Protein AF-A0A7S3L8B4-F1 (afdb_monomer_lite)

Secondary structure (DSSP, 8-state):
-TTTGGG-----------------------------------PPPP------------------------------------------------------PPPPP-HHHHHTSHHHHHHHHHHHTT-HHHHHHHHHHHHHHHHHHHHTSPBTTB-GGGGGG-GGGHHHHHHHHHHHHHHHHHHHHHHHHHTTS-------PPPHHHHHHHHHHHHHHHHHHHHHHHHHHHHHHHHH----HHHHHHHHHHHHHHHHHHHHHHHHHHHTT-HHHHHHHHHHHHHHHHT-SSS-TT-HHHHHHHHHHHHHHHHHHHHHHHHHHHTTTSTT-----------SS--SS-----PPP---HHHHHHHHHHHHHHHHHHHHHHHHHHHHHTTS-HHHHHHHHHHHS------SS--SS-TT--HHHHHHHHHHHHHHIIIIIHHHHTT-TTHHHHHHHHHHHHHHHHHHHHHHHHHHHHHHHHHHHHHHHHHHHHHS-HHHHHHHHHSSSSS--S---------------PPPSSHHHHHHHTT--

Sequence (541 aa):
FTSFLDCRSQKRRIIVVPLIVDHRNTSIMAASSSSTKSSPSEKPLDVATRSPDKPEEEQVQSPAEAVAAAAETPNNVPAKKAQLKQGDDDDNGRYRASVGIPSLPTYESSENSQRYAVAKTLLNNGDFEDALTTIAEGLEEIKEQLLAAPPGEVDPEMIDFHPSLAPYHYLYGTTLLYSVEESSSDNMMQQAQPSEEGGGGEDPAEDTEIAYENLDIARIIVEQYLASLESNHKTDGSSTTNEAKSVDGLKLDLAQIRLREGDLQRLNGQYQVALQDYQASLELRQGSASVGPYDRKLADVHYNLGLAYSLMLAEAGTAGSSADENANEVPTAVAAAAPPDAAAAAESSTEAPILTPQELEEARRKSAYHYLQCGRILGGQLALLAEQNADEFLQQVDAALPAVKTTGEEEDSAMLDSPSRARLHLSTLREHVAQKLLPLGGASVNAPEMASLLDVLQEIQETMDEAEASEAGVQQVAQMKAAIAAAAAASGDGAAIANAIMGADASASNNTNDNSNPFGGETTTAAFGSQAAAAMTATAQ

Foldseek 3Di:
DVVVVVPPPDPDPPPPDDPPPDPDDDDDDDDDDDDDDDDDDDDDDDDDDDDDDDDDDDDDDDDDDDDDDDDDDDDDDDDDDDDDDDDDDPDPPDPPVPPDPPDQAALVNLCPPPLVVVLVVCLVVVNLVVSLVSLVVSLVVNLVSLVPDDPPPDDNVCSLLGSSSLSSLLSNLVSLVVVLLVVLLVVVVPPVDPDPDDDPDPDNVVSLVSSLVSLVSSLNSLVVVLVVLVVVCVPPVDDDPVSVVVSLVSLQVNLVSLQVNLVSCVVVVNLVSSLVSLVSSLVSLVPHPPRDLLHLSNLVSLLSLLVSLLVNLLVLLVVVVPPPVPPPPDPPDPDDDDDDPDPDDDDDPPPPDNDDPVRSQVSLLSSLVSLLSSLLSLLLVLCVLLVHHSVVLLVVLVVPQPDDDDPPPPPPDCVCRDSVSSLSSLVSSLVSCVVPRVVSCPPGPCVVVSVVSSVVSVVSSVVSVVSVVVVVVVVVVVVVVVVLCVVLVVVVPVVVSVCVVVVPPPPPPDDDDDDDDPDDDDPDPDDDPDSSVVSVVVVSD

pLDDT: mean 74.35, std 25.45, range [24.52, 98.69]

Organism: NCBI:txid265554

InterPro domains:
  IPR011990 Tetratricopeptide-like helical domain superfamily [G3DSA:1.25.40.10] (106-345)
  IPR011990 Tetratricopeptide-like helical domain superfamily [SSF48452] (115-311)
  IPR051730 Nuclear autoantigenic sperm protein-like [PTHR15081] (54-509)

Radius of gyration: 32.78 Å; chains: 1; bounding box: 87×86×112 Å

Structure (mmCIF, N/CA/C/O backbone):
data_AF-A0A7S3L8B4-F1
#
_entry.id   AF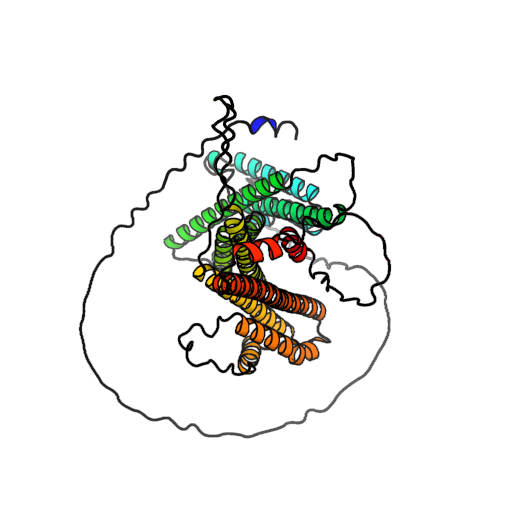-A0A7S3L8B4-F1
#
loop_
_atom_site.group_PDB
_atom_site.id
_atom_site.type_symbol
_atom_site.label_atom_id
_atom_site.label_alt_id
_atom_site.label_comp_id
_atom_site.label_asym_id
_atom_site.label_entity_id
_atom_site.label_seq_id
_atom_site.pdbx_PDB_ins_code
_atom_site.Cartn_x
_atom_site.Cartn_y
_atom_site.Cartn_z
_atom_site.occupancy
_atom_site.B_iso_or_equiv
_atom_site.auth_seq_id
_atom_site.auth_comp_id
_atom_site.auth_asym_id
_atom_site.auth_atom_id
_atom_site.pdbx_PDB_model_num
ATOM 1 N N . PHE A 1 1 ? 32.952 -4.744 -5.554 1.00 38.50 1 PHE A N 1
ATOM 2 C CA . PHE A 1 1 ? 32.446 -4.685 -4.171 1.00 38.50 1 PHE A CA 1
ATOM 3 C C . PHE A 1 1 ? 33.299 -3.802 -3.256 1.00 38.50 1 PHE A C 1
ATOM 5 O O . PHE A 1 1 ? 32.822 -2.744 -2.882 1.00 38.50 1 PHE A O 1
ATOM 12 N N . THR A 1 2 ? 34.578 -4.088 -2.982 1.00 26.31 2 THR A N 1
ATOM 13 C CA . THR A 1 2 ? 35.407 -3.242 -2.080 1.00 26.31 2 THR A CA 1
ATOM 14 C C . THR A 1 2 ? 35.819 -1.863 -2.622 1.00 26.31 2 THR A C 1
ATOM 16 O O . THR A 1 2 ? 36.249 -1.018 -1.848 1.00 26.31 2 THR A O 1
ATOM 19 N N . SER A 1 3 ? 35.663 -1.588 -3.920 1.00 27.17 3 SER A N 1
ATOM 20 C CA . SER A 1 3 ? 35.942 -0.268 -4.515 1.00 27.17 3 SER A CA 1
ATOM 21 C C . SER A 1 3 ? 34.726 0.665 -4.591 1.00 27.17 3 SER A C 1
ATOM 23 O O . SER A 1 3 ? 34.879 1.799 -5.031 1.00 27.17 3 SER A O 1
ATOM 25 N N . PHE A 1 4 ? 33.531 0.208 -4.194 1.00 35.03 4 PHE A N 1
ATOM 26 C CA . PHE A 1 4 ? 32.298 1.009 -4.246 1.00 35.03 4 PHE A CA 1
ATOM 27 C C . PHE A 1 4 ? 32.054 1.789 -2.937 1.00 35.03 4 PHE A C 1
ATOM 29 O O . PHE A 1 4 ? 31.484 2.876 -2.958 1.00 35.03 4 PHE A O 1
ATOM 36 N N . LEU A 1 5 ? 32.583 1.299 -1.808 1.00 36.88 5 LEU A N 1
ATOM 37 C CA . LEU A 1 5 ? 32.418 1.929 -0.489 1.00 36.88 5 LEU A CA 1
ATOM 38 C C . LEU A 1 5 ? 33.290 3.183 -0.274 1.00 36.88 5 LEU A C 1
ATOM 40 O O . LEU A 1 5 ? 32.959 4.023 0.557 1.00 36.88 5 LEU A O 1
ATOM 44 N N . ASP A 1 6 ? 34.368 3.371 -1.043 1.00 31.70 6 ASP A N 1
ATOM 45 C CA . ASP A 1 6 ? 35.347 4.449 -0.795 1.00 31.70 6 ASP A CA 1
ATOM 46 C C . ASP A 1 6 ? 34.965 5.803 -1.442 1.00 31.70 6 ASP A C 1
ATOM 48 O O . ASP A 1 6 ? 35.664 6.805 -1.296 1.00 31.70 6 ASP A O 1
ATOM 52 N N . CYS A 1 7 ? 33.824 5.872 -2.146 1.00 29.19 7 CYS A N 1
ATOM 53 C CA . CYS A 1 7 ? 33.369 7.090 -2.830 1.00 29.19 7 CYS A CA 1
ATOM 54 C C . CYS A 1 7 ? 32.226 7.845 -2.110 1.00 29.19 7 CYS A C 1
ATOM 56 O O . CYS A 1 7 ? 31.792 8.892 -2.592 1.00 29.19 7 CYS A O 1
ATOM 58 N N . ARG A 1 8 ? 31.771 7.376 -0.932 1.00 38.66 8 ARG A N 1
ATOM 59 C CA . ARG A 1 8 ? 30.651 7.964 -0.155 1.00 38.66 8 ARG A CA 1
ATOM 60 C C . ARG A 1 8 ? 31.022 9.170 0.741 1.00 38.66 8 ARG A C 1
ATOM 62 O O . ARG A 1 8 ? 30.148 9.747 1.376 1.00 38.66 8 ARG A O 1
ATOM 69 N N . SER A 1 9 ? 32.278 9.642 0.762 1.00 31.91 9 SER A N 1
ATOM 70 C CA . SER A 1 9 ? 32.714 10.775 1.620 1.00 31.91 9 SER A CA 1
ATOM 71 C C . SER A 1 9 ? 32.832 12.136 0.905 1.00 31.91 9 SER A C 1
ATOM 73 O O . SER A 1 9 ? 33.684 12.967 1.224 1.00 31.91 9 SER A O 1
ATOM 75 N N . GLN A 1 10 ? 31.963 12.417 -0.069 1.00 32.31 10 GLN A N 1
ATOM 76 C CA . GLN A 1 10 ? 31.765 13.787 -0.554 1.00 32.31 10 GLN A CA 1
ATOM 77 C C . GLN A 1 10 ? 30.328 14.227 -0.298 1.00 32.31 10 GLN A C 1
ATOM 79 O O . GLN A 1 10 ? 29.441 14.005 -1.115 1.00 32.31 10 GLN A O 1
ATOM 84 N N . LYS A 1 11 ? 30.129 14.912 0.837 1.00 38.22 11 LYS A N 1
ATOM 85 C CA . LYS A 1 11 ? 28.933 15.708 1.147 1.00 38.22 11 LYS A CA 1
ATOM 86 C C . LYS A 1 11 ? 28.635 16.664 -0.014 1.00 38.22 11 LYS A C 1
ATOM 88 O O . LYS A 1 11 ? 29.171 17.775 -0.064 1.00 38.22 11 LYS A O 1
ATOM 93 N N . ARG A 1 12 ? 27.775 16.254 -0.947 1.00 32.75 12 ARG A N 1
ATOM 94 C CA . ARG A 1 12 ? 27.185 17.158 -1.934 1.00 32.75 12 ARG A CA 1
ATOM 95 C C . ARG A 1 12 ? 26.115 17.966 -1.213 1.00 32.75 12 ARG A C 1
ATOM 97 O O . ARG A 1 12 ? 25.098 17.439 -0.783 1.00 32.75 12 ARG A O 1
ATOM 104 N N . ARG A 1 13 ? 26.370 19.266 -1.049 1.00 27.94 13 ARG A N 1
ATOM 105 C CA . ARG A 1 13 ? 25.330 20.238 -0.701 1.00 27.94 13 ARG A CA 1
ATOM 106 C C . ARG A 1 13 ? 24.289 20.211 -1.816 1.00 27.94 13 ARG A C 1
ATOM 108 O O . ARG A 1 13 ? 24.549 20.739 -2.894 1.00 27.94 13 ARG A O 1
ATOM 115 N N . ILE A 1 14 ? 23.134 19.618 -1.545 1.00 29.84 14 ILE A N 1
ATOM 116 C CA . ILE A 1 14 ? 21.934 19.811 -2.354 1.00 29.84 14 ILE A CA 1
ATOM 117 C C . ILE A 1 14 ? 21.553 21.286 -2.199 1.00 29.84 14 ILE A C 1
ATOM 119 O O . ILE A 1 14 ? 21.126 21.732 -1.134 1.00 29.84 14 ILE A O 1
ATOM 123 N N . ILE A 1 15 ? 21.798 22.079 -3.241 1.00 25.42 15 ILE A N 1
ATOM 124 C CA . ILE A 1 15 ? 21.248 23.428 -3.343 1.00 25.42 15 ILE A CA 1
ATOM 125 C C . ILE A 1 15 ? 19.799 23.242 -3.780 1.00 25.42 15 ILE A C 1
ATOM 127 O O . ILE A 1 15 ? 19.515 23.100 -4.966 1.00 25.42 15 ILE A O 1
ATOM 131 N N . VAL A 1 16 ? 18.885 23.223 -2.812 1.00 27.94 16 VAL A N 1
ATOM 132 C CA . VAL A 1 16 ? 17.454 23.374 -3.081 1.00 27.94 16 VAL A CA 1
ATOM 133 C C . VAL A 1 16 ? 17.258 24.791 -3.614 1.00 27.94 16 VAL A C 1
ATOM 135 O O . VAL A 1 16 ? 17.368 25.767 -2.871 1.00 27.94 16 VAL A O 1
ATOM 138 N N . VAL A 1 17 ? 17.036 24.922 -4.921 1.00 25.11 17 VAL A N 1
ATOM 139 C CA . VAL A 1 17 ? 16.597 26.181 -5.529 1.00 25.11 17 VAL A CA 1
ATOM 140 C C . VAL A 1 17 ? 15.080 26.254 -5.337 1.00 25.11 17 VAL A C 1
ATOM 142 O O . VAL A 1 17 ? 14.370 25.449 -5.938 1.00 25.11 17 VAL A O 1
ATOM 145 N N . PRO A 1 18 ? 14.544 27.175 -4.516 1.00 28.53 18 PRO A N 1
ATOM 146 C CA . PRO A 1 18 ? 13.103 27.310 -4.381 1.00 28.53 18 PRO A CA 1
ATOM 147 C C . PRO A 1 18 ? 12.527 27.885 -5.679 1.00 28.53 18 PRO A C 1
ATOM 149 O O . PRO A 1 18 ? 12.773 29.042 -6.032 1.00 28.53 18 PRO A O 1
ATOM 152 N N . LEU A 1 19 ? 11.737 27.081 -6.390 1.00 27.23 19 LEU A N 1
ATOM 153 C CA . LEU A 1 19 ? 10.827 27.563 -7.425 1.00 27.23 19 LEU A CA 1
ATOM 154 C C . LEU A 1 19 ? 9.701 28.347 -6.738 1.00 27.23 19 LEU A C 1
ATOM 156 O O . LEU A 1 19 ? 8.717 27.786 -6.265 1.00 27.23 19 LEU A O 1
ATOM 160 N N . ILE A 1 20 ? 9.866 29.668 -6.659 1.00 27.61 20 ILE A N 1
ATOM 161 C CA . ILE A 1 20 ? 8.798 30.591 -6.268 1.00 27.61 20 ILE A CA 1
ATOM 162 C C . ILE A 1 20 ? 7.787 30.629 -7.419 1.00 27.61 20 ILE A C 1
ATOM 164 O O . ILE A 1 20 ? 7.976 31.342 -8.406 1.00 27.61 20 ILE A O 1
ATOM 168 N N . VAL A 1 21 ? 6.715 29.847 -7.300 1.00 30.53 21 VAL A N 1
ATOM 169 C CA . VAL A 1 21 ? 5.527 29.973 -8.149 1.00 30.53 21 VAL A CA 1
ATOM 170 C C . VAL A 1 21 ? 4.669 31.101 -7.577 1.00 30.53 21 VAL A C 1
ATOM 172 O O . VAL A 1 21 ? 3.997 30.960 -6.557 1.00 30.53 21 VAL A O 1
ATOM 175 N N . ASP A 1 22 ? 4.744 32.262 -8.222 1.00 25.62 22 ASP A N 1
ATOM 176 C CA . ASP A 1 22 ? 4.018 33.477 -7.858 1.00 25.62 22 ASP A CA 1
ATOM 177 C C . ASP A 1 22 ? 2.537 33.335 -8.273 1.00 25.62 22 ASP A C 1
ATOM 179 O O . ASP A 1 22 ? 2.134 33.685 -9.384 1.00 25.62 22 ASP A O 1
ATOM 183 N N . HIS A 1 23 ? 1.698 32.779 -7.393 1.00 32.62 23 HIS A N 1
ATOM 184 C CA . HIS A 1 23 ? 0.242 32.778 -7.568 1.00 32.62 23 HIS A CA 1
ATOM 185 C C . HIS A 1 23 ? -0.332 34.163 -7.242 1.00 32.62 23 HIS A C 1
ATOM 187 O O . HIS A 1 23 ? -0.841 34.423 -6.151 1.00 32.62 23 HIS A O 1
ATOM 193 N N . ARG A 1 24 ? -0.288 35.072 -8.221 1.00 31.55 24 ARG A N 1
ATOM 194 C CA . ARG A 1 24 ? -1.087 36.304 -8.212 1.00 31.55 24 ARG A CA 1
ATOM 195 C C . ARG A 1 24 ? -2.146 36.277 -9.308 1.00 31.55 24 ARG A C 1
ATOM 197 O O . ARG A 1 24 ? -1.837 36.071 -10.474 1.00 31.55 24 ARG A O 1
ATOM 204 N N . ASN A 1 25 ? -3.358 36.638 -8.885 1.00 33.16 25 ASN A N 1
ATOM 205 C CA . ASN A 1 25 ? -4.563 36.990 -9.646 1.00 33.16 25 ASN A CA 1
ATOM 206 C C . ASN A 1 25 ? -5.560 35.869 -9.956 1.00 33.16 25 ASN A C 1
ATOM 208 O O . ASN A 1 25 ? -5.536 35.302 -11.036 1.00 33.16 25 ASN A O 1
ATOM 212 N N . THR A 1 26 ? -6.573 35.759 -9.091 1.00 31.47 26 THR A N 1
ATOM 213 C CA . THR A 1 26 ? -7.978 35.960 -9.499 1.00 31.47 26 THR A CA 1
ATOM 214 C C . THR A 1 26 ? -8.818 36.338 -8.278 1.00 31.47 26 THR A C 1
ATOM 216 O O . THR A 1 26 ? -9.316 35.486 -7.553 1.00 31.47 26 THR A O 1
ATOM 219 N N . SER A 1 27 ? -8.974 37.643 -8.054 1.00 31.80 27 SER A N 1
ATOM 220 C CA . SER A 1 27 ? -10.053 38.206 -7.242 1.00 31.80 27 SER A CA 1
ATOM 221 C C . SER A 1 27 ? -10.893 39.069 -8.173 1.00 31.80 27 SER A C 1
ATOM 223 O O . SER A 1 27 ? -10.473 40.154 -8.570 1.00 31.80 27 SER A O 1
ATOM 225 N N . ILE A 1 28 ? -12.054 38.557 -8.581 1.00 32.31 28 ILE A N 1
ATOM 226 C CA . ILE A 1 28 ? -13.123 39.369 -9.158 1.00 32.31 28 ILE A CA 1
ATOM 227 C C . ILE A 1 28 ? -14.385 39.042 -8.375 1.00 32.31 28 ILE A C 1
ATOM 229 O O . ILE A 1 28 ? -14.986 37.981 -8.519 1.00 32.31 28 ILE A O 1
ATOM 233 N N . MET A 1 29 ? -14.762 39.994 -7.528 1.00 34.94 29 MET A N 1
ATOM 234 C CA . MET A 1 29 ? -16.101 40.099 -6.982 1.00 34.94 29 MET A CA 1
ATOM 235 C C . MET A 1 29 ? -17.112 40.321 -8.108 1.00 34.94 29 MET A C 1
ATOM 237 O O . MET A 1 29 ? -16.933 41.214 -8.935 1.00 34.94 29 MET A O 1
ATOM 241 N N . ALA A 1 30 ? -18.232 39.606 -8.059 1.00 30.62 30 ALA A N 1
ATOM 242 C CA . ALA A 1 30 ? -19.483 40.078 -8.633 1.00 30.62 30 ALA A CA 1
ATOM 243 C C . ALA A 1 30 ? -20.628 39.730 -7.680 1.00 30.62 30 ALA A C 1
ATOM 245 O O . ALA A 1 30 ? -20.939 38.568 -7.430 1.00 30.62 30 ALA A O 1
ATOM 246 N N . ALA A 1 31 ? -21.217 40.781 -7.118 1.00 31.52 31 ALA A N 1
ATOM 247 C CA . ALA A 1 31 ? -22.402 40.735 -6.288 1.00 31.52 31 ALA A CA 1
ATOM 248 C C . ALA A 1 31 ? -23.681 40.605 -7.137 1.00 31.52 31 ALA A C 1
ATOM 250 O O . ALA A 1 31 ? -23.790 41.208 -8.201 1.00 31.52 31 ALA A O 1
ATOM 251 N N . SER A 1 32 ? -24.652 39.886 -6.570 1.00 32.00 32 SER A N 1
ATOM 252 C CA . SER A 1 32 ? -26.101 40.143 -6.570 1.00 32.00 32 SER A CA 1
ATOM 253 C C . SER A 1 32 ? -26.844 40.419 -7.887 1.00 32.00 32 SER A C 1
ATOM 255 O O . SER A 1 32 ? -26.751 41.501 -8.455 1.00 32.00 32 SER A O 1
ATOM 257 N N . SER A 1 33 ? -27.813 39.554 -8.214 1.00 30.83 33 SER A N 1
ATOM 258 C CA . SER A 1 33 ? -29.189 40.011 -8.482 1.00 30.83 33 SER A CA 1
ATOM 259 C C . SER A 1 33 ? -30.228 38.883 -8.380 1.00 30.83 33 SER A C 1
ATOM 261 O O . SER A 1 33 ? -29.948 37.700 -8.525 1.00 30.83 33 SER A O 1
ATOM 263 N N . SER A 1 34 ? -31.430 39.317 -8.025 1.00 31.80 34 SER A N 1
ATOM 264 C CA . SER A 1 34 ? -32.602 38.610 -7.517 1.00 31.80 34 SER A CA 1
ATOM 265 C C . SER A 1 34 ? -33.623 38.180 -8.583 1.00 31.80 34 SER A C 1
ATOM 267 O O . SER A 1 34 ? -33.726 38.813 -9.630 1.00 31.80 34 SER A O 1
ATOM 269 N N . SER A 1 35 ? -34.540 37.293 -8.160 1.00 28.81 35 SER A N 1
ATOM 270 C CA . SER A 1 35 ? -35.891 37.010 -8.708 1.00 28.81 35 SER A CA 1
ATOM 271 C C . SER A 1 35 ? -35.929 36.106 -9.956 1.00 28.81 35 SER A C 1
ATOM 273 O O . SER A 1 35 ? -35.199 36.318 -10.907 1.00 28.81 35 SER A O 1
ATOM 275 N N . THR A 1 36 ? -36.748 35.052 -10.035 1.00 29.47 36 THR A N 1
ATOM 276 C CA . THR A 1 36 ? -38.216 35.065 -9.935 1.00 29.47 36 THR A CA 1
ATOM 277 C C . THR A 1 36 ? -38.789 33.645 -9.767 1.00 29.47 36 THR A C 1
ATOM 279 O O . THR A 1 36 ? -38.256 32.666 -10.277 1.00 29.47 36 THR A O 1
ATOM 282 N N . LYS A 1 37 ? -39.932 33.573 -9.071 1.00 36.03 37 LYS A N 1
ATOM 283 C CA . LYS A 1 37 ? -40.898 32.461 -9.044 1.00 36.03 37 LYS A CA 1
ATOM 284 C C . LYS A 1 37 ? -41.382 32.085 -10.451 1.00 36.03 37 LYS A C 1
ATOM 286 O O . LYS A 1 37 ? -41.804 32.979 -11.177 1.00 36.03 37 LYS A O 1
ATOM 291 N N . SER A 1 38 ? -41.532 30.790 -10.734 1.00 29.92 38 SER A N 1
ATOM 292 C CA . SER A 1 38 ? -42.773 30.228 -11.308 1.00 29.92 38 SER A CA 1
ATOM 293 C C . SER A 1 38 ? -42.751 28.691 -11.331 1.00 29.92 38 SER A C 1
ATOM 295 O O . SER A 1 38 ? -41.854 28.077 -11.893 1.00 29.92 38 SER A O 1
ATOM 297 N N . SER A 1 39 ? -43.757 28.081 -10.702 1.00 33.31 39 SER A N 1
ATOM 298 C CA . SER A 1 39 ? -44.242 26.723 -11.000 1.00 33.31 39 SER A CA 1
ATOM 299 C C . SER A 1 39 ? -45.180 26.793 -12.218 1.00 33.31 39 SER A C 1
ATOM 301 O O . SER A 1 39 ? -45.765 27.858 -12.443 1.00 33.31 39 SER A O 1
ATOM 303 N N . PRO A 1 40 ? -45.357 25.706 -12.992 1.00 45.56 40 PRO A N 1
ATOM 304 C CA . PRO A 1 40 ? -46.443 24.742 -12.717 1.00 45.56 40 PRO A CA 1
ATOM 305 C C . PRO A 1 40 ? -46.018 23.271 -12.961 1.00 45.56 40 PRO A C 1
ATOM 307 O O . PRO A 1 40 ? -45.130 22.993 -13.751 1.00 45.56 40 PRO A O 1
ATOM 310 N N . SER A 1 41 ? -46.462 22.304 -12.150 1.00 33.38 41 SER A N 1
ATOM 311 C CA . SER A 1 41 ? -47.663 21.468 -12.357 1.00 33.38 41 SER A CA 1
ATOM 312 C C . SER A 1 41 ? -47.777 20.852 -13.756 1.00 33.38 41 SER A C 1
ATOM 314 O O . SER A 1 41 ? -48.231 21.525 -14.671 1.00 33.38 41 SER A O 1
ATOM 316 N N . GLU A 1 42 ? -47.473 19.553 -13.873 1.00 34.00 42 GLU A N 1
ATOM 317 C CA . GLU A 1 42 ? -48.189 18.625 -14.755 1.00 34.00 42 GLU A CA 1
ATOM 318 C C . GLU A 1 42 ? -47.995 17.158 -14.315 1.00 34.00 42 GLU A C 1
ATOM 320 O O . GLU A 1 42 ? -47.114 16.831 -13.526 1.00 34.00 42 GLU A O 1
ATOM 325 N N . LYS A 1 43 ? -48.955 16.327 -14.722 1.00 37.81 43 LYS A N 1
ATOM 326 C CA . LYS A 1 43 ? -49.463 15.095 -14.093 1.00 37.81 43 LYS A CA 1
ATOM 327 C C . LYS A 1 43 ? -48.650 13.823 -14.410 1.00 37.81 43 LYS A C 1
ATOM 329 O O . LYS A 1 43 ? -47.953 13.795 -15.420 1.00 37.81 43 LYS A O 1
ATOM 334 N N . PRO A 1 44 ? -48.822 12.740 -13.623 1.00 40.97 44 PRO A N 1
ATOM 335 C CA . PRO A 1 44 ? -48.248 11.432 -13.926 1.00 40.97 44 PRO A CA 1
ATOM 336 C C . PRO A 1 44 ? -49.052 10.706 -15.016 1.00 40.97 44 PRO A C 1
ATOM 338 O O . PRO A 1 44 ? -50.284 10.738 -15.026 1.00 40.97 44 PRO A O 1
ATOM 341 N N . LEU A 1 45 ? -48.335 10.053 -15.931 1.00 37.34 45 LEU A N 1
ATOM 342 C CA . LEU A 1 45 ? -48.884 9.148 -16.937 1.00 37.34 45 LEU A CA 1
ATOM 343 C C . LEU A 1 45 ? -48.972 7.733 -16.356 1.00 37.34 45 LEU A C 1
ATOM 345 O O . LEU A 1 45 ? -47.959 7.131 -16.007 1.00 37.34 45 LEU A O 1
ATOM 349 N N . ASP A 1 46 ? -50.202 7.227 -16.291 1.00 36.50 46 ASP A N 1
ATOM 350 C CA . ASP A 1 46 ? -50.542 5.817 -16.134 1.00 36.50 46 ASP A CA 1
ATOM 351 C C . ASP A 1 46 ? -49.927 4.985 -17.270 1.00 36.50 46 ASP A C 1
ATOM 353 O O . ASP A 1 46 ? -50.209 5.232 -18.446 1.00 36.50 46 ASP A O 1
ATOM 357 N N . VAL A 1 47 ? -49.166 3.940 -16.931 1.00 39.81 47 VAL A N 1
ATOM 358 C CA . VAL A 1 47 ? -48.875 2.836 -17.857 1.00 39.81 47 VAL A CA 1
ATOM 359 C C . VAL A 1 47 ? -49.191 1.503 -17.188 1.00 39.81 47 VAL A C 1
ATOM 361 O O . VAL A 1 47 ? -48.440 0.961 -16.385 1.00 39.81 47 VAL A O 1
ATOM 364 N N . ALA A 1 48 ? -50.384 1.040 -17.551 1.00 35.84 48 ALA A N 1
ATOM 365 C CA . ALA A 1 48 ? -50.839 -0.324 -17.776 1.00 35.84 48 ALA A CA 1
ATOM 366 C C . ALA A 1 48 ? -49.980 -1.499 -17.267 1.00 35.84 48 ALA A C 1
ATOM 368 O O . ALA A 1 48 ? -48.929 -1.850 -17.800 1.00 35.84 48 ALA A O 1
ATOM 369 N N . THR A 1 49 ? -50.610 -2.215 -16.343 1.00 37.69 49 THR A N 1
ATOM 370 C CA . THR A 1 49 ? -50.518 -3.651 -16.097 1.00 37.69 49 THR A CA 1
ATOM 371 C C . THR A 1 49 ? -50.532 -4.495 -17.380 1.00 37.69 49 THR A C 1
ATOM 373 O O . THR A 1 49 ? -51.464 -4.420 -18.183 1.00 37.69 49 THR A O 1
ATOM 376 N N . ARG A 1 50 ? -49.545 -5.389 -17.533 1.00 31.58 50 ARG A N 1
ATOM 377 C CA . ARG A 1 50 ? -49.655 -6.568 -18.408 1.00 31.58 50 ARG A CA 1
ATOM 378 C C . ARG A 1 50 ? -48.751 -7.717 -17.929 1.00 31.58 50 ARG A C 1
ATOM 380 O O . ARG A 1 50 ? -47.593 -7.810 -18.307 1.00 31.58 50 ARG A O 1
ATOM 387 N N . SER A 1 51 ? -49.310 -8.594 -17.100 1.00 34.41 51 SER A N 1
ATOM 388 C CA . SER A 1 51 ? -49.041 -10.049 -17.141 1.00 34.41 51 SER A CA 1
ATOM 389 C C . SER A 1 51 ? -49.996 -10.651 -18.197 1.00 34.41 51 SER A C 1
ATOM 391 O O . SER A 1 51 ? -51.023 -10.005 -18.445 1.00 34.41 51 SER A O 1
ATOM 393 N N . PRO A 1 52 ? -49.737 -11.800 -18.859 1.00 47.00 52 PRO A N 1
ATOM 394 C CA . PRO A 1 52 ? -49.215 -13.074 -18.328 1.00 47.00 52 PRO A CA 1
ATOM 395 C C . PRO A 1 52 ? -48.071 -13.636 -19.227 1.00 47.00 52 PRO A C 1
ATOM 397 O O . PRO A 1 52 ? -47.670 -12.966 -20.167 1.00 47.00 52 PRO A O 1
ATOM 400 N N . ASP A 1 53 ? -47.326 -14.705 -18.946 1.00 30.56 53 ASP A N 1
ATOM 401 C CA . ASP A 1 53 ? -47.698 -16.117 -18.822 1.00 30.56 53 ASP A CA 1
ATOM 402 C C . ASP A 1 53 ? -46.492 -16.913 -18.265 1.00 30.56 53 ASP A C 1
ATOM 404 O O . ASP A 1 53 ? -45.331 -16.601 -18.527 1.00 30.56 53 ASP A O 1
ATOM 408 N N . LYS A 1 54 ? -46.793 -17.969 -17.509 1.00 37.62 54 LYS A N 1
ATOM 409 C CA . LYS A 1 54 ? -45.937 -19.119 -17.152 1.00 37.62 54 LYS A CA 1
ATOM 410 C C . LYS A 1 54 ? -46.625 -20.362 -17.758 1.00 37.62 54 LYS A C 1
ATOM 412 O O . LYS A 1 54 ? -47.842 -20.302 -17.931 1.00 37.62 54 LYS A O 1
ATOM 417 N N . PRO A 1 55 ? -46.002 -21.551 -17.790 1.00 48.84 55 PRO A N 1
ATOM 418 C CA . PRO A 1 55 ? -44.622 -21.904 -18.132 1.00 48.84 55 PRO A CA 1
ATOM 419 C C . PRO A 1 55 ? -44.598 -23.006 -19.225 1.00 48.84 55 PRO A C 1
ATOM 421 O O . PRO A 1 55 ? -45.561 -23.757 -19.360 1.00 48.84 55 PRO A O 1
ATOM 424 N N . GLU A 1 56 ? -43.498 -23.168 -19.963 1.00 35.62 56 GLU A N 1
ATOM 425 C CA . GLU A 1 56 ? -43.247 -24.426 -20.684 1.00 35.62 56 GLU A CA 1
ATOM 426 C C . GLU A 1 56 ? -42.311 -25.312 -19.859 1.00 35.62 56 GLU A C 1
ATOM 428 O O . GLU A 1 56 ? -41.239 -24.901 -19.415 1.00 35.62 56 GLU A O 1
ATOM 433 N N . GLU A 1 57 ? -42.814 -26.516 -19.597 1.00 37.16 57 GLU A N 1
ATOM 434 C CA . GLU A 1 57 ? -42.109 -27.672 -19.072 1.00 37.16 57 GLU A CA 1
ATOM 435 C C . GLU A 1 57 ? -41.015 -28.089 -20.059 1.00 37.16 57 GLU A C 1
ATOM 437 O O . GLU A 1 57 ? -41.319 -28.376 -21.215 1.00 37.16 57 GLU A O 1
ATOM 442 N N . GLU A 1 58 ? -39.772 -28.234 -19.600 1.00 36.19 58 GLU A N 1
ATOM 443 C CA . GLU A 1 58 ? -38.814 -29.080 -20.308 1.00 36.19 58 GLU A CA 1
ATOM 444 C C . GLU A 1 58 ? -38.262 -30.154 -19.375 1.00 36.19 58 GLU A C 1
ATOM 446 O O . GLU A 1 58 ? -37.812 -29.918 -18.251 1.00 36.19 58 GLU A O 1
ATOM 451 N N . GLN A 1 59 ? -38.434 -31.380 -19.855 1.00 34.59 59 GLN A N 1
ATOM 452 C CA . GLN A 1 59 ? -38.186 -32.633 -19.179 1.00 34.59 59 GLN A CA 1
ATOM 453 C C . GLN A 1 59 ? -36.691 -32.948 -19.133 1.00 34.59 59 GLN A C 1
ATOM 455 O O . GLN A 1 59 ? -36.003 -32.962 -20.146 1.00 34.59 59 GLN A O 1
ATOM 460 N N . VAL A 1 60 ? -36.246 -33.295 -17.928 1.00 35.47 60 VAL A N 1
ATOM 461 C CA . VAL A 1 60 ? -35.426 -34.467 -17.585 1.00 35.47 60 VAL A CA 1
ATOM 462 C C . VAL A 1 60 ? -34.789 -35.209 -18.770 1.00 35.47 60 VAL A C 1
ATOM 464 O O . VAL A 1 60 ? -35.460 -35.978 -19.455 1.00 35.47 60 VAL A O 1
ATOM 467 N N . GLN A 1 61 ? -33.459 -35.150 -18.859 1.00 32.94 61 GLN A N 1
ATOM 468 C CA . GLN A 1 61 ? -32.646 -36.294 -19.278 1.00 32.94 61 GLN A CA 1
ATOM 469 C C . GLN A 1 61 ? -31.289 -36.276 -18.561 1.00 32.94 61 GLN A C 1
ATOM 471 O O . GLN A 1 61 ? -30.422 -35.452 -18.834 1.00 32.94 61 GLN A O 1
ATOM 476 N N . SER A 1 62 ? -31.130 -37.209 -17.620 1.00 36.16 62 SER A N 1
ATOM 477 C CA . SER A 1 62 ? -29.828 -37.702 -17.171 1.00 36.16 62 SER A CA 1
ATOM 478 C C . SER A 1 62 ? -29.227 -38.616 -18.249 1.00 36.16 62 SER A C 1
ATOM 480 O O . SER A 1 62 ? -29.957 -39.155 -19.089 1.00 36.16 62 SER A O 1
ATOM 482 N N . PRO A 1 63 ? -27.904 -38.844 -18.217 1.00 46.22 63 PRO A N 1
ATOM 483 C CA . PRO A 1 63 ? -27.497 -40.132 -17.663 1.00 46.22 63 PRO A CA 1
ATOM 484 C C . PRO A 1 63 ? -26.232 -40.090 -16.797 1.00 46.22 63 PRO A C 1
ATOM 486 O O . PRO A 1 63 ? -25.392 -39.199 -16.872 1.00 46.22 63 PRO A O 1
ATOM 489 N N . ALA A 1 64 ? -26.161 -41.122 -15.963 1.00 32.69 64 ALA A N 1
ATOM 490 C CA . ALA A 1 64 ? -25.141 -41.419 -14.980 1.00 32.69 64 ALA A CA 1
ATOM 491 C C . ALA A 1 64 ? -23.827 -41.969 -15.574 1.00 32.69 64 ALA A C 1
ATOM 493 O O . ALA A 1 64 ? -23.825 -42.621 -16.615 1.00 32.69 64 ALA A O 1
ATOM 494 N N . GLU A 1 65 ? -22.763 -41.737 -14.800 1.00 35.47 65 GLU A N 1
ATOM 495 C CA . GLU A 1 65 ? -21.649 -42.635 -14.454 1.00 35.47 65 GLU A CA 1
ATOM 496 C C . GLU A 1 65 ? -20.872 -43.385 -15.552 1.00 35.47 65 GLU A C 1
ATOM 498 O O . GLU A 1 65 ? -21.331 -44.370 -16.125 1.00 35.47 65 GLU A O 1
ATOM 503 N N . ALA A 1 66 ? -19.576 -43.058 -15.649 1.00 33.53 66 ALA A N 1
ATOM 504 C CA . ALA A 1 66 ? -18.526 -44.067 -15.789 1.00 33.53 66 ALA A CA 1
ATOM 505 C C . ALA A 1 66 ? -17.213 -43.593 -15.136 1.00 33.53 66 ALA A C 1
ATOM 507 O O . ALA A 1 66 ? -16.655 -42.551 -15.470 1.00 33.53 66 ALA A O 1
ATOM 508 N N . VAL A 1 67 ? -16.747 -44.402 -14.189 1.00 37.47 67 VAL A N 1
ATOM 509 C CA . VAL A 1 67 ? -15.483 -44.329 -13.447 1.00 37.47 67 VAL A CA 1
ATOM 510 C C . VAL A 1 67 ? -14.348 -44.935 -14.289 1.00 37.47 67 VAL A C 1
ATOM 512 O O . VAL A 1 67 ? -14.566 -45.999 -14.863 1.00 37.47 67 VAL A O 1
ATOM 515 N N . ALA A 1 68 ? -13.151 -44.320 -14.307 1.00 32.38 68 ALA A N 1
ATOM 516 C CA . ALA A 1 68 ? -11.834 -44.958 -14.048 1.00 32.38 68 ALA A CA 1
ATOM 517 C C . ALA A 1 68 ? -10.616 -44.229 -14.681 1.00 32.38 68 ALA A C 1
ATOM 519 O O . ALA A 1 68 ? -10.499 -44.120 -15.894 1.00 32.38 68 ALA A O 1
ATOM 520 N N . ALA A 1 69 ? -9.694 -43.817 -13.799 1.00 34.19 69 ALA A N 1
ATOM 521 C CA . ALA A 1 69 ? -8.222 -43.915 -13.829 1.00 34.19 69 ALA A CA 1
ATOM 522 C C . ALA A 1 69 ? -7.407 -43.863 -15.152 1.00 34.19 69 ALA A C 1
ATOM 524 O O . ALA A 1 69 ? -7.456 -44.795 -15.948 1.00 34.19 69 ALA A O 1
ATOM 525 N N . ALA A 1 70 ? -6.492 -42.881 -15.246 1.00 33.03 70 ALA A N 1
ATOM 526 C CA . ALA A 1 70 ? -5.108 -42.976 -15.772 1.00 33.03 70 ALA A CA 1
ATOM 527 C C . ALA A 1 70 ? -4.406 -41.614 -15.531 1.00 33.03 70 ALA A C 1
ATOM 529 O O . ALA A 1 70 ? -4.924 -40.587 -15.949 1.00 33.03 70 ALA A O 1
ATOM 530 N N . ALA A 1 71 ? -3.412 -41.502 -14.646 1.00 32.91 71 ALA A N 1
ATOM 531 C CA . ALA A 1 71 ? -1.983 -41.779 -14.856 1.00 32.91 71 ALA A CA 1
ATOM 532 C C . ALA A 1 71 ? -1.279 -40.808 -15.835 1.00 32.91 71 ALA A C 1
ATOM 534 O O . ALA A 1 71 ? -1.599 -40.728 -17.017 1.00 32.91 71 ALA A O 1
ATOM 535 N N . GLU A 1 72 ? -0.306 -40.103 -15.256 1.00 35.78 72 GLU A N 1
ATOM 536 C CA . GLU A 1 72 ? 0.705 -39.172 -15.767 1.00 35.78 72 GLU A CA 1
ATOM 537 C C . GLU A 1 72 ? 1.150 -39.343 -17.233 1.00 35.78 72 GLU A C 1
ATOM 539 O O . GLU A 1 72 ? 1.528 -40.429 -17.661 1.00 35.78 72 GLU A O 1
ATOM 544 N N . THR A 1 73 ? 1.226 -38.232 -17.978 1.00 34.44 73 THR A N 1
ATOM 545 C CA . THR A 1 73 ? 2.275 -37.965 -18.989 1.00 34.44 73 THR A CA 1
ATOM 546 C C . THR A 1 73 ? 2.360 -36.456 -19.302 1.00 34.44 73 THR A C 1
ATOM 548 O O . THR A 1 73 ? 1.345 -35.763 -19.232 1.00 34.44 73 THR A O 1
ATOM 551 N N . PRO A 1 74 ? 3.556 -35.921 -19.626 1.00 39.44 74 PRO A N 1
ATOM 552 C CA . PRO A 1 74 ? 3.798 -34.485 -19.746 1.00 39.44 74 PRO A CA 1
ATOM 553 C C . PRO A 1 74 ? 3.384 -33.896 -21.103 1.00 39.44 74 PRO A C 1
ATOM 555 O O . PRO A 1 74 ? 3.485 -34.535 -22.152 1.00 39.44 74 PRO A O 1
ATOM 558 N N . ASN A 1 75 ? 2.958 -32.631 -21.047 1.00 35.22 75 ASN A N 1
ATOM 559 C CA . ASN A 1 75 ? 2.490 -31.804 -22.157 1.00 35.22 75 ASN A CA 1
ATOM 560 C C . ASN A 1 75 ? 3.498 -31.703 -23.311 1.00 35.22 75 ASN A C 1
ATOM 562 O O . ASN A 1 75 ? 4.612 -31.205 -23.163 1.00 35.22 75 ASN A O 1
ATOM 566 N N . ASN A 1 76 ? 3.036 -32.118 -24.489 1.00 32.25 76 ASN A N 1
ATOM 567 C CA . ASN A 1 76 ? 3.702 -31.988 -25.775 1.00 32.25 76 ASN A CA 1
ATOM 568 C C . ASN A 1 76 ? 3.049 -30.814 -26.530 1.00 32.25 76 ASN A C 1
ATOM 570 O O . ASN A 1 76 ? 1.860 -30.861 -26.849 1.00 32.25 76 ASN A O 1
ATOM 574 N N . VAL A 1 77 ? 3.804 -29.742 -26.776 1.00 42.38 77 VAL A N 1
ATOM 575 C CA . VAL A 1 77 ? 3.339 -28.541 -27.493 1.00 42.38 77 VAL A CA 1
ATOM 576 C C . VAL A 1 77 ? 3.182 -28.862 -28.989 1.00 42.38 77 VAL A C 1
ATOM 578 O O . VAL A 1 77 ? 4.133 -29.349 -29.604 1.00 42.38 77 VAL A O 1
ATOM 581 N N . PRO A 1 78 ? 2.035 -28.579 -29.637 1.00 41.34 78 PRO A N 1
ATOM 582 C CA . PRO A 1 78 ? 1.883 -28.839 -31.062 1.00 41.34 78 PRO A CA 1
ATOM 583 C C . PRO A 1 78 ? 2.605 -27.772 -31.896 1.00 41.34 78 PRO A C 1
ATOM 585 O O . PRO A 1 78 ? 2.216 -26.604 -31.947 1.00 41.34 78 PRO A O 1
ATOM 588 N N . ALA A 1 79 ? 3.641 -28.204 -32.615 1.00 36.91 79 ALA A N 1
ATOM 589 C CA . ALA A 1 79 ? 4.317 -27.421 -33.640 1.00 36.91 79 ALA A CA 1
ATOM 590 C C . ALA A 1 79 ? 3.348 -27.044 -34.780 1.00 36.91 79 ALA A C 1
ATOM 592 O O . ALA A 1 79 ? 2.879 -27.899 -35.539 1.00 36.91 79 ALA A O 1
ATOM 593 N N . LYS A 1 80 ? 3.078 -25.742 -34.942 1.00 40.94 80 LYS A N 1
ATOM 594 C CA . LYS A 1 80 ? 2.424 -25.184 -36.135 1.00 40.94 80 LYS A CA 1
ATOM 595 C C . LYS A 1 80 ? 3.339 -25.376 -37.350 1.00 40.94 80 LYS A C 1
ATOM 597 O O . LYS A 1 80 ? 4.344 -24.688 -37.500 1.00 40.94 80 LYS A O 1
ATOM 602 N N . LYS A 1 81 ? 2.965 -26.288 -38.253 1.00 38.59 81 LYS A N 1
ATOM 603 C CA . LYS A 1 81 ? 3.524 -26.373 -39.611 1.00 38.59 81 LYS A CA 1
ATOM 604 C C . LYS A 1 81 ? 3.129 -25.123 -40.404 1.00 38.59 81 LYS A C 1
ATOM 606 O O . LYS A 1 81 ? 1.993 -25.015 -40.859 1.00 38.59 81 LYS A O 1
ATOM 611 N N . ALA A 1 82 ? 4.074 -24.209 -40.600 1.00 41.56 82 ALA A N 1
ATOM 612 C CA . ALA A 1 82 ? 3.984 -23.182 -41.628 1.00 41.56 82 ALA A CA 1
ATOM 613 C C . ALA A 1 82 ? 4.196 -23.835 -43.005 1.00 41.56 82 ALA A C 1
ATOM 615 O O . ALA A 1 82 ? 5.229 -24.455 -43.261 1.00 41.56 82 ALA A O 1
ATOM 616 N N . GLN A 1 83 ? 3.199 -23.732 -43.885 1.00 39.84 83 GLN A N 1
ATOM 617 C CA . GLN A 1 83 ? 3.344 -24.080 -45.296 1.00 39.84 83 GLN A CA 1
ATOM 618 C C . GLN A 1 83 ? 4.141 -22.970 -45.988 1.00 39.84 83 GLN A C 1
ATOM 620 O O . GLN A 1 83 ? 3.644 -21.863 -46.182 1.00 39.84 83 GLN A O 1
ATOM 625 N N . LEU A 1 84 ? 5.389 -23.282 -46.340 1.00 39.75 84 LEU A N 1
ATOM 626 C CA . LEU A 1 84 ? 6.243 -22.456 -47.186 1.00 39.75 84 LEU A CA 1
ATOM 627 C C . LEU A 1 84 ? 5.699 -22.508 -48.622 1.00 39.75 84 LEU A C 1
ATOM 629 O O . LEU A 1 84 ? 5.679 -23.568 -49.249 1.00 39.75 84 LEU A O 1
ATOM 633 N N . LYS A 1 85 ? 5.239 -21.370 -49.137 1.00 47.75 85 LYS A N 1
ATOM 634 C CA . LYS A 1 85 ? 4.883 -21.192 -50.546 1.00 47.75 85 LYS A CA 1
ATOM 635 C C . LYS A 1 85 ? 6.143 -20.687 -51.256 1.00 47.75 85 LYS A C 1
ATOM 637 O O . LYS A 1 85 ? 6.535 -19.545 -51.050 1.00 47.75 85 LYS A O 1
ATOM 642 N N . GLN A 1 86 ? 6.806 -21.559 -52.016 1.00 43.00 86 GLN A N 1
ATOM 643 C CA . GLN A 1 86 ? 7.909 -21.186 -52.907 1.00 43.00 86 GLN A CA 1
ATOM 644 C C . GLN A 1 86 ? 7.351 -20.331 -54.050 1.00 43.00 86 GLN A C 1
ATOM 646 O O . GLN A 1 86 ? 6.568 -20.822 -54.864 1.00 43.00 86 GLN A O 1
ATOM 651 N N . GLY A 1 87 ? 7.708 -19.049 -54.056 1.00 49.19 87 GLY A N 1
ATOM 652 C CA . GLY A 1 87 ? 7.629 -18.172 -55.217 1.00 49.19 87 GLY A CA 1
ATOM 653 C C . GLY A 1 87 ? 9.050 -17.914 -55.702 1.00 49.19 87 GLY A C 1
ATOM 654 O O . GLY A 1 87 ? 9.866 -17.401 -54.939 1.00 49.19 87 GLY A O 1
ATOM 655 N N . ASP A 1 88 ? 9.333 -18.338 -56.930 1.00 54.91 88 ASP A N 1
ATOM 656 C CA . ASP A 1 88 ? 10.570 -18.061 -57.654 1.00 54.91 88 ASP A CA 1
ATOM 657 C C . ASP A 1 88 ? 10.512 -16.620 -58.187 1.00 54.91 88 ASP A C 1
ATOM 659 O O . ASP A 1 88 ? 10.005 -16.386 -59.282 1.00 54.91 88 ASP A O 1
ATOM 663 N N . ASP A 1 89 ? 11.001 -15.660 -57.402 1.00 51.78 89 ASP A N 1
ATOM 664 C CA . ASP A 1 89 ? 11.285 -14.300 -57.866 1.00 51.78 89 ASP A CA 1
ATOM 665 C C . ASP A 1 89 ? 12.793 -14.039 -57.723 1.00 51.78 89 ASP A C 1
ATOM 667 O O . ASP A 1 89 ? 13.309 -13.746 -56.643 1.00 51.78 89 ASP A O 1
ATOM 671 N N . ASP A 1 90 ? 13.502 -14.177 -58.847 1.00 51.88 90 ASP A N 1
ATOM 672 C CA . ASP A 1 90 ? 14.902 -13.796 -59.053 1.00 51.88 90 ASP A CA 1
ATOM 673 C C . ASP A 1 90 ? 15.065 -12.260 -59.015 1.00 51.88 90 ASP A C 1
ATOM 675 O O . ASP A 1 90 ? 15.405 -11.631 -60.021 1.00 51.88 90 ASP A O 1
ATOM 679 N N . ASP A 1 91 ? 14.830 -11.629 -57.861 1.00 54.38 91 ASP A N 1
ATOM 680 C CA . ASP A 1 91 ? 15.215 -10.232 -57.642 1.00 54.38 91 ASP A CA 1
ATOM 681 C C . ASP A 1 91 ? 16.508 -10.167 -56.823 1.00 54.38 91 ASP A C 1
ATOM 683 O O . ASP A 1 91 ? 16.552 -10.360 -55.606 1.00 54.38 91 ASP A O 1
ATOM 687 N N . ASN A 1 92 ? 17.604 -9.908 -57.534 1.00 49.09 92 ASN A N 1
ATOM 688 C CA . ASN A 1 92 ? 18.974 -9.804 -57.036 1.00 49.09 92 ASN A CA 1
ATOM 689 C C . ASN A 1 92 ? 19.190 -8.463 -56.291 1.00 49.09 92 ASN A C 1
ATOM 691 O O . ASN A 1 92 ? 20.155 -7.723 -56.516 1.00 49.09 92 ASN A O 1
ATOM 695 N N . GLY A 1 93 ? 18.247 -8.130 -55.409 1.00 48.03 93 GLY A N 1
ATOM 696 C CA . GLY A 1 93 ? 18.195 -6.943 -54.572 1.00 48.03 93 GLY A CA 1
ATOM 697 C C . GLY A 1 93 ? 19.083 -7.093 -53.346 1.00 48.03 93 GLY A C 1
ATOM 698 O O . GLY A 1 93 ? 18.607 -7.343 -52.249 1.00 48.03 93 GLY A O 1
ATOM 699 N N . ARG A 1 94 ? 20.395 -6.947 -53.550 1.00 45.94 94 ARG A N 1
ATOM 700 C CA . ARG A 1 94 ? 21.387 -6.410 -52.599 1.00 45.94 94 ARG A CA 1
ATOM 701 C C . ARG A 1 94 ? 20.907 -6.360 -51.130 1.00 45.94 94 ARG A C 1
ATOM 703 O O . ARG A 1 94 ? 20.573 -5.288 -50.629 1.00 45.94 94 ARG A O 1
ATOM 710 N N . TYR A 1 95 ? 20.949 -7.500 -50.433 1.00 48.75 95 TYR A N 1
ATOM 711 C CA . TYR A 1 95 ? 20.835 -7.585 -48.974 1.00 48.75 95 TYR A CA 1
ATOM 712 C C . TYR A 1 95 ? 21.999 -6.813 -48.335 1.00 48.75 95 TYR A C 1
ATOM 714 O O . TYR A 1 95 ? 23.028 -7.374 -47.958 1.00 48.75 95 TYR A O 1
ATOM 722 N N . ARG A 1 96 ? 21.870 -5.487 -48.234 1.00 52.41 96 ARG A N 1
ATOM 723 C CA . ARG A 1 96 ? 22.592 -4.728 -47.219 1.00 52.41 96 ARG A CA 1
ATOM 724 C C . ARG A 1 96 ? 22.027 -5.237 -45.903 1.00 52.41 96 ARG A C 1
ATOM 726 O O . ARG A 1 96 ? 20.917 -4.863 -45.544 1.00 52.41 96 ARG A O 1
ATOM 733 N N . ALA A 1 97 ? 22.770 -6.108 -45.225 1.00 57.16 97 ALA A N 1
ATOM 734 C CA . ALA A 1 97 ? 22.592 -6.318 -43.801 1.00 57.16 97 ALA A CA 1
ATOM 735 C C . ALA A 1 97 ? 22.659 -4.926 -43.164 1.00 57.16 97 ALA A C 1
ATOM 737 O O . ALA A 1 97 ? 23.734 -4.331 -43.069 1.00 57.16 97 ALA A O 1
ATOM 738 N N . SER A 1 98 ? 21.497 -4.346 -42.865 1.00 58.62 98 SER A N 1
ATOM 739 C CA . SER A 1 98 ? 21.409 -3.192 -41.992 1.00 58.62 98 SER A CA 1
ATOM 740 C C . SER A 1 98 ? 22.012 -3.676 -40.689 1.00 58.62 98 SER A C 1
ATOM 742 O O . SER A 1 98 ? 21.423 -4.522 -40.020 1.00 58.62 98 SER A O 1
ATOM 744 N N . VAL A 1 99 ? 23.237 -3.239 -40.406 1.00 68.75 99 VAL A N 1
ATOM 745 C CA . VAL A 1 99 ? 23.846 -3.395 -39.090 1.00 68.75 99 VAL A CA 1
ATOM 746 C C . VAL A 1 99 ? 22.834 -2.771 -38.138 1.00 68.75 99 VAL A C 1
ATOM 748 O O . VAL A 1 99 ? 22.635 -1.559 -38.177 1.00 68.75 99 VAL A O 1
ATOM 751 N N . GLY A 1 100 ? 22.073 -3.623 -37.448 1.00 75.38 100 GLY A N 1
ATOM 752 C CA . GLY A 1 100 ? 20.971 -3.200 -36.601 1.00 75.38 100 GLY A CA 1
ATOM 753 C C . GLY A 1 100 ? 21.574 -2.384 -35.483 1.00 75.38 100 GLY A C 1
ATOM 754 O O . GLY A 1 100 ? 22.265 -2.939 -34.633 1.00 75.38 100 GLY A O 1
ATOM 755 N N . ILE A 1 101 ? 21.386 -1.070 -35.543 1.00 78.44 101 ILE A N 1
ATOM 756 C CA . ILE A 1 101 ? 21.702 -0.207 -34.416 1.00 78.44 101 ILE A CA 1
ATOM 757 C C . ILE A 1 101 ? 20.791 -0.707 -33.289 1.00 78.44 101 ILE A C 1
ATOM 759 O O . ILE A 1 101 ? 19.577 -0.780 -33.517 1.00 78.44 101 ILE A O 1
ATOM 763 N N . PRO A 1 102 ? 21.346 -1.153 -32.149 1.00 84.19 102 PRO A N 1
ATOM 764 C CA . PRO A 1 102 ? 20.526 -1.585 -31.028 1.00 84.19 102 PRO A CA 1
ATOM 765 C C . PRO A 1 102 ? 19.593 -0.432 -30.656 1.00 84.19 102 PRO A C 1
ATOM 767 O O . PRO A 1 102 ? 20.032 0.710 -30.533 1.00 84.19 102 PRO A O 1
ATOM 770 N N . SER A 1 103 ? 18.294 -0.713 -30.576 1.00 93.38 103 SER A N 1
ATOM 771 C CA . SER A 1 103 ? 17.310 0.280 -30.151 1.00 93.38 103 SER A CA 1
ATOM 772 C C . SER A 1 103 ? 17.607 0.701 -28.716 1.00 93.38 103 SER A C 1
ATOM 774 O O . SER A 1 103 ? 17.910 -0.165 -27.895 1.00 93.38 103 SER A O 1
ATOM 776 N N . LEU A 1 104 ? 17.480 1.995 -28.416 1.00 95.31 104 LEU A N 1
ATOM 777 C CA . LEU A 1 104 ? 17.616 2.492 -27.048 1.00 95.31 104 LEU A CA 1
ATOM 778 C C . LEU A 1 104 ? 16.644 1.769 -26.105 1.00 95.31 104 LEU A C 1
ATOM 780 O O . LEU A 1 104 ? 15.496 1.518 -26.499 1.00 95.31 104 LEU A O 1
ATOM 784 N N . PRO A 1 105 ? 17.074 1.451 -24.874 1.00 96.88 105 PRO A N 1
ATOM 785 C CA . PRO A 1 105 ? 16.185 0.869 -23.888 1.00 96.88 105 PRO A CA 1
ATOM 786 C C . PRO A 1 105 ? 15.082 1.874 -23.539 1.00 96.88 105 PRO A C 1
ATOM 788 O O . PRO A 1 105 ? 15.319 3.057 -23.320 1.00 96.88 105 PRO A O 1
ATOM 791 N N . THR A 1 106 ? 13.856 1.384 -23.497 1.00 95.88 106 THR A N 1
ATOM 792 C CA . THR A 1 106 ? 12.632 2.082 -23.081 1.00 95.88 106 THR A CA 1
ATOM 793 C C . THR A 1 106 ? 12.146 1.525 -21.745 1.00 95.88 106 THR A C 1
ATOM 795 O O . THR A 1 106 ? 12.600 0.453 -21.330 1.00 95.88 106 THR A O 1
ATOM 798 N N . TYR A 1 107 ? 11.212 2.223 -21.092 1.00 96.12 107 TYR A N 1
ATOM 799 C CA . TYR A 1 107 ? 10.551 1.744 -19.873 1.00 96.12 107 TYR A CA 1
ATOM 800 C C . TYR A 1 107 ? 10.018 0.316 -20.066 1.00 96.12 107 TYR A C 1
ATOM 802 O O . TYR A 1 107 ? 10.423 -0.610 -19.362 1.00 96.12 107 TYR A O 1
ATOM 810 N N . GLU A 1 108 ? 9.215 0.108 -21.112 1.00 95.31 108 GLU A N 1
ATOM 811 C CA . GLU A 1 108 ? 8.576 -1.174 -21.395 1.00 95.31 108 GLU A CA 1
ATOM 812 C C . GLU A 1 108 ? 9.593 -2.253 -21.775 1.00 95.31 108 GLU A C 1
ATOM 814 O O . GLU A 1 108 ? 9.423 -3.416 -21.409 1.00 95.31 108 GLU A O 1
ATOM 819 N N . SER A 1 109 ? 10.667 -1.916 -22.499 1.00 95.75 109 SER A N 1
ATOM 820 C CA . SER A 1 109 ? 11.693 -2.916 -22.825 1.00 95.75 109 SER A CA 1
ATOM 821 C C . SER A 1 109 ? 12.473 -3.385 -21.595 1.00 95.75 109 SER A C 1
ATOM 823 O O . SER A 1 109 ? 12.863 -4.550 -21.546 1.00 95.75 109 SER A O 1
ATOM 825 N N . SER A 1 110 ? 12.674 -2.508 -20.604 1.00 96.88 110 SER A N 1
ATOM 826 C CA . SER A 1 110 ? 13.327 -2.860 -19.341 1.00 96.88 110 SER A CA 1
ATOM 827 C C . SER A 1 110 ? 12.432 -3.736 -18.478 1.00 96.88 110 SER A C 1
ATOM 829 O O . SER A 1 110 ? 12.883 -4.771 -17.990 1.00 96.88 110 SER A O 1
ATOM 831 N N . GLU A 1 111 ? 11.159 -3.369 -18.337 1.00 95.94 111 GLU A N 1
ATOM 832 C CA . GLU A 1 111 ? 10.171 -4.144 -17.581 1.00 95.94 111 GLU A CA 1
ATOM 833 C C . GLU A 1 111 ? 9.954 -5.542 -18.189 1.00 95.94 111 GLU A C 1
ATOM 835 O O . GLU A 1 111 ? 9.883 -6.543 -17.481 1.00 95.94 111 GLU A O 1
ATOM 840 N N . ASN A 1 112 ? 9.931 -5.644 -19.521 1.00 96.25 112 ASN A N 1
ATOM 841 C CA . ASN A 1 112 ? 9.782 -6.920 -20.228 1.00 96.25 112 ASN A CA 1
ATOM 842 C C . ASN A 1 112 ? 11.113 -7.658 -20.458 1.00 96.25 112 ASN A C 1
ATOM 844 O O . ASN A 1 112 ? 11.146 -8.679 -21.154 1.00 96.25 112 ASN A O 1
ATOM 848 N N . SER A 1 113 ? 12.224 -7.153 -19.916 1.00 97.44 113 SER A N 1
ATOM 849 C CA . SER A 1 113 ? 13.526 -7.796 -20.077 1.00 97.44 113 SER A CA 1
ATOM 850 C C . SER A 1 113 ? 13.590 -9.121 -19.309 1.00 97.44 113 SER A C 1
ATOM 852 O O . SER A 1 113 ? 12.994 -9.296 -18.244 1.00 97.44 113 SER A O 1
ATOM 854 N N . GLN A 1 114 ? 14.360 -10.079 -19.834 1.00 98.00 114 GLN A N 1
ATOM 855 C CA . GLN A 1 114 ? 14.525 -11.385 -19.190 1.00 98.00 114 GLN A CA 1
ATOM 856 C C . GLN A 1 114 ? 15.111 -11.257 -17.779 1.00 98.00 114 GLN A C 1
ATOM 858 O O . GLN A 1 114 ? 14.701 -11.979 -16.875 1.00 98.00 114 GLN A O 1
ATOM 863 N N . ARG A 1 115 ? 16.056 -10.334 -17.588 1.00 97.94 115 ARG A N 1
ATOM 864 C CA . ARG A 1 115 ? 16.729 -10.112 -16.308 1.00 97.94 115 ARG A CA 1
ATOM 865 C C . ARG A 1 115 ? 15.760 -9.581 -15.247 1.00 97.94 115 ARG A C 1
ATOM 867 O O . ARG A 1 115 ? 15.745 -10.109 -14.140 1.00 97.94 115 ARG A O 1
ATOM 874 N N . TYR A 1 116 ? 14.880 -8.648 -15.616 1.00 98.00 116 TYR A N 1
ATOM 875 C CA . TYR A 1 116 ? 13.802 -8.178 -14.742 1.00 98.00 116 TYR A CA 1
ATOM 876 C C . TYR A 1 116 ? 12.861 -9.323 -14.328 1.00 98.00 116 TYR A C 1
ATOM 878 O O . TYR A 1 116 ? 12.552 -9.492 -13.149 1.00 98.00 116 TYR A O 1
ATOM 886 N N . ALA A 1 117 ? 12.461 -10.176 -15.279 1.00 98.12 117 ALA A N 1
ATOM 887 C CA . ALA A 1 117 ? 11.613 -11.334 -14.991 1.00 98.12 117 ALA A CA 1
ATOM 888 C C . ALA A 1 117 ? 12.285 -12.361 -14.053 1.00 98.12 117 ALA A C 1
ATOM 890 O O . ALA A 1 117 ? 11.620 -12.929 -13.181 1.00 98.12 117 ALA A O 1
ATOM 891 N N . VAL A 1 118 ? 13.595 -12.590 -14.207 1.00 98.38 118 VAL A N 1
ATOM 892 C CA . VAL A 1 118 ? 14.381 -13.456 -13.311 1.00 98.38 118 VAL A CA 1
ATOM 893 C C . VAL A 1 118 ? 14.448 -12.856 -11.909 1.00 98.38 118 VAL A C 1
ATOM 895 O O . VAL A 1 118 ? 14.097 -13.550 -10.959 1.00 98.38 118 VAL A O 1
ATOM 898 N N . ALA A 1 119 ? 14.793 -11.572 -11.778 1.00 98.38 119 ALA A N 1
ATOM 899 C CA . ALA A 1 119 ? 14.829 -10.881 -10.488 1.00 98.38 119 ALA A CA 1
ATOM 900 C C . ALA A 1 119 ? 13.485 -10.960 -9.747 1.00 98.38 119 ALA A C 1
ATOM 902 O O . ALA A 1 119 ? 13.440 -11.311 -8.573 1.00 98.38 119 ALA A O 1
ATOM 903 N N . LYS A 1 120 ? 12.370 -10.733 -10.451 1.00 97.94 120 LYS A N 1
ATOM 904 C CA . LYS A 1 120 ? 11.023 -10.858 -9.875 1.00 97.94 120 LYS A CA 1
ATOM 905 C C . LYS A 1 120 ? 10.706 -12.284 -9.413 1.00 97.94 120 LYS A C 1
ATOM 907 O O . LYS A 1 120 ? 10.007 -12.476 -8.425 1.00 97.94 120 LYS A O 1
ATOM 912 N N . THR A 1 121 ? 11.210 -13.290 -10.127 1.00 98.12 121 THR A N 1
ATOM 913 C CA . THR A 1 121 ? 11.047 -14.698 -9.736 1.00 98.12 121 THR A CA 1
ATOM 914 C C . THR A 1 121 ? 11.859 -15.023 -8.483 1.00 98.12 121 THR A C 1
ATOM 916 O O . THR A 1 121 ? 11.337 -15.695 -7.602 1.00 98.12 121 THR A O 1
ATOM 919 N N . LEU A 1 122 ? 13.100 -14.533 -8.392 1.00 98.12 122 LEU A N 1
ATOM 920 C CA . LEU A 1 122 ? 13.958 -14.692 -7.212 1.00 98.12 122 LEU A CA 1
ATOM 921 C C . LEU A 1 122 ? 13.328 -14.037 -5.979 1.00 98.12 122 LEU A C 1
ATOM 923 O O . LEU A 1 122 ? 13.173 -14.701 -4.958 1.00 98.12 122 LEU A O 1
ATOM 927 N N . LEU A 1 123 ? 12.833 -12.804 -6.125 1.00 97.12 123 LEU A N 1
ATOM 928 C CA . LEU A 1 123 ? 12.092 -12.103 -5.076 1.00 97.12 123 LEU A CA 1
ATOM 929 C C . LEU A 1 123 ? 10.889 -12.919 -4.576 1.00 97.12 123 LEU A C 1
ATOM 931 O O . LEU A 1 123 ? 10.732 -13.123 -3.379 1.00 97.12 123 LEU A O 1
ATOM 935 N N . ASN A 1 124 ? 10.062 -13.445 -5.484 1.00 95.88 124 ASN A N 1
ATOM 936 C CA . ASN A 1 124 ? 8.897 -14.255 -5.104 1.00 95.88 124 ASN A CA 1
ATOM 937 C C . ASN A 1 124 ? 9.266 -15.582 -4.415 1.00 95.88 124 ASN A C 1
ATOM 939 O O . ASN A 1 124 ? 8.412 -16.183 -3.766 1.00 95.88 124 ASN A O 1
ATOM 943 N N . ASN A 1 125 ? 10.502 -16.058 -4.585 1.00 96.94 125 ASN A N 1
ATOM 944 C CA . ASN A 1 125 ? 11.013 -17.259 -3.930 1.00 96.94 125 ASN A CA 1
ATOM 945 C C . ASN A 1 125 ? 11.682 -16.960 -2.574 1.00 96.94 125 ASN A C 1
ATOM 947 O O . ASN A 1 125 ? 12.132 -17.907 -1.931 1.00 96.94 125 ASN A O 1
ATOM 951 N N . GLY A 1 126 ? 11.763 -15.689 -2.159 1.00 95.81 126 GLY A N 1
ATOM 952 C CA . GLY A 1 126 ? 12.469 -15.257 -0.946 1.00 95.81 126 GLY A CA 1
ATOM 953 C C . GLY A 1 126 ? 13.995 -15.212 -1.090 1.00 95.81 126 GLY A C 1
ATOM 954 O O . GLY A 1 126 ? 14.706 -15.170 -0.094 1.00 95.81 126 GLY A O 1
ATOM 955 N N . ASP A 1 127 ? 14.525 -15.250 -2.318 1.00 97.44 127 ASP A N 1
ATOM 956 C CA . ASP A 1 127 ? 15.970 -15.196 -2.573 1.00 97.44 127 ASP A CA 1
ATOM 957 C C . ASP A 1 127 ? 16.418 -13.746 -2.812 1.00 97.44 127 ASP A C 1
ATOM 959 O O . ASP A 1 127 ? 16.641 -13.313 -3.949 1.00 97.44 127 ASP A O 1
ATOM 963 N N . PHE A 1 128 ? 16.434 -12.954 -1.734 1.00 96.19 128 PHE A N 1
ATOM 964 C CA . PHE A 1 128 ? 16.629 -11.502 -1.807 1.00 96.19 128 PHE A CA 1
ATOM 965 C C . PHE A 1 128 ? 18.020 -11.108 -2.317 1.00 96.19 128 PHE A C 1
ATOM 967 O O . PHE A 1 128 ? 18.120 -10.217 -3.156 1.00 96.19 128 PHE A O 1
ATOM 974 N N . GLU A 1 129 ? 19.079 -11.793 -1.885 1.00 96.44 129 GLU A N 1
ATOM 975 C CA . GLU A 1 129 ? 20.465 -11.491 -2.281 1.00 96.44 129 GLU A CA 1
ATOM 976 C C . GLU A 1 129 ? 20.706 -11.700 -3.782 1.00 96.44 129 GLU A C 1
ATOM 978 O O . GLU A 1 129 ? 21.240 -10.826 -4.482 1.00 96.44 129 GLU A O 1
ATOM 983 N N . ASP A 1 130 ? 20.260 -12.843 -4.312 1.00 97.75 130 ASP A N 1
ATOM 984 C CA . ASP A 1 130 ? 20.378 -13.138 -5.738 1.00 97.75 130 ASP A CA 1
ATOM 985 C C . ASP A 1 130 ? 19.465 -12.212 -6.558 1.00 97.75 130 ASP A C 1
ATOM 987 O O . ASP A 1 130 ? 19.834 -11.791 -7.665 1.00 97.75 130 ASP A O 1
ATOM 991 N N . ALA A 1 131 ? 18.293 -11.836 -6.023 1.00 98.25 131 ALA A N 1
ATOM 992 C CA . ALA A 1 131 ? 17.426 -10.836 -6.638 1.00 98.25 131 ALA A CA 1
ATOM 993 C C . ALA A 1 131 ? 18.127 -9.470 -6.726 1.00 98.25 131 ALA A C 1
ATOM 995 O O . ALA A 1 131 ? 18.240 -8.931 -7.829 1.00 98.25 131 ALA A O 1
ATOM 996 N N . LEU A 1 132 ? 18.658 -8.936 -5.619 1.00 97.88 132 LEU A N 1
ATOM 997 C CA . LEU A 1 132 ? 19.373 -7.652 -5.570 1.00 97.88 132 LEU A CA 1
ATOM 998 C C . LEU A 1 132 ? 20.576 -7.636 -6.513 1.00 97.88 132 LEU A C 1
ATOM 1000 O O . LEU A 1 132 ? 20.743 -6.686 -7.283 1.00 97.88 132 LEU A O 1
ATOM 1004 N N . THR A 1 133 ? 21.359 -8.716 -6.532 1.00 98.31 133 THR A N 1
ATOM 1005 C CA . THR A 1 133 ? 22.486 -8.876 -7.460 1.00 98.31 133 THR A CA 1
ATOM 1006 C C . THR A 1 133 ? 22.013 -8.816 -8.914 1.00 98.31 133 THR A C 1
ATOM 1008 O O . THR A 1 133 ? 22.550 -8.053 -9.721 1.00 98.31 133 THR A O 1
ATOM 1011 N N . THR A 1 134 ? 20.955 -9.558 -9.251 1.00 98.38 134 THR A N 1
ATOM 1012 C CA . THR A 1 134 ? 20.387 -9.583 -10.608 1.00 98.38 134 THR A CA 1
ATOM 1013 C C . THR A 1 134 ? 19.859 -8.210 -11.036 1.00 98.38 134 THR A C 1
ATOM 1015 O O . THR A 1 134 ? 20.025 -7.819 -12.196 1.00 98.38 134 THR A O 1
ATOM 1018 N N . ILE A 1 135 ? 19.234 -7.467 -10.116 1.00 98.44 135 ILE A N 1
ATOM 1019 C CA . ILE A 1 135 ? 18.701 -6.119 -10.353 1.00 98.44 135 ILE A CA 1
ATOM 1020 C C . ILE A 1 135 ? 19.845 -5.127 -10.581 1.00 98.44 135 ILE A C 1
ATOM 1022 O O . ILE A 1 135 ? 19.806 -4.379 -11.558 1.00 98.44 135 ILE A O 1
ATOM 1026 N N . ALA A 1 136 ? 20.875 -5.148 -9.730 1.00 98.38 136 ALA A N 1
ATOM 1027 C CA . ALA A 1 136 ? 22.037 -4.267 -9.837 1.00 98.38 136 ALA A CA 1
ATOM 1028 C C . ALA A 1 136 ? 22.773 -4.453 -11.171 1.00 98.38 136 ALA A C 1
ATOM 1030 O O . ALA A 1 136 ? 23.074 -3.480 -11.860 1.00 98.38 136 ALA A O 1
ATOM 1031 N N . GLU A 1 137 ? 22.991 -5.700 -11.592 1.00 98.25 137 GLU A N 1
ATOM 1032 C CA . GLU A 1 137 ? 23.578 -5.982 -12.904 1.00 98.25 137 GLU A CA 1
ATOM 1033 C C . GLU A 1 137 ? 22.702 -5.472 -14.061 1.00 98.25 137 GLU A C 1
ATOM 1035 O O . GLU A 1 137 ? 23.223 -5.049 -15.091 1.00 98.25 137 GLU A O 1
ATOM 1040 N N . GLY A 1 138 ? 21.374 -5.488 -13.908 1.00 98.19 138 GLY A N 1
ATOM 1041 C CA . GLY A 1 138 ? 20.450 -4.961 -14.915 1.00 98.19 138 GLY A CA 1
ATOM 1042 C C . GLY A 1 138 ? 20.463 -3.444 -15.018 1.00 98.19 138 GLY A C 1
ATOM 1043 O O . GLY A 1 138 ? 20.416 -2.910 -16.127 1.00 98.19 138 GLY A O 1
ATOM 1044 N N . LEU A 1 139 ? 20.587 -2.753 -13.882 1.00 98.31 139 LEU A N 1
ATOM 1045 C CA . LEU A 1 139 ? 20.791 -1.305 -13.847 1.00 98.31 139 LEU A CA 1
ATOM 1046 C C . LEU A 1 139 ? 22.070 -0.919 -14.591 1.00 98.31 139 LEU A C 1
ATOM 1048 O O . LEU A 1 139 ? 22.022 -0.059 -15.468 1.00 98.31 139 LEU A O 1
ATOM 1052 N N . GLU A 1 140 ? 23.190 -1.577 -14.286 1.00 98.19 140 GLU A N 1
ATOM 1053 C CA . GLU A 1 140 ? 24.470 -1.306 -14.948 1.00 98.19 140 GLU A CA 1
ATOM 1054 C C . GLU A 1 140 ? 24.410 -1.607 -16.451 1.00 98.19 140 GLU A C 1
ATOM 1056 O O . GLU A 1 140 ? 24.828 -0.780 -17.259 1.00 98.19 140 GLU A O 1
ATOM 1061 N N . GLU A 1 141 ? 23.799 -2.725 -16.855 1.00 97.75 141 GLU A N 1
ATOM 1062 C CA . GLU A 1 141 ? 23.632 -3.077 -18.270 1.00 97.75 141 GLU A CA 1
ATOM 1063 C C . GLU A 1 141 ? 22.846 -2.002 -19.046 1.00 97.75 141 GLU A C 1
ATOM 1065 O O . GLU A 1 141 ? 23.236 -1.612 -20.150 1.00 97.75 141 GLU A O 1
ATOM 1070 N N . ILE A 1 142 ? 21.760 -1.476 -18.472 1.00 97.94 142 ILE A N 1
ATOM 1071 C CA . ILE A 1 142 ? 20.972 -0.403 -19.094 1.00 97.94 142 ILE A CA 1
ATOM 1072 C C . ILE A 1 142 ? 21.778 0.898 -19.153 1.00 97.94 142 ILE A C 1
ATOM 1074 O O . ILE A 1 142 ? 21.764 1.575 -20.184 1.00 97.94 142 ILE A O 1
ATOM 1078 N N . LYS A 1 143 ? 22.509 1.250 -18.089 1.00 97.88 143 LYS A N 1
ATOM 1079 C CA . LYS A 1 143 ? 23.371 2.443 -18.072 1.00 97.88 143 LYS A CA 1
ATOM 1080 C C . LYS A 1 143 ? 24.468 2.360 -19.130 1.00 97.88 143 LYS A C 1
ATOM 1082 O O . LYS A 1 143 ? 24.691 3.335 -19.845 1.00 97.88 143 LYS A O 1
ATOM 1087 N N . GLU A 1 144 ? 25.106 1.203 -19.293 1.00 97.25 144 GLU A N 1
ATOM 1088 C CA . GLU A 1 144 ? 26.098 0.971 -20.347 1.00 97.25 144 GLU A CA 1
ATOM 1089 C C . GLU A 1 144 ? 25.492 1.131 -21.749 1.00 97.25 144 GLU A C 1
ATOM 1091 O O . GLU A 1 144 ? 26.100 1.768 -22.613 1.00 97.25 144 GLU A O 1
ATOM 1096 N N . GLN A 1 145 ? 24.275 0.621 -21.978 1.00 96.69 145 GLN A N 1
ATOM 1097 C CA . GLN A 1 145 ? 23.562 0.801 -23.249 1.00 96.69 145 GLN A CA 1
ATOM 1098 C C . GLN A 1 145 ? 23.245 2.277 -23.532 1.00 96.69 145 GLN A C 1
ATOM 1100 O O . GLN A 1 145 ? 23.427 2.733 -24.662 1.00 96.69 145 GLN A O 1
ATOM 1105 N N . LEU A 1 146 ? 22.817 3.033 -22.517 1.00 96.62 146 LEU A N 1
ATOM 1106 C CA . LEU A 1 146 ? 22.543 4.469 -22.628 1.00 96.62 146 LEU A CA 1
ATOM 1107 C C . LEU A 1 146 ? 23.821 5.284 -22.873 1.00 96.62 146 LEU A C 1
ATOM 1109 O O . LEU A 1 146 ? 23.818 6.196 -23.695 1.00 96.62 146 LEU A O 1
ATOM 1113 N N . LEU A 1 147 ? 24.934 4.930 -22.224 1.00 96.25 147 LEU A N 1
ATOM 1114 C CA . LEU A 1 147 ? 26.245 5.550 -22.453 1.00 96.25 147 LEU A CA 1
ATOM 1115 C C . LEU A 1 147 ? 26.807 5.250 -23.851 1.00 96.25 147 LEU A C 1
ATOM 1117 O O . LEU A 1 147 ? 27.554 6.058 -24.403 1.00 96.25 147 LEU A O 1
ATOM 1121 N N . ALA A 1 148 ? 26.462 4.095 -24.423 1.00 95.88 148 ALA A N 1
ATOM 1122 C CA . ALA A 1 148 ? 26.854 3.699 -25.773 1.00 95.88 148 ALA A CA 1
ATOM 1123 C C . ALA A 1 148 ? 25.983 4.327 -26.880 1.00 95.88 148 ALA A C 1
ATOM 1125 O O . ALA A 1 148 ? 26.280 4.138 -28.066 1.00 95.88 148 ALA A O 1
ATOM 1126 N N . ALA A 1 149 ? 24.924 5.060 -26.518 1.00 95.88 149 ALA A N 1
ATOM 1127 C CA . ALA A 1 149 ? 24.040 5.731 -27.460 1.00 95.88 149 ALA A CA 1
ATOM 1128 C C . ALA A 1 149 ? 24.791 6.754 -28.341 1.00 95.88 149 ALA A C 1
ATOM 1130 O O . ALA A 1 149 ? 25.781 7.358 -27.910 1.00 95.88 149 ALA A O 1
ATOM 1131 N N . PRO A 1 150 ? 24.331 6.997 -29.584 1.00 95.00 150 PRO A N 1
ATOM 1132 C CA . PRO A 1 150 ? 24.856 8.068 -30.421 1.00 95.00 150 PRO A CA 1
ATOM 1133 C C . PRO A 1 150 ? 24.863 9.432 -29.697 1.00 95.00 150 PRO A C 1
ATOM 1135 O O . PRO A 1 150 ? 23.895 9.772 -29.010 1.00 95.00 150 PRO A O 1
ATOM 1138 N N . PRO A 1 151 ? 25.914 10.261 -29.871 1.00 93.94 151 PRO A N 1
ATOM 1139 C CA . PRO A 1 151 ? 25.991 11.566 -29.222 1.00 93.94 151 PRO A CA 1
ATOM 1140 C C . PRO A 1 151 ? 24.780 12.446 -29.557 1.00 93.94 151 PRO A C 1
ATOM 1142 O O . PRO A 1 151 ? 24.503 12.700 -30.730 1.00 93.94 151 PRO A O 1
ATOM 1145 N N . GLY A 1 152 ? 24.106 12.952 -28.523 1.00 93.44 152 GLY A N 1
ATOM 1146 C CA . GLY A 1 152 ? 22.945 13.836 -28.647 1.00 93.44 152 GLY A CA 1
ATOM 1147 C C . GLY A 1 152 ? 21.583 13.146 -28.541 1.00 93.44 152 GLY A C 1
ATOM 1148 O O . GLY A 1 152 ? 20.582 13.855 -28.517 1.00 93.44 152 GLY A O 1
ATOM 1149 N N . GLU A 1 153 ? 21.525 11.811 -28.458 1.00 94.06 153 GLU A N 1
ATOM 1150 C CA . GLU A 1 153 ? 20.268 11.098 -28.168 1.00 94.06 153 GLU A CA 1
ATOM 1151 C C . GLU A 1 153 ? 19.955 11.060 -26.669 1.00 94.06 153 GLU A C 1
ATOM 1153 O O . GLU A 1 153 ? 18.811 11.271 -26.275 1.00 94.06 153 GLU A O 1
ATOM 1158 N N . VAL A 1 154 ? 20.976 10.843 -25.837 1.00 95.62 154 VAL A N 1
ATOM 1159 C CA . VAL A 1 154 ? 20.864 10.816 -24.375 1.00 95.62 154 VAL A CA 1
ATOM 1160 C C . VAL A 1 154 ? 21.847 11.826 -23.794 1.00 95.62 154 VAL A C 1
ATOM 1162 O O . VAL A 1 154 ? 23.015 11.860 -24.187 1.00 95.62 154 VAL A O 1
ATOM 1165 N N . ASP A 1 155 ? 21.373 12.669 -22.879 1.00 95.62 155 ASP A N 1
ATOM 1166 C CA . ASP A 1 155 ? 22.231 13.569 -22.109 1.00 95.62 155 ASP A CA 1
ATOM 1167 C C . ASP A 1 155 ? 22.959 12.764 -21.016 1.00 95.62 155 ASP A C 1
ATOM 1169 O O . ASP A 1 155 ? 22.281 12.181 -20.163 1.00 95.62 155 ASP A O 1
ATOM 1173 N N . PRO A 1 156 ? 24.308 12.712 -21.007 1.00 94.81 156 PRO A N 1
ATOM 1174 C CA . PRO A 1 156 ? 25.068 11.976 -20.000 1.00 94.81 156 PRO A CA 1
ATOM 1175 C C . PRO A 1 156 ? 24.753 12.371 -18.554 1.00 94.81 156 PRO A C 1
ATOM 1177 O O . PRO A 1 156 ? 24.884 11.536 -17.664 1.00 94.81 156 PRO A O 1
ATOM 1180 N N . GLU A 1 157 ? 24.334 13.617 -18.308 1.00 95.00 157 GLU A N 1
ATOM 1181 C CA . GLU A 1 157 ? 23.981 14.091 -16.961 1.00 95.00 157 GLU A CA 1
ATOM 1182 C C . GLU A 1 157 ? 22.612 13.577 -16.486 1.00 95.00 157 GLU A C 1
ATOM 1184 O O . GLU A 1 157 ? 22.335 13.580 -15.289 1.00 95.00 157 GLU A O 1
ATOM 1189 N N . MET A 1 158 ? 21.775 13.094 -17.409 1.00 94.88 158 MET A N 1
ATOM 1190 C CA . MET A 1 158 ? 20.412 12.623 -17.141 1.00 94.88 158 MET A CA 1
ATOM 1191 C C . MET A 1 158 ? 20.274 11.099 -17.217 1.00 94.88 158 MET A C 1
ATOM 1193 O O . MET A 1 158 ? 19.162 10.585 -17.110 1.00 94.88 158 MET A O 1
ATOM 1197 N N . ILE A 1 159 ? 21.377 10.360 -17.391 1.00 96.75 159 ILE A N 1
ATOM 1198 C CA . ILE A 1 159 ? 21.341 8.895 -17.526 1.00 96.75 159 ILE A CA 1
ATOM 1199 C C . ILE A 1 159 ? 20.715 8.238 -16.298 1.00 96.75 159 ILE A C 1
ATOM 1201 O O . ILE A 1 159 ? 19.883 7.351 -16.462 1.00 96.75 159 ILE A O 1
ATOM 1205 N N . ASP A 1 160 ? 21.041 8.710 -15.093 1.00 97.06 160 ASP A N 1
ATOM 1206 C CA . ASP A 1 160 ? 20.491 8.169 -13.842 1.00 97.06 160 ASP A CA 1
ATOM 1207 C C . ASP A 1 160 ? 18.975 8.398 -13.692 1.00 97.06 160 ASP A C 1
ATOM 1209 O O . ASP A 1 160 ? 18.336 7.733 -12.885 1.00 97.06 160 ASP A O 1
ATOM 1213 N N . PHE A 1 161 ? 18.384 9.288 -14.498 1.00 97.19 161 PHE A N 1
ATOM 1214 C CA . PHE A 1 161 ? 16.947 9.583 -14.506 1.00 97.19 161 PHE A CA 1
ATOM 1215 C C . PHE A 1 161 ? 16.249 9.120 -15.793 1.00 97.19 161 PHE A C 1
ATOM 1217 O O . PHE A 1 161 ? 15.137 9.553 -16.103 1.00 97.19 161 PHE A O 1
ATOM 1224 N N . HIS A 1 162 ? 16.888 8.249 -16.576 1.00 97.38 162 HIS A N 1
ATOM 1225 C CA . HIS A 1 162 ? 16.291 7.748 -17.806 1.00 97.38 162 HIS A CA 1
ATOM 1226 C C . HIS A 1 162 ? 15.082 6.829 -17.508 1.00 97.38 162 HIS A C 1
ATOM 1228 O O . HIS A 1 162 ? 15.195 5.946 -16.652 1.00 97.38 162 HIS A O 1
ATOM 1234 N N . PRO A 1 163 ? 13.947 6.940 -18.239 1.00 97.50 163 PRO A N 1
ATOM 1235 C CA . PRO A 1 163 ? 12.736 6.141 -17.997 1.00 97.50 163 PRO A CA 1
ATOM 1236 C C . PRO A 1 163 ? 12.957 4.627 -17.906 1.00 97.50 163 PRO A C 1
ATOM 1238 O O . PRO A 1 163 ? 12.295 3.942 -17.134 1.00 97.50 163 PRO A O 1
ATOM 1241 N N . SER A 1 164 ? 13.922 4.096 -18.656 1.00 97.44 164 SER A N 1
ATOM 1242 C CA . SER A 1 164 ? 14.250 2.666 -18.662 1.00 97.44 164 SER A CA 1
ATOM 1243 C C . SER A 1 164 ? 14.826 2.134 -17.341 1.00 97.44 164 SER A C 1
ATOM 1245 O O . SER A 1 164 ? 14.878 0.916 -17.176 1.00 97.44 164 SER A O 1
ATOM 1247 N N . LEU A 1 165 ? 15.272 2.993 -16.417 1.00 98.25 165 LEU A N 1
ATOM 1248 C CA . LEU A 1 165 ? 15.818 2.582 -15.116 1.00 98.25 165 LEU A CA 1
ATOM 1249 C C . LEU A 1 165 ? 14.744 2.447 -14.025 1.00 98.25 165 LEU A C 1
ATOM 1251 O O . LEU A 1 165 ? 14.951 1.707 -13.063 1.00 98.25 165 LEU A O 1
ATOM 1255 N N . ALA A 1 166 ? 13.590 3.109 -14.173 1.00 98.06 166 ALA A N 1
ATOM 1256 C CA . ALA A 1 166 ? 12.541 3.129 -13.150 1.00 98.06 166 ALA A CA 1
ATOM 1257 C C . ALA A 1 166 ? 12.064 1.735 -12.698 1.00 98.06 166 ALA A C 1
ATOM 1259 O O . ALA A 1 166 ? 11.993 1.526 -11.484 1.00 98.06 166 ALA A O 1
ATOM 1260 N N . PRO A 1 167 ? 11.796 0.757 -13.596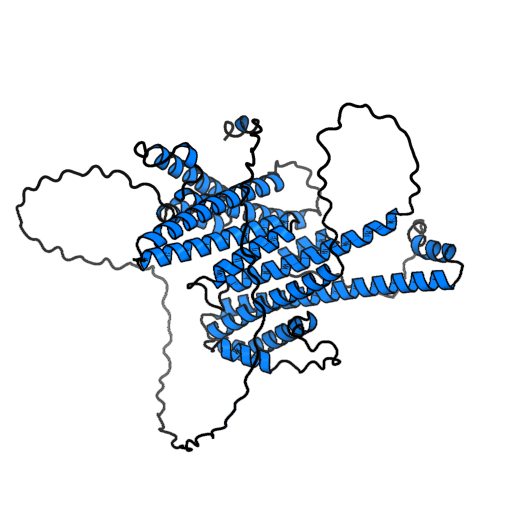 1.00 98.31 167 PRO A N 1
ATOM 1261 C CA . PRO A 1 167 ? 11.373 -0.576 -13.166 1.00 98.31 167 PRO A CA 1
ATOM 1262 C C . PRO A 1 167 ? 12.382 -1.243 -12.225 1.00 98.31 167 PRO A C 1
ATOM 1264 O O . PRO A 1 167 ? 11.994 -1.859 -11.234 1.00 98.31 167 PRO A O 1
ATOM 1267 N N . TYR A 1 168 ? 13.679 -1.094 -12.509 1.00 98.56 168 TYR A N 1
ATOM 1268 C CA . TYR A 1 168 ? 14.744 -1.697 -11.713 1.00 98.56 168 TYR A CA 1
ATOM 1269 C C . TYR A 1 168 ? 14.942 -0.989 -10.372 1.00 98.56 168 TYR A C 1
ATOM 1271 O O . TYR A 1 168 ? 15.087 -1.676 -9.368 1.00 98.56 168 TYR A O 1
ATOM 1279 N N . HIS A 1 169 ? 14.883 0.346 -10.323 1.00 98.56 169 HIS A N 1
ATOM 1280 C CA . HIS A 1 169 ? 14.917 1.080 -9.052 1.00 98.56 169 HIS A CA 1
ATOM 1281 C C . HIS A 1 169 ? 13.733 0.709 -8.148 1.00 98.56 169 HIS A C 1
ATOM 1283 O O . HIS A 1 169 ? 13.924 0.420 -6.968 1.00 98.56 169 HIS A O 1
ATOM 1289 N N . TYR A 1 170 ? 12.524 0.609 -8.710 1.00 98.50 170 TYR A N 1
ATOM 1290 C CA . TYR A 1 170 ? 11.354 0.136 -7.970 1.00 98.50 170 TYR A CA 1
ATOM 1291 C C . TYR A 1 170 ? 11.556 -1.287 -7.425 1.00 98.50 170 TYR A C 1
ATOM 1293 O O . TYR A 1 170 ? 11.304 -1.549 -6.245 1.00 98.50 170 TYR A O 1
ATOM 1301 N N . LEU A 1 171 ? 12.039 -2.212 -8.262 1.00 98.31 171 LEU A N 1
ATOM 1302 C CA . LEU A 1 171 ? 12.264 -3.597 -7.848 1.00 98.31 171 LEU A CA 1
ATOM 1303 C C . LEU A 1 171 ? 13.380 -3.705 -6.795 1.00 98.31 171 LEU A C 1
ATOM 1305 O O . LEU A 1 171 ? 13.243 -4.480 -5.855 1.00 98.31 171 LEU A O 1
ATOM 1309 N N . TYR A 1 172 ? 14.440 -2.899 -6.904 1.00 98.56 172 TYR A N 1
ATOM 1310 C CA . TYR A 1 172 ? 15.523 -2.844 -5.919 1.00 98.56 172 TYR A CA 1
ATOM 1311 C C . TYR A 1 172 ? 15.002 -2.396 -4.551 1.00 98.56 172 TYR A C 1
ATOM 1313 O O . TYR A 1 172 ? 15.166 -3.105 -3.560 1.00 98.56 172 TYR A O 1
ATOM 1321 N N . GLY A 1 173 ? 14.311 -1.250 -4.506 1.00 98.00 173 GLY A N 1
ATOM 1322 C CA . GLY A 1 173 ? 13.801 -0.696 -3.253 1.00 98.00 173 GLY A CA 1
ATOM 1323 C C . GLY A 1 173 ? 12.756 -1.590 -2.585 1.00 98.00 173 GLY A C 1
ATOM 1324 O O . GLY A 1 173 ? 12.782 -1.773 -1.373 1.00 98.00 173 GLY A O 1
ATOM 1325 N N . THR A 1 174 ? 11.878 -2.227 -3.367 1.00 97.62 174 THR A N 1
ATOM 1326 C CA . THR A 1 174 ? 10.915 -3.196 -2.816 1.00 97.62 174 THR A CA 1
ATOM 1327 C C . THR A 1 174 ? 11.564 -4.480 -2.316 1.00 97.62 174 THR A C 1
ATOM 1329 O O . THR A 1 174 ? 11.121 -5.007 -1.302 1.00 97.62 174 THR A O 1
ATOM 1332 N N . THR A 1 175 ? 12.611 -4.973 -2.983 1.00 97.75 175 THR A N 1
ATOM 1333 C CA . THR A 1 175 ? 13.342 -6.174 -2.543 1.00 97.75 175 THR A CA 1
ATOM 1334 C C . THR A 1 175 ? 14.022 -5.942 -1.194 1.00 97.75 175 THR A C 1
ATOM 1336 O O . THR A 1 175 ? 13.902 -6.784 -0.310 1.00 97.75 175 THR A O 1
ATOM 1339 N N . LEU A 1 176 ? 14.659 -4.780 -1.003 1.00 96.88 176 LEU A N 1
ATOM 1340 C CA . LEU A 1 176 ? 15.231 -4.402 0.294 1.00 96.88 176 LEU A CA 1
ATOM 1341 C C . LEU A 1 176 ? 14.168 -4.295 1.386 1.00 96.88 176 LEU A C 1
ATOM 1343 O O . LEU A 1 176 ? 14.353 -4.835 2.471 1.00 96.88 176 LEU A O 1
ATOM 1347 N N . LEU A 1 177 ? 13.035 -3.652 1.089 1.00 95.38 177 LEU A N 1
ATOM 1348 C CA . LEU A 1 177 ? 11.946 -3.521 2.055 1.00 95.38 177 LEU A CA 1
ATOM 1349 C C . LEU A 1 177 ? 11.443 -4.891 2.532 1.00 95.38 177 LEU A C 1
ATOM 1351 O O . LEU A 1 177 ? 11.307 -5.104 3.732 1.00 95.38 177 LEU A O 1
ATOM 1355 N N . TYR A 1 178 ? 11.241 -5.837 1.611 1.00 95.75 178 TYR A N 1
ATOM 1356 C CA . TYR A 1 178 ? 10.853 -7.201 1.974 1.00 95.75 178 TYR A CA 1
ATOM 1357 C C . TYR A 1 178 ? 11.915 -7.918 2.820 1.00 95.75 178 TYR A C 1
ATOM 1359 O O . TYR A 1 178 ? 11.561 -8.592 3.784 1.00 95.75 178 TYR A O 1
ATOM 1367 N N . SER A 1 179 ? 13.202 -7.736 2.507 1.00 94.81 179 SER A N 1
ATOM 1368 C CA . SER A 1 179 ? 14.306 -8.293 3.303 1.00 94.81 179 SER A CA 1
ATOM 1369 C C . SER A 1 179 ? 14.297 -7.767 4.750 1.00 94.81 179 SER A C 1
ATOM 1371 O O . SER A 1 179 ? 14.425 -8.530 5.714 1.00 94.81 179 SER A O 1
ATOM 1373 N N . VAL A 1 180 ? 14.058 -6.462 4.931 1.00 93.38 180 VAL A N 1
ATOM 1374 C CA . VAL A 1 180 ? 13.938 -5.831 6.258 1.00 93.38 180 VAL A CA 1
ATOM 1375 C C . VAL A 1 180 ? 12.700 -6.336 7.012 1.00 93.38 180 VAL A C 1
ATOM 1377 O O . VAL A 1 180 ? 12.769 -6.612 8.211 1.00 93.38 180 VAL A O 1
ATOM 1380 N N . GLU A 1 181 ? 11.565 -6.493 6.328 1.00 91.94 181 GLU A N 1
ATOM 1381 C CA . GLU A 1 181 ? 10.318 -7.000 6.920 1.00 91.94 181 GLU A CA 1
ATOM 1382 C C . GLU A 1 181 ? 10.446 -8.464 7.391 1.00 91.94 181 GLU A C 1
ATOM 1384 O O . GLU A 1 181 ? 9.975 -8.814 8.482 1.00 91.94 181 GLU A O 1
ATOM 1389 N N . GLU A 1 182 ? 11.121 -9.317 6.614 1.00 91.19 182 GLU A N 1
ATOM 1390 C CA . GLU A 1 182 ? 11.339 -10.727 6.963 1.00 91.19 182 GLU A CA 1
ATOM 1391 C C . GLU A 1 182 ? 12.339 -10.878 8.120 1.00 91.19 182 GLU A C 1
ATOM 1393 O O . GLU A 1 182 ? 12.052 -11.560 9.107 1.00 91.19 182 GLU A O 1
ATOM 1398 N N . SER A 1 183 ? 13.459 -10.149 8.081 1.00 90.06 183 SER A N 1
ATOM 1399 C CA . SER A 1 183 ? 14.466 -10.173 9.156 1.00 90.06 183 SER A CA 1
ATOM 1400 C C . SER A 1 183 ? 13.955 -9.595 10.485 1.00 90.06 183 SER A C 1
ATOM 1402 O O . SER A 1 183 ? 14.306 -10.087 11.563 1.00 90.06 183 SER A O 1
ATOM 1404 N N . SER A 1 184 ? 13.077 -8.588 10.440 1.00 86.56 184 SER A N 1
ATOM 1405 C CA . SER A 1 184 ? 12.439 -8.025 11.640 1.00 86.56 184 SER A CA 1
ATOM 1406 C C . SER A 1 184 ? 11.500 -9.025 12.320 1.00 86.56 184 SER A C 1
ATOM 1408 O O . SER A 1 184 ? 11.437 -9.085 13.552 1.00 86.56 184 SER A O 1
ATOM 1410 N N . SER A 1 185 ? 10.804 -9.844 11.527 1.00 82.62 185 SER A N 1
ATOM 1411 C CA . SER A 1 185 ? 9.875 -10.863 12.028 1.00 82.62 185 SER A CA 1
ATOM 1412 C C . SER A 1 185 ? 10.605 -11.980 12.787 1.00 82.62 185 SER A C 1
ATOM 1414 O O . SER A 1 185 ? 10.152 -12.405 13.854 1.00 82.62 185 SER A O 1
ATOM 1416 N N . ASP A 1 186 ? 11.776 -12.399 12.300 1.00 80.25 186 ASP A N 1
ATOM 1417 C CA . ASP A 1 186 ? 12.600 -13.430 12.943 1.00 80.25 186 ASP A CA 1
ATOM 1418 C C . ASP A 1 186 ? 13.232 -12.958 14.264 1.00 80.25 186 ASP A C 1
ATOM 1420 O O . ASP A 1 186 ? 13.315 -13.718 15.240 1.00 80.25 186 ASP A O 1
ATOM 1424 N N . ASN A 1 187 ? 13.631 -11.684 14.337 1.00 67.81 187 ASN A N 1
ATOM 1425 C CA . ASN A 1 187 ? 14.275 -11.116 15.523 1.00 67.81 187 ASN A CA 1
ATOM 1426 C C . ASN A 1 187 ? 13.352 -11.080 16.752 1.00 67.81 187 ASN A C 1
ATOM 1428 O O . ASN A 1 187 ? 13.814 -11.318 17.874 1.00 67.81 187 ASN A O 1
ATOM 1432 N N . MET A 1 188 ? 12.043 -10.873 16.568 1.00 65.62 188 MET A N 1
ATOM 1433 C CA . MET A 1 188 ? 11.091 -10.868 17.687 1.00 65.62 188 MET A CA 1
ATOM 1434 C C . MET A 1 188 ? 10.935 -12.244 18.358 1.00 65.62 188 MET A C 1
ATOM 1436 O O . MET A 1 188 ? 10.624 -12.310 19.548 1.00 65.62 188 MET A O 1
ATOM 1440 N N . MET A 1 189 ? 11.204 -13.354 17.658 1.00 68.56 189 MET A N 1
ATOM 1441 C CA . MET A 1 189 ? 11.185 -14.689 18.276 1.00 68.56 189 MET A CA 1
ATOM 1442 C C . MET A 1 189 ? 12.506 -15.056 18.969 1.00 68.56 189 MET A C 1
ATOM 1444 O O . MET A 1 189 ? 12.504 -15.887 19.881 1.00 68.56 189 MET A O 1
ATOM 1448 N N . GLN A 1 190 ? 13.632 -14.450 18.578 1.00 61.44 190 GLN A N 1
ATOM 1449 C CA . GLN A 1 190 ? 14.958 -14.801 19.107 1.00 61.44 190 GLN A CA 1
ATOM 1450 C C . GLN A 1 190 ? 15.406 -13.968 20.313 1.00 61.44 190 GLN A C 1
ATOM 1452 O O . GLN A 1 190 ? 16.306 -14.398 21.036 1.00 61.44 190 GLN A O 1
ATOM 1457 N N . GLN A 1 191 ? 14.741 -12.849 20.622 1.00 56.53 191 GLN A N 1
ATOM 1458 C CA . GLN A 1 191 ? 15.112 -11.963 21.739 1.00 56.53 191 GLN A CA 1
ATOM 1459 C C . GLN A 1 191 ? 15.034 -12.618 23.142 1.00 56.53 191 GLN A C 1
ATOM 1461 O O . GLN A 1 191 ? 15.463 -12.030 24.134 1.00 56.53 191 GLN A O 1
ATOM 1466 N N . ALA A 1 192 ? 14.555 -13.864 23.249 1.00 59.09 192 ALA A N 1
ATOM 1467 C CA . ALA A 1 192 ? 14.595 -14.661 24.476 1.00 59.09 192 ALA A CA 1
ATOM 1468 C C . ALA A 1 192 ? 15.913 -15.437 24.702 1.00 59.09 192 ALA A C 1
ATOM 1470 O O . ALA A 1 192 ? 16.064 -16.060 25.758 1.00 59.09 192 ALA A O 1
ATOM 1471 N N . GLN A 1 193 ? 16.868 -15.434 23.759 1.00 61.97 193 GLN A N 1
ATOM 1472 C CA . GLN A 1 193 ? 18.172 -16.079 23.948 1.00 61.97 193 GLN A CA 1
ATOM 1473 C C . GLN A 1 193 ? 19.340 -15.122 23.663 1.00 61.97 193 GLN A C 1
ATOM 1475 O O . GLN A 1 193 ? 19.455 -14.617 22.552 1.00 61.97 193 GLN A O 1
ATOM 1480 N N . PRO A 1 194 ? 20.241 -14.886 24.635 1.00 59.44 194 PRO A N 1
ATOM 1481 C CA . PRO A 1 194 ? 21.457 -14.118 24.404 1.00 59.44 194 PRO A CA 1
ATOM 1482 C C . PRO A 1 194 ? 22.437 -14.945 23.559 1.00 59.44 194 PRO A C 1
ATOM 1484 O O . PRO A 1 194 ? 23.183 -15.776 24.079 1.00 59.44 194 PRO A O 1
ATOM 1487 N N . SER A 1 195 ? 22.419 -14.746 22.244 1.00 56.28 195 SER A N 1
ATOM 1488 C CA . SER A 1 195 ? 23.424 -15.261 21.314 1.00 56.28 195 SER A CA 1
ATOM 1489 C C . SER A 1 195 ? 24.649 -14.335 21.320 1.00 56.28 195 SER A C 1
ATOM 1491 O O . SER A 1 195 ? 24.606 -13.211 20.834 1.00 56.28 195 SER A O 1
ATOM 1493 N N . GLU A 1 196 ? 25.757 -14.808 21.900 1.00 59.62 196 GLU A N 1
ATOM 1494 C CA . GLU A 1 196 ? 27.025 -14.066 22.055 1.00 59.62 196 GLU A CA 1
ATOM 1495 C C . GLU A 1 196 ? 27.943 -14.068 20.810 1.00 59.62 196 GLU A C 1
ATOM 1497 O O . GLU A 1 196 ? 29.079 -13.600 20.892 1.00 59.62 196 GLU A O 1
ATOM 1502 N N . GLU A 1 197 ? 27.513 -14.551 19.643 1.00 55.34 197 GLU A N 1
ATOM 1503 C CA . GLU A 1 197 ? 28.381 -14.573 18.455 1.00 55.34 197 GLU A CA 1
ATOM 1504 C C . GLU A 1 197 ? 27.960 -13.533 17.413 1.00 55.34 197 GLU A C 1
ATOM 1506 O O . GLU A 1 197 ? 26.995 -13.703 16.674 1.00 55.34 197 GLU A O 1
ATOM 1511 N N . GLY A 1 198 ? 28.732 -12.440 17.382 1.00 51.81 198 GLY A N 1
ATOM 1512 C CA . GLY A 1 198 ? 28.599 -11.297 16.482 1.00 51.81 198 GLY A CA 1
ATOM 1513 C C . GLY A 1 198 ? 28.785 -11.647 15.007 1.00 51.81 198 GLY A C 1
ATOM 1514 O O . GLY A 1 198 ? 29.865 -11.461 14.441 1.00 51.81 198 GLY A O 1
ATOM 1515 N N . GLY A 1 199 ? 27.707 -12.107 14.380 1.00 50.88 199 GLY A N 1
ATOM 1516 C CA . GLY A 1 199 ? 27.526 -12.009 12.939 1.00 50.88 199 GLY A CA 1
ATOM 1517 C C . GLY A 1 199 ? 27.270 -10.551 12.573 1.00 50.88 199 GLY A C 1
ATOM 1518 O O . GLY A 1 199 ? 26.408 -9.912 13.170 1.00 50.88 199 GLY A O 1
ATOM 1519 N N . GLY A 1 200 ? 28.048 -10.016 11.631 1.00 60.81 200 GLY A N 1
ATOM 1520 C CA . GLY A 1 200 ? 27.827 -8.692 11.052 1.00 60.81 200 GLY A CA 1
ATOM 1521 C C . GLY A 1 200 ? 26.560 -8.682 10.207 1.00 60.81 200 GLY A C 1
ATOM 1522 O O . GLY A 1 200 ? 26.658 -8.709 8.987 1.00 60.81 200 GLY A O 1
ATOM 1523 N N . GLY A 1 201 ? 25.402 -8.714 10.868 1.00 66.38 201 GLY A N 1
ATOM 1524 C CA . GLY A 1 201 ? 24.129 -8.389 10.246 1.00 66.38 201 GLY A CA 1
ATOM 1525 C C . GLY A 1 201 ? 24.196 -6.950 9.759 1.00 66.38 201 GLY A C 1
ATOM 1526 O O . GLY A 1 201 ? 24.657 -6.071 10.493 1.00 66.38 201 GLY A O 1
ATOM 1527 N N . GLU A 1 202 ? 23.826 -6.749 8.502 1.00 74.56 202 GLU A N 1
ATOM 1528 C CA . GLU A 1 202 ? 23.667 -5.422 7.923 1.00 74.56 202 GLU A CA 1
ATOM 1529 C C . GLU A 1 202 ? 22.636 -4.645 8.756 1.00 74.56 202 GLU A C 1
ATOM 1531 O O . GLU A 1 202 ? 21.716 -5.227 9.339 1.00 74.56 202 GLU A O 1
ATOM 1536 N N . ASP A 1 203 ? 22.881 -3.347 8.942 1.00 87.44 203 ASP A N 1
ATOM 1537 C CA . ASP A 1 203 ? 22.026 -2.510 9.778 1.00 87.44 203 ASP A CA 1
ATOM 1538 C C . ASP A 1 203 ? 20.691 -2.309 9.042 1.00 87.44 203 ASP A C 1
ATOM 1540 O O . ASP A 1 203 ? 20.692 -1.678 7.982 1.00 87.44 203 ASP A O 1
ATOM 1544 N N . PRO A 1 204 ? 19.548 -2.789 9.572 1.00 89.31 204 PRO A N 1
ATOM 1545 C CA . PRO A 1 204 ? 18.255 -2.639 8.903 1.00 89.31 204 PRO A CA 1
ATOM 1546 C C . PRO A 1 204 ? 17.893 -1.168 8.648 1.00 89.31 204 PRO A C 1
ATOM 1548 O O . PRO A 1 204 ? 17.093 -0.871 7.758 1.00 89.31 204 PRO A O 1
ATOM 1551 N N . ALA A 1 205 ? 18.487 -0.228 9.394 1.00 90.44 205 ALA A N 1
ATOM 1552 C CA . ALA A 1 205 ? 18.340 1.196 9.126 1.00 90.44 205 ALA A CA 1
ATOM 1553 C C . ALA A 1 205 ? 19.026 1.627 7.815 1.00 90.44 205 ALA A C 1
ATOM 1555 O O . ALA A 1 205 ? 18.456 2.437 7.083 1.00 90.44 205 ALA A O 1
ATOM 1556 N N . GLU A 1 206 ? 20.206 1.079 7.492 1.00 93.44 206 GLU A N 1
ATOM 1557 C CA . GLU A 1 206 ? 20.899 1.365 6.226 1.00 93.44 206 GLU A CA 1
ATOM 1558 C C . GLU A 1 206 ? 20.101 0.804 5.041 1.00 93.44 206 GLU A C 1
ATOM 1560 O O . GLU A 1 206 ? 19.876 1.518 4.063 1.00 93.44 206 GLU A O 1
ATOM 1565 N N . ASP A 1 207 ? 19.582 -0.420 5.150 1.00 94.00 207 ASP A N 1
ATOM 1566 C CA . ASP A 1 207 ? 18.767 -1.024 4.088 1.00 94.00 207 ASP A CA 1
ATOM 1567 C C . ASP A 1 207 ? 17.467 -0.255 3.843 1.00 94.00 207 ASP A C 1
ATOM 1569 O O . ASP A 1 207 ? 17.063 -0.051 2.696 1.00 94.00 207 ASP A O 1
ATOM 1573 N N . THR A 1 208 ? 16.836 0.238 4.912 1.00 93.19 208 THR A N 1
ATOM 1574 C CA . THR A 1 208 ? 15.634 1.079 4.825 1.00 93.19 208 THR A CA 1
ATOM 1575 C C . THR A 1 208 ? 15.933 2.415 4.132 1.00 93.19 208 THR A C 1
ATOM 1577 O O . THR A 1 208 ? 15.138 2.872 3.305 1.00 93.19 208 THR A O 1
ATOM 1580 N N . GLU A 1 209 ? 17.086 3.036 4.409 1.00 95.31 209 GLU A N 1
ATOM 1581 C CA . GLU A 1 209 ? 17.529 4.263 3.731 1.00 95.31 209 GLU A CA 1
ATOM 1582 C C . GLU A 1 209 ? 17.799 4.009 2.239 1.00 95.31 209 GLU A C 1
ATOM 1584 O O . GLU A 1 209 ? 17.307 4.750 1.385 1.00 95.31 209 GLU A O 1
ATOM 1589 N N . ILE A 1 210 ? 18.495 2.919 1.897 1.00 95.94 210 ILE A N 1
ATOM 1590 C CA . ILE A 1 210 ? 18.759 2.550 0.498 1.00 95.94 210 ILE A CA 1
ATOM 1591 C C . ILE A 1 210 ? 17.451 2.221 -0.239 1.00 95.94 210 ILE A C 1
ATOM 1593 O O . ILE A 1 210 ? 17.285 2.589 -1.411 1.00 95.94 210 ILE A O 1
ATOM 1597 N N . ALA A 1 211 ? 16.507 1.546 0.422 1.00 96.75 211 ALA A N 1
ATOM 1598 C CA . ALA A 1 211 ? 15.189 1.261 -0.134 1.00 96.75 211 ALA A CA 1
ATOM 1599 C C . ALA A 1 211 ? 14.437 2.555 -0.464 1.00 96.75 211 ALA A C 1
ATOM 1601 O O . ALA A 1 211 ? 13.890 2.689 -1.564 1.00 96.75 211 ALA A O 1
ATOM 1602 N N . TYR A 1 212 ? 14.470 3.521 0.457 1.00 96.69 212 TYR A N 1
ATOM 1603 C CA . TYR A 1 212 ? 13.873 4.839 0.277 1.00 96.69 212 TYR A CA 1
ATOM 1604 C C . TYR A 1 212 ? 14.479 5.589 -0.914 1.00 96.69 212 TYR A C 1
ATOM 1606 O O . TYR A 1 212 ? 13.736 6.037 -1.787 1.00 96.69 212 TYR A O 1
ATOM 1614 N N . GLU A 1 213 ? 15.811 5.673 -1.008 1.00 97.56 213 GLU A N 1
ATOM 1615 C CA . GLU A 1 213 ? 16.493 6.346 -2.125 1.00 97.56 213 GLU A CA 1
ATOM 1616 C C . GLU A 1 213 ? 16.093 5.751 -3.484 1.00 97.56 213 GLU A C 1
ATOM 1618 O O . GLU A 1 213 ? 15.827 6.479 -4.441 1.00 97.56 213 GLU A O 1
ATOM 1623 N N . ASN A 1 214 ? 16.009 4.421 -3.578 1.00 98.31 214 ASN A N 1
ATOM 1624 C CA . ASN A 1 214 ? 15.632 3.748 -4.819 1.00 98.31 214 ASN A CA 1
ATOM 1625 C C . ASN A 1 214 ? 14.161 3.972 -5.193 1.00 98.31 214 ASN A C 1
ATOM 1627 O O . ASN A 1 214 ? 13.857 4.179 -6.370 1.00 98.31 214 ASN A O 1
ATOM 1631 N N . LEU A 1 215 ? 13.248 3.953 -4.220 1.00 98.12 215 LEU A N 1
ATOM 1632 C CA . LEU A 1 215 ? 11.834 4.226 -4.478 1.00 98.12 215 LEU A CA 1
ATOM 1633 C C . LEU A 1 215 ? 11.597 5.688 -4.875 1.00 98.12 215 LEU A C 1
ATOM 1635 O O . LEU A 1 215 ? 10.861 5.923 -5.835 1.00 98.12 215 LEU A O 1
ATOM 1639 N N . ASP A 1 216 ? 12.294 6.638 -4.247 1.00 97.88 216 ASP A N 1
ATOM 1640 C CA . ASP A 1 216 ? 12.216 8.058 -4.608 1.00 97.88 216 ASP A CA 1
ATOM 1641 C C . ASP A 1 216 ? 12.738 8.307 -6.033 1.00 97.88 216 ASP A C 1
ATOM 1643 O O . ASP A 1 216 ? 12.088 8.977 -6.839 1.00 97.88 216 ASP A O 1
ATOM 1647 N N . ILE A 1 217 ? 13.866 7.690 -6.409 1.00 98.00 217 ILE A N 1
ATOM 1648 C CA . ILE A 1 217 ? 14.375 7.754 -7.789 1.00 98.00 217 ILE A CA 1
ATOM 1649 C C . ILE A 1 217 ? 13.347 7.177 -8.770 1.00 98.00 217 ILE A C 1
ATOM 1651 O O . ILE A 1 217 ? 13.041 7.815 -9.782 1.00 98.00 217 ILE A O 1
ATOM 1655 N N . ALA A 1 218 ? 12.778 6.001 -8.481 1.00 98.44 218 ALA A N 1
ATOM 1656 C CA . ALA A 1 218 ? 11.762 5.391 -9.336 1.00 98.44 218 ALA A CA 1
ATOM 1657 C C . ALA A 1 218 ? 10.547 6.314 -9.512 1.00 98.44 218 ALA A C 1
ATOM 1659 O O . ALA A 1 218 ? 10.087 6.518 -10.639 1.00 98.44 218 ALA A O 1
ATOM 1660 N N . ARG A 1 219 ? 10.069 6.922 -8.420 1.00 98.25 219 ARG A N 1
ATOM 1661 C CA . ARG A 1 219 ? 8.982 7.902 -8.438 1.00 98.25 219 ARG A CA 1
ATOM 1662 C C . ARG A 1 219 ? 9.309 9.087 -9.336 1.00 98.25 219 ARG A C 1
ATOM 1664 O O . ARG A 1 219 ? 8.527 9.390 -10.235 1.00 98.25 219 ARG A O 1
ATOM 1671 N N . ILE A 1 220 ? 10.454 9.737 -9.118 1.00 98.06 220 ILE A N 1
ATOM 1672 C CA . ILE A 1 220 ? 10.870 10.930 -9.868 1.00 98.06 220 ILE A CA 1
ATOM 1673 C C . ILE A 1 220 ? 10.912 10.629 -11.368 1.00 98.06 220 ILE A C 1
ATOM 1675 O O . ILE A 1 220 ? 10.393 11.410 -12.169 1.00 98.06 220 ILE A O 1
ATOM 1679 N N . ILE A 1 221 ? 11.488 9.487 -11.756 1.00 97.81 221 ILE A N 1
ATOM 1680 C CA . ILE A 1 221 ? 11.571 9.074 -13.159 1.00 97.81 221 ILE A CA 1
ATOM 1681 C C . ILE A 1 221 ? 10.168 8.882 -13.753 1.00 97.81 221 ILE A C 1
ATOM 1683 O O . ILE A 1 221 ? 9.886 9.396 -14.838 1.00 97.81 221 ILE A O 1
ATOM 1687 N N . VAL A 1 222 ? 9.275 8.171 -13.056 1.00 97.88 222 VAL A N 1
ATOM 1688 C CA . VAL A 1 222 ? 7.914 7.898 -13.550 1.00 97.88 222 VAL A CA 1
ATOM 1689 C C . VAL A 1 222 ? 7.079 9.179 -13.636 1.00 97.88 222 VAL A C 1
ATOM 1691 O O . VAL A 1 222 ? 6.384 9.380 -14.631 1.00 97.88 222 VAL A O 1
ATOM 1694 N N . GLU A 1 223 ? 7.176 10.083 -12.660 1.00 97.50 223 GLU A N 1
ATOM 1695 C CA . GLU A 1 223 ? 6.477 11.375 -12.679 1.00 97.50 223 GLU A CA 1
ATOM 1696 C C . GLU A 1 223 ? 6.941 12.262 -13.838 1.00 97.50 223 GLU A C 1
ATOM 1698 O O . GLU A 1 223 ? 6.114 12.816 -14.569 1.00 97.50 223 GLU A O 1
ATOM 1703 N N . GLN A 1 224 ? 8.256 12.367 -14.054 1.00 96.94 224 GLN A N 1
ATOM 1704 C CA . GLN A 1 224 ? 8.812 13.109 -15.188 1.00 96.94 224 GLN A CA 1
ATOM 1705 C C . GLN A 1 224 ? 8.389 12.489 -16.521 1.00 96.94 224 GLN A C 1
ATOM 1707 O O . GLN A 1 224 ? 8.045 13.214 -17.463 1.00 96.94 224 GLN A O 1
ATOM 1712 N N . TYR A 1 225 ? 8.373 11.157 -16.600 1.00 95.50 225 TYR A N 1
ATOM 1713 C CA . TYR A 1 225 ? 7.976 10.453 -17.809 1.00 95.50 225 TYR A CA 1
ATOM 1714 C C . TYR A 1 225 ? 6.490 10.666 -18.124 1.00 95.50 225 TYR A C 1
ATOM 1716 O O . TYR A 1 225 ? 6.151 11.063 -19.241 1.00 95.50 225 TYR A O 1
ATOM 1724 N N . LEU A 1 226 ? 5.611 10.527 -17.129 1.00 95.81 226 LEU A N 1
ATOM 1725 C CA . LEU A 1 226 ? 4.184 10.832 -17.253 1.00 95.81 226 LEU A CA 1
ATOM 1726 C C . LEU A 1 226 ? 3.942 12.286 -17.675 1.00 95.81 226 LEU A C 1
ATOM 1728 O O . LEU A 1 226 ? 3.183 12.530 -18.613 1.00 95.81 226 LEU A O 1
ATOM 1732 N N . ALA A 1 227 ? 4.622 13.251 -17.049 1.00 95.44 227 ALA A N 1
ATOM 1733 C CA . ALA A 1 227 ? 4.494 14.664 -17.404 1.00 95.44 227 ALA A CA 1
ATOM 1734 C C . ALA A 1 227 ? 4.911 14.937 -18.861 1.00 95.44 227 ALA A C 1
ATOM 1736 O O . ALA A 1 227 ? 4.254 15.709 -19.567 1.00 95.44 227 ALA A O 1
ATOM 1737 N N . SER A 1 228 ? 5.973 14.274 -19.335 1.00 93.38 228 SER A N 1
ATOM 1738 C CA . SER A 1 228 ? 6.407 14.343 -20.733 1.00 93.38 228 SER A CA 1
ATOM 1739 C C . SER A 1 228 ? 5.324 13.817 -21.680 1.00 93.38 228 SER A C 1
ATOM 1741 O O . SER A 1 228 ? 4.937 14.519 -22.620 1.00 93.38 228 SER A O 1
ATOM 1743 N N . LEU A 1 229 ? 4.759 12.640 -21.391 1.00 92.19 229 LEU A N 1
ATOM 1744 C CA . LEU A 1 229 ? 3.693 12.033 -22.194 1.00 92.19 229 LEU A CA 1
ATOM 1745 C C . LEU A 1 229 ? 2.432 12.911 -22.240 1.00 92.19 229 LEU A C 1
ATOM 1747 O O . LEU A 1 229 ? 1.878 13.148 -23.316 1.00 92.19 229 LEU A O 1
ATOM 1751 N N . GLU A 1 230 ? 2.008 13.466 -21.102 1.00 91.31 230 GLU A N 1
ATOM 1752 C CA . GLU A 1 230 ? 0.844 14.357 -21.025 1.00 91.31 230 GLU A CA 1
ATOM 1753 C C . GLU A 1 230 ? 1.068 15.690 -21.761 1.00 91.31 230 GLU A C 1
ATOM 1755 O O . GLU A 1 230 ? 0.124 16.271 -22.309 1.00 91.31 230 GLU A O 1
ATOM 1760 N N . SER A 1 231 ? 2.310 16.183 -21.812 1.00 91.62 231 SER A N 1
ATOM 1761 C CA . SER A 1 231 ? 2.654 17.392 -22.568 1.00 91.62 231 SER A CA 1
ATOM 1762 C C . SER A 1 231 ? 2.605 17.175 -24.085 1.00 91.62 231 SER A C 1
ATOM 1764 O O . SER A 1 231 ? 2.042 18.010 -24.797 1.00 91.62 231 SER A O 1
ATOM 1766 N N . ASN A 1 232 ? 3.095 16.026 -24.563 1.00 87.69 232 ASN A N 1
ATOM 1767 C CA . ASN A 1 232 ? 3.097 15.662 -25.983 1.00 87.69 232 ASN A CA 1
ATOM 1768 C C . ASN A 1 232 ? 1.679 15.402 -26.512 1.00 87.69 232 ASN A C 1
ATOM 1770 O O . ASN A 1 232 ? 1.372 15.664 -27.672 1.00 87.69 232 ASN A O 1
ATOM 1774 N N . HIS A 1 233 ? 0.771 14.940 -25.651 1.00 85.06 233 HIS A N 1
ATOM 1775 C CA . HIS A 1 233 ? -0.615 14.671 -26.034 1.00 85.06 233 HIS A CA 1
ATOM 1776 C C . HIS A 1 233 ? -1.406 15.940 -26.388 1.00 85.06 233 HIS A C 1
ATOM 1778 O O . HIS A 1 233 ? -2.250 15.940 -27.289 1.00 85.06 233 HIS A O 1
ATOM 1784 N N . LYS A 1 234 ? -1.098 17.062 -25.723 1.00 83.62 234 LYS A N 1
ATOM 1785 C CA . LYS A 1 234 ? -1.801 18.340 -25.924 1.00 83.62 234 LYS A CA 1
ATOM 1786 C C . LYS A 1 234 ? -1.576 18.949 -27.307 1.00 83.62 234 LYS A C 1
ATOM 1788 O O . LYS A 1 234 ? -2.403 19.753 -27.735 1.00 83.62 234 LYS A O 1
ATOM 1793 N N . THR A 1 235 ? -0.482 18.616 -27.990 1.00 82.88 235 THR A N 1
ATOM 1794 C CA . THR A 1 235 ? -0.119 19.266 -29.256 1.00 82.88 235 THR A CA 1
ATOM 1795 C C . THR A 1 235 ? -0.781 18.633 -30.473 1.00 82.88 235 THR A C 1
ATOM 1797 O O . THR A 1 235 ? -1.163 19.368 -31.383 1.00 82.88 235 THR A O 1
ATOM 1800 N N . ASP A 1 236 ? -1.000 17.315 -30.472 1.00 76.50 236 ASP A N 1
ATOM 1801 C CA . ASP A 1 236 ? -1.368 16.605 -31.705 1.00 76.50 236 ASP A CA 1
ATOM 1802 C C . ASP A 1 236 ? -2.832 16.161 -31.777 1.00 76.50 236 ASP A C 1
ATOM 1804 O O . ASP A 1 236 ? -3.296 15.782 -32.853 1.00 76.50 236 ASP A O 1
ATOM 1808 N N . GLY A 1 237 ? -3.596 16.217 -30.676 1.00 77.44 237 GLY A N 1
ATOM 1809 C CA . GLY A 1 237 ? -5.042 15.922 -30.642 1.00 77.44 237 GLY A CA 1
ATOM 1810 C C . GLY A 1 237 ? -5.450 14.519 -31.130 1.00 77.44 237 GLY A C 1
ATOM 1811 O O . GLY A 1 237 ? -6.632 14.176 -31.120 1.00 77.44 237 GLY A O 1
ATOM 1812 N N . SER A 1 238 ? -4.485 13.702 -31.548 1.00 72.19 238 SER A N 1
ATOM 1813 C CA . SER A 1 238 ? -4.637 12.372 -32.114 1.00 72.19 238 SER A CA 1
ATOM 1814 C C . SER A 1 238 ? -4.065 11.363 -31.127 1.00 72.19 238 SER A C 1
ATOM 1816 O O . SER A 1 238 ? -2.995 10.803 -31.344 1.00 72.19 238 SER A O 1
ATOM 1818 N N . SER A 1 239 ? -4.792 11.125 -30.034 1.00 68.56 239 SER A N 1
ATOM 1819 C CA . SER A 1 239 ? -4.486 10.026 -29.117 1.00 68.56 239 SER A CA 1
ATOM 1820 C C . SER A 1 239 ? -4.626 8.703 -29.855 1.00 68.56 239 SER A C 1
ATOM 1822 O O . SER A 1 239 ? -5.740 8.313 -30.218 1.00 68.56 239 SER A O 1
ATOM 1824 N N . THR A 1 240 ? -3.535 7.972 -30.044 1.00 72.38 240 THR A N 1
ATOM 1825 C CA . THR A 1 240 ? -3.667 6.567 -30.428 1.00 72.38 240 THR A CA 1
ATOM 1826 C C . THR A 1 240 ? -4.108 5.755 -29.205 1.00 72.38 240 THR A C 1
ATOM 1828 O O . THR A 1 240 ? -3.784 6.078 -28.062 1.00 72.38 240 THR A O 1
ATOM 1831 N N . THR A 1 241 ? -4.893 4.697 -29.409 1.00 67.94 241 THR A N 1
ATOM 1832 C CA . THR A 1 241 ? -5.421 3.865 -28.308 1.00 67.94 241 THR A CA 1
ATOM 1833 C C . THR A 1 241 ? -4.341 3.071 -27.568 1.00 67.94 241 THR A C 1
ATOM 1835 O O . THR A 1 241 ? -4.605 2.559 -26.484 1.00 67.94 241 THR A O 1
ATOM 1838 N N . ASN A 1 242 ? -3.146 2.931 -28.152 1.00 70.38 242 ASN A N 1
ATOM 1839 C CA . ASN A 1 242 ? -2.038 2.184 -27.553 1.00 70.38 242 ASN A CA 1
ATOM 1840 C C . ASN A 1 242 ? -1.271 3.033 -26.530 1.00 70.38 242 ASN A C 1
ATOM 1842 O O . ASN A 1 242 ? -0.923 2.522 -25.473 1.00 70.38 242 ASN A O 1
ATOM 1846 N N . GLU A 1 243 ? -1.092 4.331 -26.790 1.00 72.12 243 GLU A N 1
ATOM 1847 C CA . GLU A 1 243 ? -0.448 5.258 -25.846 1.00 72.12 243 GLU A CA 1
ATOM 1848 C C . GLU A 1 243 ? -1.295 5.462 -24.588 1.00 72.12 243 GLU A C 1
ATOM 1850 O O . GLU A 1 243 ? -0.767 5.466 -23.484 1.00 72.12 243 GLU A O 1
ATOM 1855 N N . ALA A 1 244 ? -2.623 5.538 -24.728 1.00 64.94 244 ALA A N 1
ATOM 1856 C CA . ALA A 1 244 ? -3.520 5.673 -23.578 1.00 64.94 244 ALA A CA 1
ATOM 1857 C C . ALA A 1 244 ? -3.403 4.497 -22.588 1.00 64.94 244 ALA A C 1
ATOM 1859 O O . ALA A 1 244 ? -3.501 4.698 -21.381 1.00 64.94 244 ALA A O 1
ATOM 1860 N N . LYS A 1 245 ? -3.153 3.277 -23.089 1.00 65.06 245 LYS A N 1
ATOM 1861 C CA . LYS A 1 245 ? -2.914 2.100 -22.239 1.00 65.06 245 LYS A CA 1
ATOM 1862 C C . LYS A 1 245 ? -1.558 2.152 -21.532 1.00 65.06 245 LYS A C 1
ATOM 1864 O O . LYS A 1 245 ? -1.471 1.688 -20.404 1.00 65.06 245 LYS A O 1
ATOM 1869 N N . SER A 1 246 ? -0.537 2.724 -22.172 1.00 83.81 246 SER A N 1
ATOM 1870 C CA . SER A 1 246 ? 0.779 2.942 -21.552 1.00 83.81 246 SER A CA 1
ATOM 1871 C C . SER A 1 246 ? 0.690 4.001 -20.441 1.00 83.81 246 SER A C 1
ATOM 1873 O O . SER A 1 246 ? 1.185 3.771 -19.344 1.00 83.81 246 SER A O 1
ATOM 1875 N N . VAL A 1 247 ? -0.056 5.097 -20.648 1.00 92.94 247 VAL A N 1
ATOM 1876 C CA . VAL A 1 247 ? -0.249 6.132 -19.610 1.00 92.94 247 VAL A CA 1
ATOM 1877 C C . VAL A 1 247 ? -1.014 5.602 -18.392 1.00 92.94 247 VAL A C 1
ATOM 1879 O O . VAL A 1 247 ? -0.633 5.906 -17.265 1.00 92.94 247 VAL A O 1
ATOM 1882 N N . ASP A 1 248 ? -2.084 4.823 -18.591 1.00 94.06 248 ASP A N 1
ATOM 1883 C CA . ASP A 1 248 ? -2.824 4.206 -17.476 1.00 94.06 248 ASP A CA 1
ATOM 1884 C C . ASP A 1 248 ? -1.944 3.212 -16.699 1.00 94.06 248 ASP A C 1
ATOM 1886 O O . ASP A 1 248 ? -1.920 3.253 -15.472 1.00 94.06 248 ASP A O 1
ATOM 1890 N N . GLY A 1 249 ? -1.153 2.392 -17.406 1.00 94.81 249 GLY A N 1
ATOM 1891 C CA . GLY A 1 249 ? -0.166 1.494 -16.797 1.00 94.81 249 GLY A CA 1
ATOM 1892 C C . GLY A 1 249 ? 0.842 2.242 -15.924 1.00 94.81 249 GLY A C 1
ATOM 1893 O O . GLY A 1 249 ? 0.938 1.964 -14.733 1.00 94.81 249 GLY A O 1
ATOM 1894 N N . LEU A 1 250 ? 1.477 3.287 -16.463 1.00 96.31 250 LEU A N 1
ATOM 1895 C CA . LEU A 1 250 ? 2.432 4.115 -15.719 1.00 96.31 250 LEU A CA 1
ATOM 1896 C C . LEU A 1 250 ? 1.811 4.804 -14.494 1.00 96.31 250 LEU A C 1
ATOM 1898 O O . LEU A 1 250 ? 2.481 4.970 -13.476 1.00 96.31 250 LEU A O 1
ATOM 1902 N N . LYS A 1 251 ? 0.531 5.203 -14.555 1.00 97.19 251 LYS A N 1
ATOM 1903 C CA . LYS A 1 251 ? -0.189 5.745 -13.386 1.00 97.19 251 LYS A CA 1
ATOM 1904 C C . LYS A 1 251 ? -0.379 4.690 -12.302 1.00 97.19 251 LYS A C 1
ATOM 1906 O O . LYS A 1 251 ? -0.273 5.019 -11.121 1.00 97.19 251 LYS A O 1
ATOM 1911 N N . LEU A 1 252 ? -0.629 3.437 -12.680 1.00 97.31 252 LEU A N 1
ATOM 1912 C CA . LEU A 1 252 ? -0.702 2.329 -11.730 1.00 97.31 252 LEU A CA 1
ATOM 1913 C C . LEU A 1 252 ? 0.660 1.966 -11.143 1.00 97.31 252 LEU A C 1
ATOM 1915 O O . LEU A 1 252 ? 0.727 1.672 -9.949 1.00 97.31 252 LEU A O 1
ATOM 1919 N N . ASP A 1 253 ? 1.728 2.042 -11.932 1.00 97.31 253 ASP A N 1
ATOM 1920 C CA . ASP A 1 253 ? 3.089 1.836 -11.437 1.00 97.31 253 ASP A CA 1
ATOM 1921 C C . ASP A 1 253 ? 3.478 2.943 -10.451 1.00 97.31 253 ASP A C 1
ATOM 1923 O O . ASP A 1 253 ? 3.952 2.655 -9.352 1.00 97.31 253 ASP A O 1
ATOM 1927 N N . LEU A 1 254 ? 3.164 4.206 -10.766 1.00 98.25 254 LEU A N 1
ATOM 1928 C CA . LEU A 1 254 ? 3.332 5.324 -9.835 1.00 98.25 254 LEU A CA 1
ATOM 1929 C C . LEU A 1 254 ? 2.519 5.122 -8.551 1.00 98.25 254 LEU A C 1
ATOM 1931 O O . LEU A 1 254 ? 3.033 5.335 -7.454 1.00 98.25 254 LEU A O 1
ATOM 1935 N N . ALA A 1 255 ? 1.269 4.667 -8.663 1.00 98.38 255 ALA A N 1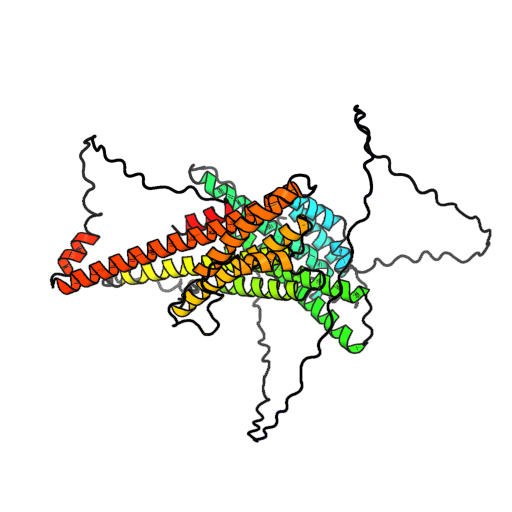
ATOM 1936 C CA . ALA A 1 255 ? 0.447 4.364 -7.497 1.00 98.38 255 ALA A CA 1
ATOM 1937 C C . ALA A 1 255 ? 1.066 3.258 -6.632 1.00 98.38 255 ALA A C 1
ATOM 1939 O O . ALA A 1 255 ? 0.961 3.295 -5.405 1.00 98.38 255 ALA A O 1
ATOM 1940 N N . GLN A 1 256 ? 1.705 2.268 -7.253 1.00 97.94 256 GLN A N 1
ATOM 1941 C CA . GLN A 1 256 ? 2.400 1.201 -6.548 1.00 97.94 256 GLN A CA 1
ATOM 1942 C C . GLN A 1 256 ? 3.680 1.697 -5.863 1.00 97.94 256 GLN A C 1
ATOM 1944 O O . GLN A 1 256 ? 3.934 1.286 -4.732 1.00 97.94 256 GLN A O 1
ATOM 1949 N N . ILE A 1 257 ? 4.447 2.588 -6.498 1.00 98.44 257 ILE A N 1
ATOM 1950 C CA . ILE A 1 257 ? 5.617 3.232 -5.881 1.00 98.44 257 ILE A CA 1
ATOM 1951 C C . ILE A 1 257 ? 5.179 4.037 -4.653 1.00 98.44 257 ILE A C 1
ATOM 1953 O O . ILE A 1 257 ? 5.701 3.808 -3.567 1.00 98.44 257 ILE A O 1
ATOM 1957 N N . ARG A 1 258 ? 4.147 4.882 -4.784 1.00 98.50 258 ARG A N 1
ATOM 1958 C CA . ARG A 1 258 ? 3.580 5.665 -3.670 1.00 98.50 258 ARG A CA 1
ATOM 1959 C C . ARG A 1 258 ? 3.094 4.791 -2.517 1.00 98.50 258 ARG A C 1
ATOM 1961 O O . ARG A 1 258 ? 3.318 5.115 -1.361 1.00 98.50 258 ARG A O 1
ATOM 1968 N N . LEU A 1 259 ? 2.469 3.650 -2.816 1.00 98.31 259 LEU A N 1
ATOM 1969 C CA . LEU A 1 259 ? 2.076 2.694 -1.778 1.00 98.31 259 LEU A CA 1
ATOM 1970 C C . LEU A 1 259 ? 3.297 2.214 -0.972 1.00 98.31 259 LEU A C 1
ATOM 1972 O O . LEU A 1 259 ? 3.237 2.165 0.248 1.00 98.31 259 LEU A O 1
ATOM 1976 N N . ARG A 1 260 ? 4.413 1.913 -1.643 1.00 97.88 260 ARG A N 1
ATOM 1977 C CA . ARG A 1 260 ? 5.644 1.433 -0.998 1.00 97.88 260 ARG A CA 1
ATOM 1978 C C . ARG A 1 260 ? 6.426 2.517 -0.268 1.00 97.88 260 ARG A C 1
ATOM 1980 O O . ARG A 1 260 ? 6.965 2.248 0.799 1.00 97.88 260 ARG A O 1
ATOM 1987 N N . GLU A 1 261 ? 6.449 3.738 -0.793 1.00 97.94 261 GLU A N 1
ATOM 1988 C CA . GLU A 1 261 ? 6.959 4.893 -0.047 1.00 97.94 261 GLU A CA 1
ATOM 1989 C C . GLU A 1 261 ? 6.147 5.115 1.231 1.00 97.94 261 GLU A C 1
ATOM 1991 O O . GLU A 1 261 ? 6.727 5.285 2.298 1.00 97.94 261 GLU A O 1
ATOM 1996 N N . GLY A 1 262 ? 4.815 5.018 1.153 1.00 97.44 262 GLY A N 1
ATOM 1997 C CA . GLY A 1 262 ? 3.954 5.099 2.329 1.00 97.44 262 GLY A CA 1
ATOM 1998 C C . GLY A 1 262 ? 4.284 4.034 3.379 1.00 97.44 262 GLY A C 1
ATOM 1999 O O . GLY A 1 262 ? 4.371 4.357 4.563 1.00 97.44 262 GLY A O 1
ATOM 2000 N N . ASP A 1 263 ? 4.533 2.790 2.952 1.00 96.69 263 ASP A N 1
ATOM 2001 C CA . ASP A 1 263 ? 4.970 1.704 3.840 1.00 96.69 263 ASP A CA 1
ATOM 2002 C C . ASP A 1 263 ? 6.268 2.062 4.573 1.00 96.69 263 ASP A C 1
ATOM 2004 O O . ASP A 1 263 ? 6.304 1.999 5.800 1.00 96.69 263 ASP A O 1
ATOM 2008 N N . LEU A 1 264 ? 7.288 2.539 3.853 1.00 95.62 264 LEU A N 1
ATOM 2009 C CA . LEU A 1 264 ? 8.546 3.003 4.447 1.00 95.62 264 LEU A CA 1
ATOM 2010 C C . LEU A 1 264 ? 8.345 4.147 5.445 1.00 95.62 264 LEU A C 1
ATOM 2012 O O . LEU A 1 264 ? 8.893 4.123 6.546 1.00 95.62 264 LEU A O 1
ATOM 2016 N N . GLN A 1 265 ? 7.546 5.153 5.086 1.00 95.88 265 GLN A N 1
ATOM 2017 C CA . GLN A 1 265 ? 7.286 6.288 5.973 1.00 95.88 265 GLN A CA 1
ATOM 2018 C C . GLN A 1 265 ? 6.568 5.850 7.247 1.00 95.88 265 GLN A C 1
ATOM 2020 O O . GLN A 1 265 ? 6.876 6.339 8.333 1.00 95.88 265 GLN A O 1
ATOM 2025 N N . ARG A 1 266 ? 5.647 4.889 7.132 1.00 95.12 266 ARG A N 1
ATOM 2026 C CA . ARG A 1 266 ? 4.958 4.288 8.274 1.00 95.12 266 ARG A CA 1
ATOM 2027 C C . ARG A 1 266 ? 5.926 3.514 9.171 1.00 95.12 266 ARG A C 1
ATOM 2029 O O . ARG A 1 266 ? 5.848 3.687 10.382 1.00 95.12 266 ARG A O 1
ATOM 2036 N N . LEU A 1 267 ? 6.837 2.715 8.606 1.00 91.50 267 LEU A N 1
ATOM 2037 C CA . LEU A 1 267 ? 7.877 2.013 9.377 1.00 91.50 267 LEU A CA 1
ATOM 2038 C C . LEU A 1 267 ? 8.787 2.990 10.142 1.00 91.50 267 LEU A C 1
ATOM 2040 O O . LEU A 1 267 ? 9.200 2.700 11.259 1.00 91.50 267 LEU A O 1
ATOM 2044 N N . ASN A 1 268 ? 9.031 4.174 9.577 1.00 92.06 268 ASN A N 1
ATOM 2045 C CA . ASN A 1 268 ? 9.835 5.235 10.187 1.00 92.06 268 ASN A CA 1
ATOM 2046 C C . ASN A 1 268 ? 9.058 6.133 11.176 1.00 92.06 268 ASN A C 1
ATOM 2048 O O . ASN A 1 268 ? 9.584 7.165 11.600 1.00 92.06 268 ASN A O 1
ATOM 2052 N N . GLY A 1 269 ? 7.799 5.811 11.501 1.00 91.75 269 GLY A N 1
ATOM 2053 C CA . GLY A 1 269 ? 6.942 6.625 12.378 1.00 91.75 269 GLY A CA 1
ATOM 2054 C C . GLY A 1 269 ? 6.468 7.951 11.760 1.00 91.75 269 GLY A C 1
ATOM 2055 O O . GLY A 1 269 ? 5.864 8.785 12.432 1.00 91.75 269 GLY A O 1
ATOM 2056 N N . GLN A 1 270 ? 6.703 8.183 10.465 1.00 94.81 270 GLN A N 1
ATOM 2057 C CA . GLN A 1 270 ? 6.296 9.398 9.749 1.00 94.81 270 GLN A CA 1
ATOM 2058 C C . GLN A 1 270 ? 4.879 9.264 9.175 1.00 94.81 270 GLN A C 1
ATOM 2060 O O . GLN A 1 270 ? 4.651 9.375 7.966 1.00 94.81 270 GLN A O 1
ATOM 2065 N N . TYR A 1 271 ? 3.888 9.034 10.040 1.00 95.56 271 TYR A N 1
ATOM 2066 C CA . TYR A 1 271 ? 2.530 8.692 9.599 1.00 95.56 271 TYR A CA 1
ATOM 2067 C C . TYR A 1 271 ? 1.862 9.756 8.734 1.00 95.56 271 TYR A C 1
ATOM 2069 O O . TYR A 1 271 ? 1.127 9.415 7.814 1.00 95.56 271 TYR A O 1
ATOM 2077 N N . GLN A 1 272 ? 2.105 11.046 8.977 1.00 95.69 272 GLN A N 1
ATOM 2078 C CA . GLN A 1 272 ? 1.501 12.103 8.162 1.00 95.69 272 GLN A CA 1
ATOM 2079 C C . GLN A 1 272 ? 2.006 12.069 6.717 1.00 95.69 272 GLN A C 1
ATOM 2081 O O . GLN A 1 272 ? 1.225 12.340 5.806 1.00 95.69 272 GLN A O 1
ATOM 2086 N N . VAL A 1 273 ? 3.281 11.729 6.507 1.00 96.50 273 VAL A N 1
ATOM 2087 C CA . VAL A 1 273 ? 3.857 11.571 5.166 1.00 96.50 273 VAL A CA 1
ATOM 2088 C C . VAL A 1 273 ? 3.312 10.293 4.531 1.00 96.50 273 VAL A C 1
ATOM 2090 O O . VAL A 1 273 ? 2.788 10.346 3.422 1.00 96.50 273 VAL A O 1
ATOM 2093 N N . ALA A 1 274 ? 3.286 9.187 5.283 1.00 97.44 274 ALA A N 1
ATOM 2094 C CA . ALA A 1 274 ? 2.705 7.924 4.827 1.00 97.44 274 ALA A CA 1
ATOM 2095 C C . ALA A 1 274 ? 1.253 8.083 4.342 1.00 97.44 274 ALA A C 1
ATOM 2097 O O . ALA A 1 274 ? 0.880 7.594 3.277 1.00 97.44 274 ALA A O 1
ATOM 2098 N N . LEU A 1 275 ? 0.431 8.823 5.094 1.00 97.69 275 LEU A N 1
ATOM 2099 C CA . LEU A 1 275 ? -0.955 9.118 4.731 1.00 97.69 275 LEU A CA 1
ATOM 2100 C C . LEU A 1 275 ? -1.066 9.890 3.409 1.00 97.69 275 LEU A C 1
ATOM 2102 O O . LEU A 1 275 ? -1.980 9.608 2.636 1.00 97.69 275 LEU A O 1
ATOM 2106 N N . GLN A 1 276 ? -0.161 10.836 3.135 1.00 98.19 276 GLN A N 1
ATOM 2107 C CA . GLN A 1 276 ? -0.142 11.574 1.865 1.00 98.19 276 GLN A CA 1
ATOM 2108 C C . GLN A 1 276 ? 0.190 10.646 0.695 1.00 98.19 276 GLN A C 1
ATOM 2110 O O . GLN A 1 276 ? -0.489 10.686 -0.332 1.00 98.19 276 GLN A O 1
ATOM 2115 N N . ASP A 1 277 ? 1.181 9.771 0.863 1.00 98.38 277 ASP A N 1
ATOM 2116 C CA . ASP A 1 277 ? 1.581 8.823 -0.176 1.00 98.38 277 ASP A CA 1
ATOM 2117 C C . ASP A 1 277 ? 0.487 7.780 -0.456 1.00 98.38 277 ASP A C 1
ATOM 2119 O O . ASP A 1 277 ? 0.142 7.526 -1.615 1.00 98.38 277 ASP A O 1
ATOM 2123 N N . TYR A 1 278 ? -0.159 7.237 0.581 1.00 98.69 278 TYR A N 1
ATOM 2124 C CA . TYR A 1 278 ? -1.302 6.342 0.398 1.00 98.69 278 TYR A CA 1
ATOM 2125 C C . TYR A 1 278 ? -2.507 7.043 -0.247 1.00 98.69 278 TYR A C 1
ATOM 2127 O O . TYR A 1 278 ? -3.180 6.443 -1.087 1.00 98.69 278 TYR A O 1
ATOM 2135 N N . GLN A 1 279 ? -2.785 8.308 0.093 1.00 98.56 279 GLN A N 1
ATOM 2136 C CA . GLN A 1 279 ? -3.844 9.093 -0.557 1.00 98.56 279 GLN A CA 1
ATOM 2137 C C . GLN A 1 279 ? -3.551 9.308 -2.044 1.00 98.56 279 GLN A C 1
ATOM 2139 O O . GLN A 1 279 ? -4.420 9.049 -2.876 1.00 98.56 279 GLN A O 1
ATOM 2144 N N . ALA A 1 280 ? -2.318 9.681 -2.394 1.00 98.31 280 ALA A N 1
ATOM 2145 C CA . ALA A 1 280 ? -1.897 9.806 -3.787 1.00 98.31 280 ALA A CA 1
ATOM 2146 C C . ALA A 1 280 ? -2.020 8.467 -4.542 1.00 98.31 280 ALA A C 1
ATOM 2148 O O . ALA A 1 280 ? -2.493 8.431 -5.680 1.00 98.31 280 ALA A O 1
ATOM 2149 N N . SER A 1 281 ? -1.662 7.348 -3.899 1.00 98.50 281 SER A N 1
ATOM 2150 C CA . SER A 1 281 ? -1.868 6.003 -4.454 1.00 98.50 281 SER A CA 1
ATOM 2151 C C . SER A 1 281 ? -3.349 5.711 -4.719 1.00 98.50 281 SER A C 1
ATOM 2153 O O . SER A 1 281 ? -3.700 5.193 -5.783 1.00 98.50 281 SER A O 1
ATOM 2155 N N . LEU A 1 282 ? -4.230 6.068 -3.778 1.00 98.38 282 LEU A N 1
ATOM 2156 C CA . LEU A 1 282 ? -5.670 5.860 -3.906 1.00 98.38 282 LEU A CA 1
ATOM 2157 C C . LEU A 1 282 ? -6.250 6.654 -5.081 1.00 98.38 282 LEU A C 1
ATOM 2159 O O . LEU A 1 282 ? -6.975 6.086 -5.897 1.00 98.38 282 LEU A O 1
ATOM 2163 N N . GLU A 1 283 ? -5.900 7.935 -5.196 1.00 98.25 283 GLU A N 1
ATOM 2164 C CA . GLU A 1 283 ? -6.372 8.818 -6.269 1.00 98.25 283 GLU A CA 1
ATOM 2165 C C . GLU A 1 283 ? -5.966 8.302 -7.656 1.00 98.25 283 GLU A C 1
ATOM 2167 O O . GLU A 1 283 ? -6.796 8.237 -8.567 1.00 98.25 283 GLU A O 1
ATOM 2172 N N . LEU A 1 284 ? -4.710 7.868 -7.809 1.00 97.81 284 LEU A N 1
ATOM 2173 C CA . LEU A 1 284 ? -4.208 7.303 -9.063 1.00 97.81 284 LEU A CA 1
ATOM 2174 C C . LEU A 1 284 ? -4.948 6.016 -9.453 1.00 97.81 284 LEU A C 1
ATOM 2176 O O . LEU A 1 284 ? -5.314 5.850 -10.617 1.00 97.81 284 LEU A O 1
ATOM 2180 N N . ARG A 1 285 ? -5.211 5.120 -8.492 1.00 98.00 285 ARG A N 1
ATOM 2181 C CA . ARG A 1 285 ? -5.932 3.861 -8.749 1.00 98.00 285 ARG A CA 1
ATOM 2182 C C . ARG A 1 285 ? -7.410 4.093 -9.048 1.00 98.00 285 ARG A C 1
ATOM 2184 O O . ARG A 1 285 ? -7.937 3.456 -9.949 1.00 98.00 285 ARG A O 1
ATOM 2191 N N . GLN A 1 286 ? -8.073 5.011 -8.346 1.00 96.94 286 GLN A N 1
ATOM 2192 C CA . GLN A 1 286 ? -9.480 5.351 -8.600 1.00 96.94 286 GLN A CA 1
ATOM 2193 C C . GLN A 1 286 ? -9.687 6.050 -9.949 1.00 96.94 286 GLN A C 1
ATOM 2195 O O . GLN A 1 286 ? -10.738 5.898 -10.569 1.00 96.94 286 GLN A O 1
ATOM 2200 N N . GLY A 1 287 ? -8.696 6.818 -10.407 1.00 95.31 287 GLY A N 1
ATOM 2201 C CA . GLY A 1 287 ? -8.715 7.455 -11.723 1.00 95.31 287 GLY A CA 1
ATOM 2202 C C . GLY A 1 287 ? -8.403 6.508 -12.887 1.00 95.31 287 GLY A C 1
ATOM 2203 O O . GLY A 1 287 ? -8.576 6.901 -14.043 1.00 95.31 287 GLY A O 1
ATOM 2204 N N . SER A 1 288 ? -7.938 5.289 -12.603 1.00 95.50 288 SER A N 1
ATOM 2205 C CA . SER A 1 288 ? -7.538 4.321 -13.620 1.00 95.50 288 SER A CA 1
ATOM 2206 C C . SER A 1 288 ? -8.734 3.578 -14.207 1.00 95.50 288 SER A C 1
ATOM 2208 O O . SER A 1 288 ? -9.642 3.149 -13.499 1.00 95.50 288 SER A O 1
ATOM 2210 N N . ALA A 1 289 ? -8.720 3.375 -15.524 1.00 94.06 289 ALA A N 1
ATOM 2211 C CA . ALA A 1 289 ? -9.778 2.634 -16.211 1.00 94.06 289 ALA A CA 1
ATOM 2212 C C . ALA A 1 289 ? -9.637 1.109 -16.065 1.00 94.06 289 ALA A C 1
ATOM 2214 O O . ALA A 1 289 ? -10.594 0.377 -16.322 1.00 94.06 289 ALA A O 1
ATOM 2215 N N . SER A 1 290 ? -8.445 0.624 -15.708 1.00 93.75 290 SER A N 1
ATOM 2216 C CA . SER A 1 290 ? -8.160 -0.805 -15.553 1.00 93.75 290 SER A CA 1
ATOM 2217 C C . SER A 1 290 ? -8.406 -1.328 -14.136 1.00 93.75 290 SER A C 1
ATOM 2219 O O . SER A 1 290 ? -8.452 -2.543 -13.945 1.00 93.75 290 SER A O 1
ATOM 2221 N N . VAL A 1 291 ? -8.624 -0.437 -13.166 1.00 96.31 291 VAL A N 1
ATOM 2222 C CA . VAL A 1 291 ? -8.946 -0.781 -11.778 1.00 96.31 291 VAL A CA 1
ATOM 2223 C C . VAL A 1 291 ? -10.451 -0.655 -11.569 1.00 96.31 291 VAL A C 1
ATOM 2225 O O . VAL A 1 291 ? -11.027 0.429 -11.641 1.00 96.31 291 VAL A O 1
ATOM 2228 N N . GLY A 1 292 ? -11.111 -1.787 -11.328 1.00 96.38 292 GLY A N 1
ATOM 2229 C CA . GLY A 1 292 ? -12.540 -1.806 -11.016 1.00 96.38 292 GLY A CA 1
ATOM 2230 C C . GLY A 1 292 ? -12.843 -1.249 -9.616 1.00 96.38 292 GLY A C 1
ATOM 2231 O O . GLY A 1 292 ? -11.965 -1.234 -8.756 1.00 96.38 292 GLY A O 1
ATOM 2232 N N . PRO A 1 293 ? -14.101 -0.868 -9.324 1.00 97.25 293 PRO A N 1
ATOM 2233 C CA . PRO A 1 293 ? -14.494 -0.351 -8.005 1.00 97.25 293 PRO A CA 1
ATOM 2234 C C . PRO A 1 293 ? -14.342 -1.378 -6.869 1.00 97.25 293 PRO A C 1
ATOM 2236 O O . PRO A 1 293 ? -14.304 -1.004 -5.701 1.00 97.25 293 PRO A O 1
ATOM 2239 N N . TYR A 1 294 ? -14.251 -2.665 -7.217 1.00 97.75 294 TYR A N 1
ATOM 2240 C CA . TYR A 1 294 ? -14.100 -3.795 -6.298 1.00 97.75 294 TYR A CA 1
ATOM 2241 C C . TYR A 1 294 ? -12.737 -4.489 -6.441 1.00 97.75 294 TYR A C 1
ATOM 2243 O O . TYR A 1 294 ? -12.606 -5.673 -6.146 1.00 97.75 294 TYR A O 1
ATOM 2251 N N . ASP A 1 295 ? -11.734 -3.780 -6.963 1.00 97.25 295 ASP A N 1
ATOM 2252 C CA . ASP A 1 295 ? -10.390 -4.323 -7.150 1.00 97.25 295 ASP A CA 1
ATOM 2253 C C . ASP A 1 295 ? -9.646 -4.432 -5.813 1.00 97.25 295 ASP A C 1
ATOM 2255 O O . ASP A 1 295 ? -9.625 -3.490 -5.013 1.00 97.25 295 ASP A O 1
ATOM 2259 N N . ARG A 1 296 ? -8.980 -5.571 -5.594 1.00 95.94 296 ARG A N 1
ATOM 2260 C CA . ARG A 1 296 ? -8.186 -5.842 -4.390 1.00 95.94 296 ARG A CA 1
ATOM 2261 C C . ARG A 1 296 ? -7.158 -4.744 -4.109 1.00 95.94 296 ARG A C 1
ATOM 2263 O O . ARG A 1 296 ? -6.971 -4.366 -2.958 1.00 95.94 296 ARG A O 1
ATOM 2270 N N . LYS A 1 297 ? -6.563 -4.164 -5.152 1.00 96.81 297 LYS A N 1
ATOM 2271 C CA . LYS A 1 297 ? -5.584 -3.080 -5.028 1.00 96.81 297 LYS A CA 1
ATOM 2272 C C . LYS A 1 297 ? -6.156 -1.838 -4.344 1.00 96.81 297 LYS A C 1
ATOM 2274 O O . LYS A 1 297 ? -5.416 -1.136 -3.666 1.00 96.81 297 LYS A O 1
ATOM 2279 N N . LEU A 1 298 ? -7.445 -1.539 -4.525 1.00 97.88 298 LEU A N 1
ATOM 2280 C CA . LEU A 1 298 ? -8.098 -0.440 -3.806 1.00 97.88 298 LEU A CA 1
ATOM 2281 C C . LEU A 1 298 ? -8.309 -0.805 -2.335 1.00 97.88 298 LEU A C 1
ATOM 2283 O O . LEU A 1 298 ? -8.088 0.036 -1.464 1.00 97.88 298 LEU A O 1
ATOM 2287 N N . ALA A 1 299 ? -8.698 -2.055 -2.056 1.00 97.62 299 ALA A N 1
ATOM 2288 C CA . ALA A 1 299 ? -8.851 -2.542 -0.688 1.00 97.62 299 ALA A CA 1
ATOM 2289 C C . ALA A 1 299 ? -7.534 -2.439 0.091 1.00 97.62 299 ALA A C 1
ATOM 2291 O O . ALA A 1 299 ? -7.549 -1.946 1.216 1.00 97.62 299 ALA A O 1
ATOM 2292 N N . ASP A 1 300 ? -6.409 -2.828 -0.514 1.00 96.94 300 ASP A N 1
ATOM 2293 C CA . ASP A 1 300 ? -5.091 -2.779 0.128 1.00 96.94 300 ASP A CA 1
ATOM 2294 C C . ASP A 1 300 ? -4.681 -1.337 0.494 1.00 96.94 300 ASP A C 1
ATOM 2296 O O . ASP A 1 300 ? -4.218 -1.083 1.605 1.00 96.94 300 ASP A O 1
ATOM 2300 N N . VAL A 1 301 ? -4.927 -0.355 -0.385 1.00 98.38 301 VAL A N 1
ATOM 2301 C CA . VAL A 1 301 ? -4.642 1.061 -0.072 1.00 98.38 301 VAL A CA 1
ATOM 2302 C C . VAL A 1 301 ? -5.540 1.576 1.057 1.00 98.38 301 VAL A C 1
ATOM 2304 O O . VAL A 1 301 ? -5.072 2.273 1.958 1.00 98.38 301 VAL A O 1
ATOM 2307 N N . HIS A 1 302 ? -6.828 1.221 1.043 1.00 98.25 302 HIS A N 1
ATOM 2308 C CA . HIS A 1 302 ? -7.742 1.562 2.133 1.00 98.25 302 HIS A CA 1
ATOM 2309 C C . HIS A 1 302 ? -7.323 0.917 3.459 1.00 98.25 302 HIS A C 1
ATOM 2311 O O . HIS A 1 302 ? -7.377 1.578 4.492 1.00 98.25 302 HIS A O 1
ATOM 2317 N N . TYR A 1 303 ? -6.861 -0.331 3.441 1.00 97.50 303 TYR A N 1
ATOM 2318 C CA . TYR A 1 303 ? -6.329 -0.992 4.628 1.00 97.50 303 TYR A CA 1
ATOM 2319 C C . TYR A 1 303 ? -5.131 -0.225 5.204 1.00 97.50 303 TYR A C 1
ATOM 2321 O O . TYR A 1 303 ? -5.147 0.146 6.377 1.00 97.50 303 TYR A O 1
ATOM 2329 N N . ASN A 1 304 ? -4.152 0.121 4.362 1.00 97.75 304 ASN A N 1
ATOM 2330 C CA . ASN A 1 304 ? -2.962 0.862 4.784 1.00 97.75 304 ASN A CA 1
ATOM 2331 C C . ASN A 1 304 ? -3.284 2.268 5.321 1.00 97.75 304 ASN A C 1
ATOM 2333 O O . ASN A 1 304 ? -2.697 2.692 6.316 1.00 97.75 304 ASN A O 1
ATOM 2337 N N . LEU A 1 305 ? -4.261 2.971 4.736 1.00 98.25 305 LEU A N 1
ATOM 2338 C CA . LEU A 1 305 ? -4.765 4.239 5.282 1.00 98.25 305 LEU A CA 1
ATOM 2339 C C . LEU A 1 305 ? -5.401 4.056 6.665 1.00 98.25 305 LEU A C 1
ATOM 2341 O O . LEU A 1 305 ? -5.115 4.828 7.581 1.00 98.25 305 LEU A O 1
ATOM 2345 N N . GLY A 1 306 ? -6.251 3.036 6.827 1.00 96.50 306 GLY A N 1
ATOM 2346 C CA . GLY A 1 306 ? -6.888 2.707 8.105 1.00 96.50 306 GLY A CA 1
ATOM 2347 C C . GLY A 1 306 ? -5.863 2.421 9.202 1.00 96.50 306 GLY A C 1
ATOM 2348 O O . GLY A 1 306 ? -5.953 2.986 10.299 1.00 96.50 306 GLY A O 1
ATOM 2349 N N . LEU A 1 307 ? -4.853 1.620 8.861 1.00 95.88 307 LEU A N 1
ATOM 2350 C CA . LEU A 1 307 ? -3.748 1.238 9.733 1.00 95.88 307 LEU A CA 1
ATOM 2351 C C . LEU A 1 307 ? -2.868 2.429 10.115 1.00 95.88 307 LEU A C 1
ATOM 2353 O O . LEU A 1 307 ? -2.597 2.627 11.297 1.00 95.88 307 LEU A O 1
ATOM 2357 N N . ALA A 1 308 ? -2.476 3.269 9.156 1.00 96.62 308 ALA A N 1
ATOM 2358 C CA . ALA A 1 308 ? -1.655 4.448 9.427 1.00 96.62 308 ALA A CA 1
ATOM 2359 C C . ALA A 1 308 ? -2.355 5.459 10.347 1.00 96.62 308 ALA A C 1
ATOM 2361 O O . ALA A 1 308 ? -1.736 5.964 11.282 1.00 96.62 308 ALA A O 1
ATOM 2362 N N . TYR A 1 309 ? -3.656 5.711 10.148 1.00 96.88 309 TYR A N 1
ATOM 2363 C CA . TYR A 1 309 ? -4.427 6.530 11.089 1.00 96.88 309 TYR A CA 1
ATOM 2364 C C . TYR A 1 309 ? -4.478 5.902 12.488 1.00 96.88 309 TYR A C 1
ATOM 2366 O O . TYR A 1 309 ? -4.365 6.623 13.475 1.00 96.88 309 TYR A O 1
ATOM 2374 N N . SER A 1 310 ? -4.625 4.576 12.581 1.00 93.94 310 SER A N 1
ATOM 2375 C CA . SER A 1 310 ? -4.662 3.862 13.863 1.00 93.94 310 SER A CA 1
ATOM 2376 C C . SER A 1 310 ? -3.335 3.955 14.622 1.00 93.94 310 SER A C 1
ATOM 2378 O O . SER A 1 310 ? -3.333 4.228 15.820 1.00 93.94 310 SER A O 1
ATOM 2380 N N . LEU A 1 311 ? -2.204 3.773 13.937 1.00 93.19 311 LEU A N 1
ATOM 2381 C CA . LEU A 1 311 ? -0.870 3.878 14.541 1.00 93.19 311 LEU A CA 1
ATOM 2382 C C . LEU A 1 311 ? -0.564 5.312 14.993 1.00 93.19 311 LEU A C 1
ATOM 2384 O O . LEU A 1 311 ? -0.099 5.525 16.110 1.00 93.19 311 LEU A O 1
ATOM 2388 N N . MET A 1 312 ? -0.938 6.305 14.182 1.00 94.19 312 MET A N 1
ATOM 2389 C CA . MET A 1 312 ? -0.811 7.719 14.544 1.00 94.19 312 MET A CA 1
ATOM 2390 C C . MET A 1 312 ? -1.586 8.070 15.828 1.00 94.19 312 MET A C 1
ATOM 2392 O O . MET A 1 312 ? -1.119 8.873 16.634 1.00 94.19 312 MET A O 1
ATOM 2396 N N . LEU A 1 313 ? -2.763 7.468 16.043 1.00 92.25 313 LEU A N 1
ATOM 2397 C CA . LEU A 1 313 ? -3.536 7.636 17.280 1.00 92.25 313 LEU A CA 1
ATOM 2398 C C . LEU A 1 313 ? -2.854 6.990 18.486 1.00 92.25 313 LEU A C 1
ATOM 2400 O O . LEU A 1 313 ? -2.844 7.585 19.565 1.00 92.25 313 LEU A O 1
ATOM 2404 N N . ALA A 1 314 ? -2.305 5.788 18.304 1.00 90.12 314 ALA A N 1
ATOM 2405 C CA . ALA A 1 314 ? -1.624 5.058 19.365 1.00 90.12 314 ALA A CA 1
ATOM 2406 C C . ALA A 1 314 ? -0.417 5.850 19.896 1.00 90.12 314 ALA A C 1
ATOM 2408 O O . ALA A 1 314 ? -0.302 6.049 21.106 1.00 90.12 314 ALA A O 1
ATOM 2409 N N . GLU A 1 315 ? 0.420 6.395 19.009 1.00 89.44 315 GLU A N 1
ATOM 2410 C CA . GLU A 1 315 ? 1.581 7.202 19.410 1.00 89.44 315 GLU A CA 1
ATOM 2411 C C . GLU A 1 315 ? 1.208 8.548 20.038 1.00 89.44 315 GLU A C 1
ATOM 2413 O O . GLU A 1 315 ? 1.829 8.991 21.006 1.00 89.44 315 GLU A O 1
ATOM 2418 N N . ALA A 1 316 ? 0.157 9.205 19.549 1.00 89.44 316 ALA A N 1
ATOM 2419 C CA . ALA A 1 316 ? -0.294 10.443 20.173 1.00 89.44 316 ALA A CA 1
ATOM 2420 C C . ALA A 1 316 ? -0.812 10.217 21.609 1.00 89.44 316 ALA A C 1
ATOM 2422 O O . ALA A 1 316 ? -0.680 11.095 22.466 1.00 89.44 316 ALA A O 1
ATOM 2423 N N . GLY A 1 317 ? -1.367 9.031 21.895 1.00 83.31 317 GLY A N 1
ATOM 2424 C CA . GLY A 1 317 ? -1.811 8.637 23.234 1.00 83.31 317 GLY A CA 1
ATOM 2425 C C . GLY A 1 317 ? -0.667 8.427 24.234 1.00 83.31 317 GLY A C 1
ATOM 2426 O O . GLY A 1 317 ? -0.809 8.771 25.413 1.00 83.31 317 GLY A O 1
ATOM 2427 N N . THR A 1 318 ? 0.481 7.914 23.782 1.00 81.31 318 THR A N 1
ATOM 2428 C CA . THR A 1 318 ? 1.654 7.690 24.645 1.00 81.31 318 THR A CA 1
ATOM 2429 C C . THR A 1 318 ? 2.373 9.000 24.968 1.00 81.31 318 THR A C 1
ATOM 2431 O O . THR A 1 318 ? 2.720 9.236 26.128 1.00 81.31 318 THR A O 1
ATOM 2434 N N . ALA A 1 319 ? 2.498 9.907 23.992 1.00 79.56 319 ALA A N 1
ATOM 2435 C CA . ALA A 1 319 ? 3.130 11.217 24.175 1.00 79.56 319 ALA A CA 1
ATOM 2436 C C . ALA A 1 319 ? 2.409 12.100 25.213 1.00 79.56 319 ALA A C 1
ATOM 2438 O O . ALA A 1 319 ? 3.049 12.808 25.989 1.00 79.56 319 ALA A O 1
ATOM 2439 N N . GLY A 1 320 ? 1.074 12.034 25.275 1.00 71.06 320 GLY A N 1
ATOM 2440 C CA . GLY A 1 320 ? 0.288 12.805 26.244 1.00 71.06 320 GLY A CA 1
ATOM 2441 C C . GLY A 1 320 ? 0.450 12.347 27.699 1.00 71.06 320 GLY A C 1
ATOM 2442 O O . GLY A 1 320 ? 0.227 13.136 28.613 1.00 71.06 320 GLY A O 1
ATOM 2443 N N . SER A 1 321 ? 0.850 11.092 27.933 1.00 68.38 321 SER A N 1
ATOM 2444 C CA . SER A 1 321 ? 0.945 10.527 29.287 1.00 68.38 321 SER A CA 1
ATOM 2445 C C . SER A 1 321 ? 2.259 10.867 30.001 1.00 68.38 321 SER A C 1
ATOM 2447 O O . SER A 1 321 ? 2.278 10.919 31.228 1.00 68.38 321 SER A O 1
ATOM 2449 N N . SER A 1 322 ? 3.345 11.129 29.266 1.00 67.88 322 SER A N 1
ATOM 2450 C CA . SER A 1 322 ? 4.677 11.371 29.845 1.00 67.88 322 SER A CA 1
ATOM 2451 C C . SER A 1 322 ? 4.923 12.824 30.274 1.00 67.88 322 SER A C 1
ATOM 2453 O O . SER A 1 322 ? 5.780 13.081 31.121 1.00 67.88 322 SER A O 1
ATOM 2455 N N . ALA A 1 323 ? 4.162 13.784 29.738 1.00 64.62 323 A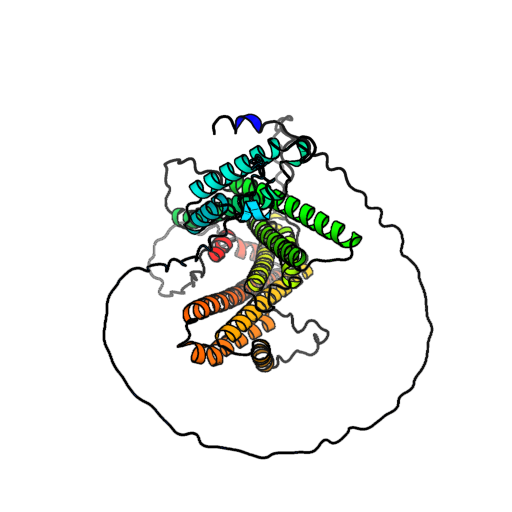LA A N 1
ATOM 2456 C CA . ALA A 1 323 ? 4.364 15.208 30.012 1.00 64.62 323 ALA A CA 1
ATOM 2457 C C . ALA A 1 323 ? 3.969 15.633 31.444 1.00 64.62 323 ALA A C 1
ATOM 2459 O O . ALA A 1 323 ? 4.562 16.567 31.987 1.00 64.62 323 ALA A O 1
ATOM 2460 N N . ASP A 1 324 ? 3.011 14.948 32.078 1.00 62.09 324 ASP A N 1
ATOM 2461 C CA . ASP A 1 324 ? 2.499 15.330 33.405 1.00 62.09 324 ASP A CA 1
ATOM 2462 C C . ASP A 1 324 ? 3.322 14.764 34.578 1.00 62.09 324 ASP A C 1
ATOM 2464 O O . ASP A 1 324 ? 3.321 15.348 35.665 1.00 62.09 324 ASP A O 1
ATOM 2468 N N . GLU A 1 325 ? 4.070 13.670 34.392 1.00 62.78 325 GLU A N 1
ATOM 2469 C CA . GLU A 1 325 ? 4.826 13.049 35.494 1.00 62.78 325 GLU A CA 1
ATOM 2470 C C . GLU A 1 325 ? 6.114 13.811 35.854 1.00 62.78 325 GLU A C 1
ATOM 2472 O O . GLU A 1 325 ? 6.530 13.794 37.013 1.00 62.78 325 GLU A O 1
ATOM 2477 N N . ASN A 1 326 ? 6.695 14.576 34.921 1.00 59.75 326 ASN A N 1
ATOM 2478 C CA . ASN A 1 326 ? 7.951 15.306 35.152 1.00 59.75 326 ASN A CA 1
ATOM 2479 C C . ASN A 1 326 ? 7.792 16.777 35.569 1.00 59.75 326 ASN A C 1
ATOM 2481 O O . ASN A 1 326 ? 8.781 17.441 35.881 1.00 59.75 326 ASN A O 1
ATOM 2485 N N . ALA A 1 327 ? 6.568 17.306 35.658 1.00 58.81 327 ALA A N 1
ATOM 2486 C CA . ALA A 1 327 ? 6.345 18.694 36.077 1.00 58.81 327 ALA A CA 1
ATOM 2487 C C . ALA A 1 327 ? 6.661 18.959 37.569 1.00 58.81 327 ALA A C 1
ATOM 2489 O O . ALA A 1 327 ? 6.634 20.112 38.005 1.00 58.81 327 ALA A O 1
ATOM 2490 N N . ASN A 1 328 ? 6.967 17.918 38.357 1.00 59.34 328 ASN A N 1
ATOM 2491 C CA . ASN A 1 328 ? 7.247 18.028 39.792 1.00 59.34 328 ASN A CA 1
ATOM 2492 C C . ASN A 1 328 ? 8.700 17.697 40.185 1.00 59.34 328 ASN A C 1
ATOM 2494 O O . ASN A 1 328 ? 9.040 17.762 41.371 1.00 59.34 328 ASN A O 1
ATOM 2498 N N . GLU A 1 329 ? 9.582 17.395 39.225 1.00 52.78 329 GLU A N 1
ATOM 2499 C CA . GLU A 1 329 ? 11.018 17.358 39.501 1.00 52.78 329 GLU A CA 1
ATOM 2500 C C . GLU A 1 329 ? 11.559 18.789 39.575 1.00 52.78 329 GLU A C 1
ATOM 2502 O O . GLU A 1 329 ? 11.820 19.466 38.581 1.00 52.78 329 GLU A O 1
ATOM 2507 N N . VAL A 1 330 ? 11.716 19.274 40.808 1.00 54.84 330 VAL A N 1
ATOM 2508 C CA . VAL A 1 330 ? 12.454 20.503 41.101 1.00 54.84 330 VAL A CA 1
ATOM 2509 C C . VAL A 1 330 ? 13.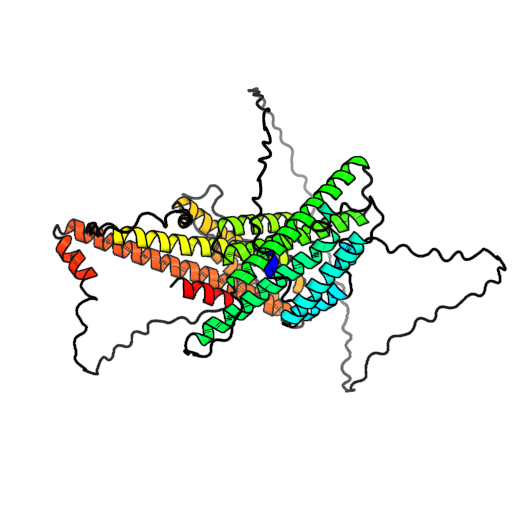842 20.380 40.455 1.00 54.84 330 VAL A C 1
ATOM 2511 O O . VAL A 1 330 ? 14.588 19.468 40.828 1.00 54.84 330 VAL A O 1
ATOM 2514 N N . PRO A 1 331 ? 14.232 21.279 39.528 1.00 47.47 331 PRO A N 1
ATOM 2515 C CA . PRO A 1 331 ? 15.514 21.193 38.847 1.00 47.47 331 PRO A CA 1
ATOM 2516 C C . PRO A 1 331 ? 16.626 21.345 39.883 1.00 47.47 331 PRO A C 1
ATOM 2518 O O . PRO A 1 331 ? 16.925 22.439 40.370 1.00 47.47 331 PRO A O 1
ATOM 2521 N N . THR A 1 332 ? 17.234 20.222 40.256 1.00 49.41 332 THR A N 1
ATOM 2522 C CA . THR A 1 332 ? 18.377 20.211 41.161 1.00 49.41 332 THR A CA 1
ATOM 2523 C C . THR A 1 332 ? 19.582 20.624 40.331 1.00 49.41 332 THR A C 1
ATOM 2525 O O . THR A 1 332 ? 20.202 19.815 39.648 1.00 49.41 332 THR A O 1
ATOM 2528 N N . ALA A 1 333 ? 19.863 21.927 40.332 1.00 43.97 333 ALA A N 1
ATOM 2529 C CA . ALA A 1 333 ? 20.965 22.543 39.609 1.00 43.97 333 ALA A CA 1
ATOM 2530 C C . ALA A 1 333 ? 22.321 22.005 40.101 1.00 43.97 333 ALA A C 1
ATOM 2532 O O . ALA A 1 333 ? 22.958 22.587 40.981 1.00 43.97 333 ALA A O 1
ATOM 2533 N N . VAL A 1 334 ? 22.791 20.901 39.520 1.00 46.38 334 VAL A N 1
ATOM 2534 C CA . VAL A 1 334 ? 24.182 20.460 39.648 1.00 46.38 334 VAL A CA 1
ATOM 2535 C C . VAL A 1 334 ? 24.961 21.064 38.485 1.00 46.38 334 VAL A C 1
ATOM 2537 O O . VAL A 1 334 ? 25.087 20.489 37.409 1.00 46.38 334 VAL A O 1
ATOM 2540 N N . ALA A 1 335 ? 25.463 22.277 38.706 1.00 45.22 335 ALA A N 1
ATOM 2541 C CA . ALA A 1 335 ? 26.394 22.948 37.811 1.00 45.22 335 ALA A CA 1
ATOM 2542 C C . ALA A 1 335 ? 27.747 22.212 37.818 1.00 45.22 335 ALA A C 1
ATOM 2544 O O . ALA A 1 335 ? 28.623 22.512 38.630 1.00 45.22 335 ALA A O 1
ATOM 2545 N N . ALA A 1 336 ? 27.923 21.242 36.921 1.00 49.28 336 ALA A N 1
ATOM 2546 C CA . ALA A 1 336 ? 29.222 20.654 36.612 1.00 49.28 336 ALA A CA 1
ATOM 2547 C C . ALA A 1 336 ? 29.685 21.157 35.238 1.00 49.28 336 ALA A C 1
ATOM 2549 O O . ALA A 1 336 ? 29.061 20.899 34.213 1.00 49.28 336 ALA A O 1
ATOM 2550 N N . ALA A 1 337 ? 30.770 21.929 35.243 1.00 53.03 337 ALA A N 1
ATOM 2551 C CA . ALA A 1 337 ? 31.379 22.531 34.066 1.00 53.03 337 ALA A CA 1
ATOM 2552 C C . ALA A 1 337 ? 31.894 21.460 33.084 1.00 53.03 337 ALA A C 1
ATOM 2554 O O . ALA A 1 337 ? 32.881 20.782 33.371 1.00 53.03 337 ALA A O 1
ATOM 2555 N N . ALA A 1 338 ? 31.247 21.347 31.923 1.00 47.97 338 ALA A N 1
ATOM 2556 C CA . ALA A 1 338 ? 31.718 20.577 30.773 1.00 47.97 338 ALA A CA 1
ATOM 2557 C C . ALA A 1 338 ? 32.370 21.507 29.717 1.00 47.97 338 ALA A C 1
ATOM 2559 O O . ALA A 1 338 ? 32.001 22.682 29.629 1.00 47.97 338 ALA A O 1
ATOM 2560 N N . PRO A 1 339 ? 33.375 21.023 28.959 1.00 54.34 339 PRO A N 1
ATOM 2561 C CA . PRO A 1 339 ? 34.213 21.840 28.077 1.00 54.34 339 PRO A CA 1
ATOM 2562 C C . PRO A 1 339 ? 33.518 22.294 26.768 1.00 54.34 339 PRO A C 1
ATOM 2564 O O . PRO A 1 339 ? 32.635 21.601 26.270 1.00 54.34 339 PRO A O 1
ATOM 2567 N N . PRO A 1 340 ? 33.946 23.432 26.180 1.00 55.22 340 PRO A N 1
ATOM 2568 C CA . PRO A 1 340 ? 33.192 24.184 25.163 1.00 55.22 340 PRO A CA 1
ATOM 2569 C C . PRO A 1 340 ? 33.273 23.731 23.682 1.00 55.22 340 PRO A C 1
ATOM 2571 O O . PRO A 1 340 ? 32.816 24.487 22.834 1.00 55.22 340 PRO A O 1
ATOM 2574 N N . ASP A 1 341 ? 33.787 22.546 23.323 1.00 49.50 341 ASP A N 1
ATOM 2575 C CA . ASP A 1 341 ? 34.154 22.248 21.912 1.00 49.50 341 ASP A CA 1
ATOM 2576 C C . ASP A 1 341 ? 33.434 21.055 21.227 1.00 49.50 341 ASP A C 1
ATOM 2578 O O . ASP A 1 341 ? 33.962 20.475 20.280 1.00 49.50 341 ASP A O 1
ATOM 2582 N N . ALA A 1 342 ? 32.207 20.689 21.629 1.00 48.69 342 ALA A N 1
ATOM 2583 C CA . ALA A 1 342 ? 31.451 19.574 21.011 1.00 48.69 342 ALA A CA 1
ATOM 2584 C C . ALA A 1 342 ? 30.001 19.910 20.574 1.00 48.69 342 ALA A C 1
ATOM 2586 O O . ALA A 1 342 ? 29.153 19.027 20.511 1.00 48.69 342 ALA A O 1
ATOM 2587 N N . ALA A 1 343 ? 29.692 21.176 20.273 1.00 47.66 343 ALA A N 1
ATOM 2588 C CA . ALA A 1 343 ? 28.312 21.688 20.207 1.00 47.66 343 ALA A CA 1
ATOM 2589 C C . ALA A 1 343 ? 27.727 21.930 18.791 1.00 47.66 343 ALA A C 1
ATOM 2591 O O . ALA A 1 343 ? 27.028 22.918 18.597 1.00 47.66 343 ALA A O 1
ATOM 2592 N N . ALA A 1 344 ? 28.011 21.100 17.776 1.00 51.09 344 ALA A N 1
ATOM 2593 C CA . ALA A 1 344 ? 27.558 21.410 16.402 1.00 51.09 344 ALA A CA 1
ATOM 2594 C C . ALA A 1 344 ? 26.897 20.272 15.597 1.00 51.09 344 ALA A C 1
ATOM 2596 O O . ALA A 1 344 ? 26.675 20.456 14.402 1.00 51.09 344 ALA A O 1
ATOM 2597 N N . ALA A 1 345 ? 26.578 19.116 16.193 1.00 48.91 345 ALA A N 1
ATOM 2598 C CA . ALA A 1 345 ? 25.987 17.991 15.444 1.00 48.91 345 ALA A CA 1
ATOM 2599 C C . ALA A 1 345 ? 24.799 17.282 16.121 1.00 48.91 345 ALA A C 1
ATOM 2601 O O . ALA A 1 345 ? 24.299 16.305 15.576 1.00 48.91 345 ALA A O 1
ATOM 2602 N N . ALA A 1 346 ? 24.322 17.767 17.266 1.00 50.53 346 ALA A N 1
ATOM 2603 C CA . ALA A 1 346 ? 23.129 17.245 17.922 1.00 50.53 346 ALA A CA 1
ATOM 2604 C C . ALA A 1 346 ? 22.133 18.395 18.033 1.00 50.53 346 ALA A C 1
ATOM 2606 O O . ALA A 1 346 ? 22.450 19.342 18.736 1.00 50.53 346 ALA A O 1
ATOM 2607 N N . GLU A 1 347 ? 21.034 18.347 17.271 1.00 46.72 347 GLU A N 1
ATOM 2608 C CA . GLU A 1 347 ? 19.749 19.042 17.510 1.00 46.72 347 GLU A CA 1
ATOM 2609 C C . GLU A 1 347 ? 18.927 19.082 16.208 1.00 46.72 347 GLU A C 1
ATOM 2611 O O . GLU A 1 347 ? 18.800 20.091 15.523 1.00 46.72 347 GLU A O 1
ATOM 2616 N N . SER A 1 348 ? 18.368 17.931 15.850 1.00 49.41 348 SER A N 1
ATOM 2617 C CA . SER A 1 348 ? 17.090 17.869 15.138 1.00 49.41 348 SER A CA 1
ATOM 2618 C C . SER A 1 348 ? 16.343 16.657 15.674 1.00 49.41 348 SER A C 1
ATOM 2620 O O . SER A 1 348 ? 15.984 15.748 14.933 1.00 49.41 348 SER A O 1
ATOM 2622 N N . SER A 1 349 ? 16.166 16.606 16.997 1.00 54.97 349 SER A N 1
ATOM 2623 C CA . SER A 1 349 ? 15.097 15.800 17.570 1.00 54.97 349 SER A CA 1
ATOM 2624 C C . SER A 1 349 ? 13.800 16.424 17.067 1.00 54.97 349 SER A C 1
ATOM 2626 O O . SER A 1 349 ? 13.355 17.449 17.583 1.00 54.97 349 SER A O 1
ATOM 2628 N N . THR A 1 350 ? 13.269 15.880 15.977 1.00 60.75 350 THR A N 1
ATOM 2629 C CA . THR A 1 350 ? 11.936 16.180 15.4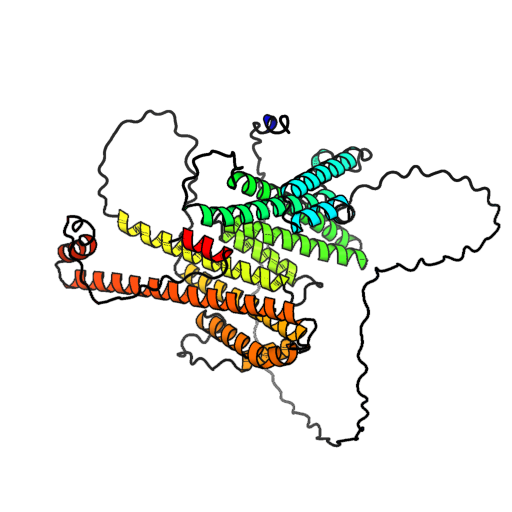69 1.00 60.75 350 THR A CA 1
ATOM 2630 C C . THR A 1 350 ? 10.945 15.742 16.534 1.00 60.75 350 THR A C 1
ATOM 2632 O O . THR A 1 350 ? 10.544 14.586 16.590 1.00 60.75 350 THR A O 1
ATOM 2635 N N . GLU A 1 351 ? 10.639 16.663 17.444 1.00 71.62 351 GLU A N 1
ATOM 2636 C CA . GLU A 1 351 ? 9.590 16.510 18.441 1.00 71.62 351 GLU A CA 1
ATOM 2637 C C . GLU A 1 351 ? 8.296 16.186 17.686 1.00 71.62 351 GLU A C 1
ATOM 2639 O O . GLU A 1 351 ? 7.885 16.940 16.797 1.00 71.62 351 GLU A O 1
ATOM 2644 N N . ALA A 1 352 ? 7.725 15.009 17.959 1.00 70.94 352 ALA A N 1
ATOM 2645 C CA . ALA A 1 352 ? 6.542 14.539 17.257 1.00 70.94 352 ALA A CA 1
ATOM 2646 C C . ALA A 1 352 ? 5.416 15.579 17.411 1.00 70.94 352 ALA A C 1
ATOM 2648 O O . ALA A 1 352 ? 5.199 16.089 18.516 1.00 70.94 352 ALA A O 1
ATOM 2649 N N . PRO A 1 353 ? 4.712 15.940 16.327 1.00 77.12 353 PRO A N 1
ATOM 2650 C CA . PRO A 1 353 ? 3.675 16.957 16.393 1.00 77.12 353 PRO A CA 1
ATOM 2651 C C . PRO A 1 353 ? 2.564 16.514 17.353 1.00 77.12 353 PRO A C 1
ATOM 2653 O O . PRO A 1 353 ? 1.925 15.483 17.150 1.00 77.12 353 PRO A O 1
ATOM 2656 N N . ILE A 1 354 ? 2.322 17.310 18.399 1.00 86.38 354 ILE A N 1
ATOM 2657 C CA . ILE A 1 354 ? 1.232 17.074 19.351 1.00 86.38 354 ILE A CA 1
ATOM 2658 C C . ILE A 1 354 ? -0.094 17.318 18.625 1.00 86.38 354 ILE A C 1
ATOM 2660 O O . ILE A 1 354 ? -0.436 18.462 18.317 1.00 86.38 354 ILE A O 1
ATOM 2664 N N . LEU A 1 355 ? -0.839 16.245 18.360 1.00 90.44 355 LEU A N 1
ATOM 2665 C CA . LEU A 1 355 ? -2.169 16.326 17.763 1.00 90.44 355 LEU A CA 1
ATOM 2666 C C . LEU A 1 355 ? -3.166 16.940 18.748 1.00 90.44 355 LEU A C 1
ATOM 2668 O O . LEU A 1 355 ? -3.212 16.605 19.933 1.00 90.44 355 LEU A O 1
ATOM 2672 N N . THR A 1 356 ? -4.011 17.830 18.242 1.00 92.56 356 THR A N 1
ATOM 2673 C CA . THR A 1 356 ? -5.128 18.380 19.007 1.00 92.56 356 THR A CA 1
ATOM 2674 C C . THR A 1 356 ? -6.208 17.313 19.238 1.00 92.56 356 THR A C 1
ATOM 2676 O O . THR A 1 356 ? -6.360 16.393 18.431 1.00 92.56 356 THR A O 1
ATOM 2679 N N . PRO A 1 357 ? -7.048 17.438 20.285 1.00 91.06 357 PRO A N 1
ATOM 2680 C CA . PRO A 1 357 ? -8.156 16.504 20.515 1.00 91.06 357 PRO A CA 1
ATOM 2681 C C . PRO A 1 357 ? -9.111 16.364 19.320 1.00 91.06 357 PRO A C 1
ATOM 2683 O O . PRO A 1 357 ? -9.665 15.293 19.089 1.00 91.06 357 PRO A O 1
ATOM 2686 N N . GLN A 1 358 ? -9.290 17.440 18.545 1.00 92.25 358 GLN A N 1
ATOM 2687 C CA . GLN A 1 358 ? -10.109 17.425 17.336 1.00 92.25 358 GLN A CA 1
ATOM 2688 C C . GLN A 1 358 ? -9.457 16.604 16.215 1.00 92.25 358 GLN A C 1
ATOM 2690 O O . GLN A 1 358 ? -10.149 15.842 15.545 1.00 92.25 358 GLN A O 1
ATOM 2695 N N . GLU A 1 359 ? -8.143 16.728 16.023 1.00 93.62 359 GLU A N 1
ATOM 2696 C CA . GLU A 1 359 ? -7.401 15.936 15.035 1.00 93.62 359 GLU A CA 1
ATOM 2697 C C . GLU A 1 359 ? -7.365 14.452 15.410 1.00 93.62 359 GLU A C 1
ATOM 2699 O O . GLU A 1 359 ? -7.472 13.608 14.524 1.00 93.62 359 GLU A O 1
ATOM 2704 N N . LEU A 1 360 ? -7.289 14.126 16.706 1.00 91.69 360 LEU A N 1
ATOM 2705 C CA . LEU A 1 360 ? -7.411 12.746 17.189 1.00 91.69 360 LEU A CA 1
ATOM 2706 C C . LEU A 1 360 ? -8.792 12.159 16.871 1.00 91.69 360 LEU A C 1
ATOM 2708 O O . LEU A 1 360 ? -8.891 11.052 16.348 1.00 91.69 360 LEU A O 1
ATOM 2712 N N . GLU A 1 361 ? -9.871 12.899 17.125 1.00 91.38 361 GLU A N 1
ATOM 2713 C CA . GLU A 1 361 ? -11.217 12.440 16.760 1.00 91.38 361 GLU A CA 1
ATOM 2714 C C . GLU A 1 361 ? -11.378 12.278 15.243 1.00 91.38 361 GLU A C 1
ATOM 2716 O O . GLU A 1 361 ? -11.926 11.284 14.763 1.00 91.38 361 GLU A O 1
ATOM 2721 N N . GLU A 1 362 ? -10.843 13.214 14.460 1.00 93.19 362 GLU A N 1
ATOM 2722 C CA . GLU A 1 362 ? -10.875 13.115 13.006 1.00 93.19 362 GLU A CA 1
ATOM 2723 C C . GLU A 1 362 ? -10.072 11.913 12.489 1.00 93.19 362 GLU A C 1
ATOM 2725 O O . GLU A 1 362 ? -10.549 11.202 11.603 1.00 93.19 362 GLU A O 1
ATOM 2730 N N . ALA A 1 363 ? -8.887 11.653 13.044 1.00 93.94 363 ALA A N 1
ATOM 2731 C CA . ALA A 1 363 ? -8.065 10.501 12.692 1.00 93.94 363 ALA A CA 1
ATOM 2732 C C . ALA A 1 363 ? -8.761 9.177 13.039 1.00 93.94 363 ALA A C 1
ATOM 2734 O O . ALA A 1 363 ? -8.765 8.261 12.216 1.00 93.94 363 ALA A O 1
ATOM 2735 N N . ARG A 1 364 ? -9.437 9.098 14.192 1.00 93.06 364 ARG A N 1
ATOM 2736 C CA . ARG A 1 364 ? -10.250 7.935 14.592 1.00 93.06 364 ARG A CA 1
ATOM 2737 C C . ARG A 1 364 ? -11.368 7.667 13.593 1.00 93.06 364 ARG A C 1
ATOM 2739 O O . ARG A 1 364 ? -11.535 6.545 13.113 1.00 93.06 364 ARG A O 1
ATOM 2746 N N . ARG A 1 365 ? -12.097 8.720 13.231 1.00 93.62 365 ARG A N 1
ATOM 2747 C CA . ARG A 1 365 ? -13.166 8.670 12.233 1.00 93.62 365 ARG A CA 1
ATOM 2748 C C . ARG A 1 365 ? -12.650 8.200 10.870 1.00 93.62 365 ARG A C 1
ATOM 2750 O O . ARG A 1 365 ? -13.246 7.320 10.252 1.00 93.62 365 ARG A O 1
ATOM 2757 N N . LYS A 1 366 ? -11.515 8.744 10.416 1.00 95.56 366 LYS A N 1
ATOM 2758 C CA . LYS A 1 366 ? -10.887 8.358 9.143 1.00 95.56 366 LYS A CA 1
ATOM 2759 C C . LYS A 1 366 ? -10.376 6.920 9.157 1.00 95.56 366 LYS A C 1
ATOM 2761 O O . LYS A 1 366 ? -10.596 6.214 8.177 1.00 95.56 366 LYS A O 1
ATOM 2766 N N . SER A 1 367 ? -9.764 6.462 10.250 1.00 95.44 367 SER A N 1
ATOM 2767 C CA . SER A 1 367 ? -9.328 5.067 10.391 1.00 95.44 367 SER A CA 1
ATOM 2768 C C . SER A 1 367 ? -10.501 4.103 10.183 1.00 95.44 367 SER A C 1
ATOM 2770 O O . SER A 1 367 ? -10.460 3.248 9.296 1.00 95.44 367 SER A O 1
ATOM 2772 N N . ALA A 1 368 ? -11.602 4.320 10.911 1.00 94.81 368 ALA A N 1
ATOM 2773 C CA . ALA A 1 368 ? -12.805 3.500 10.799 1.00 94.81 368 ALA A CA 1
ATOM 2774 C C . ALA A 1 368 ? -13.444 3.563 9.401 1.00 94.81 368 ALA A C 1
ATOM 2776 O O . ALA A 1 368 ? -13.875 2.537 8.872 1.00 94.81 368 ALA A O 1
ATOM 2777 N N . TYR A 1 369 ? -13.473 4.747 8.780 1.00 95.56 369 TYR A N 1
ATOM 2778 C CA . TYR A 1 369 ? -13.938 4.914 7.402 1.00 95.56 369 TYR A CA 1
ATOM 2779 C C . TYR A 1 369 ? -13.121 4.063 6.424 1.00 95.56 369 TYR A C 1
ATOM 2781 O O . TYR A 1 369 ? -13.694 3.337 5.612 1.00 95.56 369 TYR A O 1
ATOM 2789 N N . HIS A 1 370 ? -11.791 4.123 6.498 1.00 97.12 370 HIS A N 1
ATOM 2790 C CA . HIS A 1 370 ? -10.928 3.414 5.562 1.00 97.12 370 HIS A CA 1
ATOM 2791 C C . HIS A 1 370 ? -11.006 1.891 5.733 1.00 97.12 370 HIS A C 1
ATOM 2793 O O . HIS A 1 370 ? -11.135 1.194 4.726 1.00 97.12 370 HIS A O 1
ATOM 2799 N N . TYR A 1 371 ? -11.056 1.374 6.965 1.00 96.62 371 TYR A N 1
ATOM 2800 C CA . TYR A 1 371 ? -11.318 -0.051 7.198 1.00 96.62 371 TYR A CA 1
ATOM 2801 C C . TYR A 1 371 ? -12.683 -0.491 6.669 1.00 96.62 371 TYR A C 1
ATOM 2803 O O . TYR A 1 371 ? -12.793 -1.549 6.044 1.00 96.62 371 TYR A O 1
ATOM 2811 N N . LEU A 1 372 ? -13.717 0.340 6.834 1.00 95.94 372 LEU A N 1
ATOM 2812 C CA . LEU A 1 372 ? -15.022 0.037 6.265 1.00 95.94 372 LEU A CA 1
ATOM 2813 C C . LEU A 1 372 ? -14.981 -0.027 4.732 1.00 95.94 372 LEU A C 1
ATOM 2815 O O . LEU A 1 372 ? -15.525 -0.961 4.144 1.00 95.94 372 LEU A O 1
ATOM 2819 N N . GLN A 1 373 ? -14.348 0.947 4.074 1.00 97.50 373 GLN A N 1
ATOM 2820 C CA . GLN A 1 373 ? -14.217 0.939 2.614 1.00 97.50 373 GLN A CA 1
ATOM 2821 C C . GLN A 1 373 ? -13.437 -0.285 2.128 1.00 97.50 373 GLN A C 1
ATOM 2823 O O . GLN A 1 373 ? -13.875 -0.934 1.181 1.00 97.50 373 GLN A O 1
ATOM 2828 N N . CYS A 1 374 ? -12.349 -0.652 2.815 1.00 97.75 374 CYS A N 1
ATOM 2829 C CA . CYS A 1 374 ? -11.622 -1.892 2.551 1.00 97.75 374 CYS A CA 1
ATOM 2830 C C . CYS A 1 374 ? -12.575 -3.096 2.600 1.00 97.75 374 CYS A C 1
ATOM 2832 O O . CYS A 1 374 ? -12.701 -3.830 1.619 1.00 97.75 374 CYS A O 1
ATOM 2834 N N . GLY A 1 375 ? -13.346 -3.237 3.683 1.00 97.12 375 GLY A N 1
ATOM 2835 C CA . GLY A 1 375 ? -14.307 -4.325 3.813 1.00 97.12 375 GLY A CA 1
ATOM 2836 C C . GLY A 1 375 ? -15.386 -4.326 2.727 1.00 97.12 375 GLY A C 1
ATOM 2837 O O . GLY A 1 375 ? -15.670 -5.378 2.160 1.00 97.12 375 GLY A O 1
ATOM 2838 N N . ARG A 1 376 ? -15.946 -3.163 2.361 1.00 97.75 376 ARG A N 1
ATOM 2839 C CA . ARG A 1 376 ? -16.930 -3.048 1.265 1.00 97.75 376 ARG A CA 1
ATOM 2840 C C . ARG A 1 376 ? -16.355 -3.512 -0.074 1.00 97.75 376 ARG A C 1
ATOM 2842 O O . ARG A 1 376 ? -17.041 -4.233 -0.795 1.00 97.75 376 ARG A O 1
ATOM 2849 N N . ILE A 1 377 ? -15.116 -3.131 -0.390 1.00 98.19 377 ILE A N 1
ATOM 2850 C CA . ILE A 1 377 ? -14.428 -3.540 -1.623 1.00 98.19 377 ILE A CA 1
ATOM 2851 C C . ILE A 1 377 ? -14.257 -5.065 -1.645 1.00 98.19 377 ILE A C 1
ATOM 2853 O O . ILE A 1 377 ? -14.668 -5.708 -2.611 1.00 98.19 377 ILE A O 1
ATOM 2857 N N . LEU A 1 378 ? -13.756 -5.654 -0.552 1.00 97.62 378 LEU A N 1
ATOM 2858 C CA . LEU A 1 378 ? -13.591 -7.108 -0.418 1.00 97.62 378 LEU A CA 1
ATOM 2859 C C . LEU A 1 378 ? -14.930 -7.858 -0.474 1.00 97.62 378 LEU A C 1
ATOM 2861 O O . LEU A 1 378 ? -15.034 -8.902 -1.114 1.00 97.62 378 LEU A O 1
ATOM 2865 N N . GLY A 1 379 ? -15.980 -7.311 0.142 1.00 97.25 379 GLY A N 1
ATOM 2866 C CA . GLY A 1 379 ? -17.339 -7.847 0.065 1.00 97.25 379 GLY A CA 1
ATOM 2867 C C . GLY A 1 379 ? -17.901 -7.830 -1.359 1.00 97.25 379 GLY A C 1
ATOM 2868 O O . GLY A 1 379 ? -18.521 -8.803 -1.787 1.00 97.25 379 GLY A O 1
ATOM 2869 N N . GLY A 1 380 ? -17.639 -6.761 -2.117 1.00 97.88 380 GLY A N 1
ATOM 2870 C CA . GLY A 1 380 ? -17.963 -6.682 -3.540 1.00 97.88 380 GLY A CA 1
ATOM 2871 C C . GLY A 1 380 ? -17.192 -7.711 -4.372 1.00 97.88 380 GLY A C 1
ATOM 2872 O O . GLY A 1 380 ? -17.795 -8.407 -5.187 1.00 97.88 380 GLY A O 1
ATOM 2873 N N . GLN A 1 381 ? -15.890 -7.885 -4.120 1.00 97.25 381 GLN A N 1
ATOM 2874 C CA . GLN A 1 381 ? -15.069 -8.905 -4.783 1.00 97.25 381 GLN A CA 1
ATOM 2875 C C . GLN A 1 381 ? -15.591 -10.322 -4.501 1.00 97.25 381 GLN A C 1
ATOM 2877 O O . GLN A 1 381 ? -15.747 -11.120 -5.424 1.00 97.25 381 GLN A O 1
ATOM 2882 N N . LEU A 1 382 ? -15.945 -10.621 -3.249 1.00 96.00 382 LEU A N 1
ATOM 2883 C CA . LEU A 1 382 ? -16.562 -11.893 -2.865 1.00 96.00 382 LEU A CA 1
ATOM 2884 C C . LEU A 1 382 ? -17.902 -12.128 -3.570 1.00 96.00 382 LEU A C 1
ATOM 2886 O O . LEU A 1 382 ? -18.180 -13.253 -3.986 1.00 96.00 382 LEU A O 1
ATOM 2890 N N . ALA A 1 383 ? -18.723 -11.087 -3.735 1.00 96.62 383 ALA A N 1
ATOM 2891 C CA . ALA A 1 383 ? -19.971 -11.186 -4.486 1.00 96.62 383 ALA A CA 1
ATOM 2892 C C . ALA A 1 383 ? -19.712 -11.523 -5.963 1.00 96.62 383 ALA A C 1
ATOM 2894 O O . ALA A 1 383 ? -20.363 -12.422 -6.494 1.00 96.62 383 ALA A O 1
ATOM 2895 N N . LEU A 1 384 ? -18.720 -10.884 -6.598 1.00 96.00 384 LEU A N 1
ATOM 2896 C CA . LEU A 1 384 ? -18.320 -11.195 -7.977 1.00 96.00 384 LEU A CA 1
ATOM 2897 C C . LEU A 1 384 ? -17.810 -12.638 -8.120 1.00 96.00 384 LEU A C 1
ATOM 2899 O O . LEU A 1 384 ? -18.209 -13.331 -9.054 1.00 96.00 384 LEU A O 1
ATOM 2903 N N . LEU A 1 385 ? -16.980 -13.117 -7.185 1.00 94.88 385 LEU A N 1
ATOM 2904 C CA . LEU A 1 385 ? -16.475 -14.500 -7.179 1.00 94.88 385 LEU A CA 1
ATOM 2905 C C . LEU A 1 385 ? -17.583 -15.547 -6.985 1.00 94.88 385 LEU A C 1
ATOM 2907 O O . LEU A 1 385 ? -17.431 -16.685 -7.434 1.00 94.88 385 LEU A O 1
ATOM 2911 N N . ALA A 1 386 ? -18.684 -15.158 -6.337 1.00 94.56 386 ALA A N 1
ATOM 2912 C CA . ALA A 1 386 ? -19.895 -15.955 -6.155 1.00 94.56 386 ALA A CA 1
ATOM 2913 C C . ALA A 1 386 ? -20.945 -15.735 -7.265 1.00 94.56 386 ALA A C 1
ATOM 2915 O O . ALA A 1 386 ? -22.102 -16.124 -7.093 1.00 94.56 386 ALA A O 1
ATOM 2916 N N . GLU A 1 387 ? -20.561 -15.097 -8.378 1.00 95.19 387 GLU A N 1
ATOM 2917 C CA . GLU A 1 387 ? -21.422 -14.791 -9.531 1.00 95.19 387 GLU A CA 1
ATOM 2918 C C . GLU A 1 387 ? -22.668 -13.950 -9.183 1.00 95.19 387 GLU A C 1
ATOM 2920 O O . GLU A 1 387 ? -23.702 -14.023 -9.850 1.00 95.19 387 GLU A O 1
ATOM 2925 N N . GLN A 1 388 ? -22.582 -13.121 -8.140 1.00 96.25 388 GLN A N 1
ATOM 2926 C CA . GLN A 1 388 ? -23.612 -12.147 -7.784 1.00 96.25 388 GLN A CA 1
ATOM 2927 C C . GLN A 1 388 ? -23.264 -10.743 -8.290 1.00 96.25 388 GLN A C 1
ATOM 2929 O O . GLN A 1 388 ? -22.102 -10.387 -8.490 1.00 96.25 388 GLN A O 1
ATOM 2934 N N . ASN A 1 389 ? -24.290 -9.906 -8.462 1.00 97.50 389 ASN A N 1
ATOM 2935 C CA . ASN A 1 389 ? -24.092 -8.481 -8.696 1.00 97.50 389 ASN A CA 1
ATOM 2936 C C . ASN A 1 389 ? -23.584 -7.809 -7.405 1.00 97.50 389 ASN A C 1
ATOM 2938 O O . ASN A 1 389 ? -24.287 -7.790 -6.393 1.00 97.50 389 ASN A O 1
ATOM 2942 N N . ALA A 1 390 ? -22.365 -7.266 -7.447 1.00 97.56 390 ALA A N 1
ATOM 2943 C CA . ALA A 1 390 ? -21.714 -6.664 -6.285 1.00 97.56 390 ALA A CA 1
ATOM 2944 C C . ALA A 1 390 ? -22.462 -5.441 -5.729 1.00 97.56 390 ALA A C 1
ATOM 2946 O O . ALA A 1 390 ? -22.620 -5.329 -4.514 1.00 97.56 390 ALA A O 1
ATOM 2947 N N . ASP A 1 391 ? -22.973 -4.559 -6.594 1.00 98.06 391 ASP A N 1
ATOM 2948 C CA . ASP A 1 391 ? -23.695 -3.351 -6.174 1.00 98.06 391 ASP A CA 1
ATOM 2949 C C . ASP A 1 391 ? -25.009 -3.706 -5.462 1.00 98.06 391 ASP A C 1
ATOM 2951 O O . ASP A 1 391 ? -25.317 -3.167 -4.397 1.00 98.06 391 ASP A O 1
ATOM 2955 N N . GLU A 1 392 ? -25.774 -4.649 -6.022 1.00 98.00 392 GLU A N 1
ATOM 2956 C CA . GLU A 1 392 ? -27.016 -5.137 -5.416 1.00 98.00 392 GLU A CA 1
ATOM 2957 C C . GLU A 1 392 ? -26.748 -5.854 -4.090 1.00 98.00 392 GLU A C 1
ATOM 2959 O O . GLU A 1 392 ? -27.501 -5.677 -3.129 1.00 98.00 392 GLU A O 1
ATOM 2964 N N . PHE A 1 393 ? -25.673 -6.644 -4.013 1.00 97.75 393 PHE A N 1
ATOM 2965 C CA . PHE A 1 393 ? -25.261 -7.298 -2.774 1.00 97.75 393 PHE A CA 1
ATOM 2966 C C . PHE A 1 393 ? -24.945 -6.266 -1.684 1.00 97.75 393 PHE A C 1
ATOM 2968 O O . PHE A 1 393 ? -25.505 -6.342 -0.589 1.00 97.75 393 PHE A O 1
ATOM 2975 N N . LEU A 1 394 ? -24.120 -5.259 -1.987 1.00 97.69 394 LEU A N 1
ATOM 2976 C CA . LEU A 1 394 ? -23.762 -4.215 -1.025 1.00 97.69 394 LEU A CA 1
ATOM 2977 C C . LEU A 1 394 ? -24.963 -3.342 -0.634 1.00 97.69 394 LEU A C 1
ATOM 2979 O O . LEU A 1 394 ? -25.098 -2.996 0.537 1.00 97.69 394 LEU A O 1
ATOM 2983 N N . GLN A 1 395 ? -25.894 -3.061 -1.553 1.00 97.38 395 GLN A N 1
ATOM 2984 C CA . GLN A 1 395 ? -27.156 -2.397 -1.206 1.00 97.38 395 GLN A CA 1
ATOM 2985 C C . GLN A 1 395 ? -28.002 -3.213 -0.225 1.00 97.38 395 GLN A C 1
ATOM 2987 O O . GLN A 1 395 ? -28.636 -2.642 0.662 1.00 97.38 395 GLN A O 1
ATOM 2992 N N . GLN A 1 396 ? -28.032 -4.541 -0.361 1.00 97.62 396 GLN A N 1
ATOM 2993 C CA . GLN A 1 396 ? -28.750 -5.396 0.587 1.00 97.62 396 GLN A CA 1
ATOM 2994 C C . GLN A 1 396 ? -28.108 -5.362 1.975 1.00 97.62 396 GLN A C 1
ATOM 2996 O O . GLN A 1 396 ? -28.834 -5.344 2.967 1.00 97.62 396 GLN A O 1
ATOM 3001 N N . VAL A 1 397 ? -26.774 -5.321 2.045 1.00 97.00 397 VAL A N 1
ATOM 3002 C CA . VAL A 1 397 ? -26.037 -5.146 3.306 1.00 97.00 397 VAL A CA 1
ATOM 3003 C C . VAL A 1 397 ? -26.382 -3.796 3.938 1.00 97.00 397 VAL A C 1
ATOM 3005 O O . VAL A 1 397 ? -26.737 -3.743 5.114 1.00 97.00 397 VAL A O 1
ATOM 3008 N N . ASP A 1 398 ? -26.351 -2.716 3.152 1.00 95.88 398 ASP A N 1
ATOM 3009 C CA . ASP A 1 398 ? -26.714 -1.367 3.603 1.00 95.88 398 ASP A CA 1
ATOM 3010 C C . ASP A 1 398 ? -28.164 -1.309 4.122 1.00 95.88 398 ASP A C 1
ATOM 3012 O O . ASP A 1 398 ? -28.439 -0.675 5.139 1.00 95.88 398 ASP A O 1
ATOM 3016 N N . ALA A 1 399 ? -29.093 -2.007 3.462 1.00 96.12 399 ALA A N 1
ATOM 3017 C CA . ALA A 1 399 ? -30.499 -2.071 3.860 1.00 96.12 399 ALA A CA 1
ATOM 3018 C C . ALA A 1 399 ? -30.752 -2.919 5.120 1.00 96.12 399 ALA A C 1
ATOM 3020 O O . ALA A 1 399 ? -31.775 -2.735 5.782 1.00 96.12 399 ALA A O 1
ATOM 3021 N N . ALA A 1 400 ? -29.852 -3.849 5.445 1.00 96.81 400 ALA A N 1
ATOM 3022 C CA . ALA A 1 400 ? -29.957 -4.707 6.622 1.00 96.81 400 ALA A CA 1
ATOM 3023 C C . ALA A 1 400 ? -29.403 -4.063 7.903 1.00 96.81 400 ALA A C 1
ATOM 3025 O O . ALA A 1 400 ? -29.613 -4.600 8.992 1.00 96.81 400 ALA A O 1
ATOM 3026 N N . LEU A 1 401 ? -28.726 -2.915 7.792 1.00 95.06 401 LEU A N 1
ATOM 3027 C CA . LEU A 1 401 ? -28.215 -2.176 8.942 1.00 95.06 401 LEU A CA 1
ATOM 3028 C C . LEU A 1 401 ? -29.344 -1.836 9.931 1.00 95.06 401 LEU A C 1
ATOM 3030 O O . LEU A 1 401 ? -30.340 -1.215 9.540 1.00 95.06 401 LEU A O 1
ATOM 3034 N N . PRO A 1 402 ? -29.204 -2.169 11.228 1.00 93.75 402 PRO A N 1
ATOM 3035 C CA . PRO A 1 402 ? -30.204 -1.787 12.207 1.00 93.75 402 PRO A CA 1
ATOM 3036 C C . PRO A 1 402 ? -30.245 -0.263 12.342 1.00 93.75 402 PRO A C 1
ATOM 3038 O O . PRO A 1 402 ? -29.215 0.411 12.388 1.00 93.75 402 PRO A O 1
ATOM 3041 N N . ALA A 1 403 ? -31.458 0.286 12.419 1.00 89.50 403 ALA A N 1
ATOM 3042 C CA . ALA A 1 403 ? -31.659 1.714 12.610 1.00 89.50 403 ALA A CA 1
ATOM 3043 C C . ALA A 1 403 ? -31.081 2.144 13.968 1.00 89.50 403 ALA A C 1
ATOM 3045 O O . ALA A 1 403 ? -31.685 1.915 15.021 1.00 89.50 403 ALA A O 1
ATOM 3046 N N . VAL A 1 404 ? -29.907 2.773 13.943 1.00 85.06 404 VAL A N 1
ATOM 3047 C CA . VAL A 1 404 ? -29.309 3.396 15.122 1.00 85.06 404 VAL A CA 1
ATOM 3048 C C . VAL A 1 404 ? -30.151 4.621 15.456 1.00 85.06 404 VAL A C 1
ATOM 3050 O O . VAL A 1 404 ? -30.212 5.574 14.680 1.00 85.06 404 VAL A O 1
ATOM 3053 N N . LYS A 1 405 ? -30.848 4.580 16.595 1.00 82.62 405 LYS A N 1
ATOM 3054 C CA . LYS A 1 405 ? -31.563 5.747 17.117 1.00 82.62 405 LYS A CA 1
ATOM 3055 C C . LYS A 1 405 ? -30.524 6.783 17.526 1.00 82.62 405 LYS A C 1
ATOM 3057 O O . LYS A 1 405 ? -29.949 6.671 18.605 1.00 82.62 405 LYS A O 1
ATOM 3062 N N . THR A 1 406 ? -30.278 7.765 16.673 1.00 75.62 406 THR A N 1
ATOM 3063 C CA . THR A 1 406 ? -29.522 8.950 17.068 1.00 75.62 406 THR A CA 1
ATOM 3064 C C . THR A 1 406 ? -30.359 9.750 18.052 1.00 75.62 406 THR A C 1
ATOM 3066 O O . THR A 1 406 ? -31.588 9.797 17.972 1.00 75.62 406 THR A O 1
ATOM 3069 N N . THR A 1 407 ? -29.704 10.381 19.015 1.00 76.62 407 THR A N 1
ATOM 3070 C CA . THR A 1 407 ? -30.347 11.232 20.025 1.00 76.62 407 THR A CA 1
ATOM 3071 C C . THR A 1 407 ? -30.813 12.585 19.467 1.00 76.62 407 THR A C 1
ATOM 3073 O O . THR A 1 407 ? -31.209 13.451 20.239 1.00 76.62 407 THR A O 1
ATOM 3076 N N . GLY A 1 408 ? -30.829 12.768 18.139 1.00 72.56 408 GLY A N 1
ATOM 3077 C CA . GLY A 1 408 ? -31.305 13.978 17.459 1.00 72.56 408 GLY A CA 1
ATOM 3078 C C . GLY A 1 408 ? -30.312 15.145 17.425 1.00 72.56 408 GLY A C 1
ATOM 3079 O O . GLY A 1 408 ? -30.650 16.191 16.883 1.00 72.56 408 GLY A O 1
ATOM 3080 N N . GLU A 1 409 ? -29.102 14.988 17.972 1.00 67.88 409 GLU A N 1
ATOM 3081 C CA . GLU A 1 409 ? -28.088 16.059 18.025 1.00 67.88 409 GLU A CA 1
ATOM 3082 C C . GLU A 1 409 ? -27.013 15.963 16.917 1.00 67.88 409 GLU A C 1
ATOM 3084 O O . GLU A 1 409 ? -26.224 16.888 16.761 1.00 67.88 409 GLU A O 1
ATOM 3089 N N . GLU A 1 410 ? -27.011 14.904 16.094 1.00 60.41 410 GLU A N 1
ATOM 3090 C CA . GLU A 1 410 ? -25.960 14.620 15.088 1.00 60.41 410 GLU A CA 1
ATOM 3091 C C . GLU A 1 410 ? -26.499 14.421 13.648 1.00 60.41 410 GLU A C 1
ATOM 3093 O O . GLU A 1 410 ? -25.931 13.670 12.856 1.00 60.41 410 GLU A O 1
ATOM 3098 N N . GLU A 1 411 ? -27.633 15.034 13.285 1.00 55.81 411 GLU A N 1
ATOM 3099 C CA . GLU A 1 411 ? -28.301 14.751 11.994 1.00 55.81 411 GLU A CA 1
ATOM 3100 C C . GLU A 1 411 ? -27.643 15.392 10.752 1.00 55.81 411 GLU A C 1
ATOM 3102 O O . GLU A 1 411 ? -27.939 14.985 9.626 1.00 55.81 411 GLU A O 1
ATOM 3107 N N . ASP A 1 412 ? -26.697 16.319 10.911 1.00 55.72 412 ASP A N 1
ATOM 3108 C CA . ASP A 1 412 ? -26.105 17.033 9.777 1.00 55.72 412 ASP A CA 1
ATOM 3109 C C . ASP A 1 412 ? -24.823 16.334 9.267 1.00 55.72 412 ASP A C 1
ATOM 3111 O O . ASP A 1 412 ? -23.703 16.599 9.690 1.00 55.72 412 ASP A O 1
ATOM 3115 N N . SER A 1 413 ? -24.987 15.427 8.301 1.00 53.88 413 SER A N 1
ATOM 3116 C CA . SER A 1 413 ? -23.954 14.925 7.368 1.00 53.88 413 SER A CA 1
ATOM 3117 C C . SER A 1 413 ? -22.798 14.047 7.894 1.00 53.88 413 SER A C 1
ATOM 3119 O O . SER A 1 413 ? -22.157 13.404 7.066 1.00 53.88 413 SER A O 1
ATOM 3121 N N . ALA A 1 414 ? -22.536 13.951 9.202 1.00 56.38 414 ALA A N 1
ATOM 3122 C CA . ALA A 1 414 ? -21.431 13.140 9.754 1.00 56.38 414 ALA A CA 1
ATOM 3123 C C . ALA A 1 414 ? -21.836 11.717 10.210 1.00 56.38 414 ALA A C 1
ATOM 3125 O O . ALA A 1 414 ? -20.990 10.908 10.587 1.00 56.38 414 ALA A O 1
ATOM 3126 N N . MET A 1 415 ? -23.128 11.376 10.159 1.00 55.75 415 MET A N 1
ATOM 3127 C CA . MET A 1 415 ? -23.666 10.143 10.758 1.00 55.75 415 MET A CA 1
ATOM 3128 C C . MET A 1 415 ? -23.251 8.842 10.037 1.00 55.75 415 MET A C 1
ATOM 3130 O O . MET A 1 415 ? -23.460 7.750 10.569 1.00 55.75 415 MET A O 1
ATOM 3134 N N . LEU A 1 416 ? -22.714 8.915 8.815 1.00 60.31 416 LEU A N 1
ATOM 3135 C CA . LEU A 1 416 ? -22.161 7.745 8.114 1.00 60.31 416 LEU A CA 1
ATOM 3136 C C . LEU A 1 416 ? -20.742 7.391 8.579 1.00 60.31 416 LEU A C 1
ATOM 3138 O O . LEU A 1 416 ? -20.301 6.275 8.323 1.00 60.31 416 LEU A O 1
ATOM 3142 N N . ASP A 1 417 ? -20.086 8.284 9.322 1.00 71.00 417 ASP A N 1
ATOM 3143 C CA . ASP A 1 417 ? -18.656 8.178 9.598 1.00 71.00 417 ASP A CA 1
ATOM 3144 C C . ASP A 1 417 ? -18.330 7.744 11.034 1.00 71.00 417 ASP A C 1
ATOM 3146 O O . ASP A 1 417 ? -17.156 7.599 11.363 1.00 71.00 417 ASP A O 1
ATOM 3150 N N . SER A 1 418 ? -19.313 7.547 11.924 1.00 88.44 418 SER A N 1
ATOM 3151 C CA . SER A 1 418 ? -18.976 7.196 13.310 1.00 88.44 418 SER A CA 1
ATOM 3152 C C . SER A 1 418 ? -18.301 5.813 13.387 1.00 88.44 418 SER A C 1
ATOM 3154 O O . SER A 1 418 ? -18.776 4.862 12.752 1.00 88.44 418 SER A O 1
ATOM 3156 N N . PRO A 1 419 ? -17.226 5.648 14.188 1.00 90.81 419 PRO A N 1
ATOM 3157 C CA . PRO A 1 419 ? -16.533 4.366 14.319 1.00 90.81 419 PRO A CA 1
ATOM 3158 C C . PRO A 1 419 ? -17.461 3.209 14.709 1.00 90.81 419 PRO A C 1
ATOM 3160 O O . PRO A 1 419 ? -17.364 2.116 14.153 1.00 90.81 419 PRO A O 1
ATOM 3163 N N . SER A 1 420 ? -18.422 3.458 15.605 1.00 91.25 420 SER A N 1
ATOM 3164 C CA . SER A 1 420 ? -19.426 2.468 16.017 1.00 91.25 420 SER A CA 1
ATOM 3165 C C . SER A 1 420 ? -20.313 2.005 14.859 1.00 91.25 420 SER A C 1
ATOM 3167 O O . SER A 1 420 ? -20.637 0.821 14.754 1.00 91.25 420 SER A O 1
ATOM 3169 N N . ARG A 1 421 ? -20.695 2.916 13.953 1.00 91.12 421 ARG A N 1
ATOM 3170 C CA . ARG A 1 421 ? -21.491 2.562 12.774 1.00 91.12 421 ARG A CA 1
ATOM 3171 C C . ARG A 1 421 ? -20.668 1.782 11.754 1.00 91.12 421 ARG A C 1
ATOM 3173 O O . ARG A 1 421 ? -21.193 0.827 11.186 1.00 91.12 421 ARG A O 1
ATOM 3180 N N . ALA A 1 422 ? -19.405 2.153 11.546 1.00 93.12 422 ALA A N 1
ATOM 3181 C CA . ALA A 1 422 ? -18.506 1.435 10.645 1.00 93.12 422 ALA A CA 1
ATOM 3182 C C . ALA A 1 422 ? -18.336 -0.039 11.058 1.00 93.12 422 ALA A C 1
ATOM 3184 O O . ALA A 1 422 ? -18.485 -0.930 10.224 1.00 93.12 422 ALA A O 1
ATOM 3185 N N . ARG A 1 423 ? -18.145 -0.306 12.357 1.00 91.88 423 ARG A N 1
ATOM 3186 C CA . ARG A 1 423 ? -18.070 -1.670 12.923 1.00 91.88 423 ARG A CA 1
ATOM 3187 C C . ARG A 1 423 ? -19.350 -2.460 12.706 1.00 91.88 423 ARG A C 1
ATOM 3189 O O . ARG A 1 423 ? -19.319 -3.589 12.230 1.00 91.88 423 ARG A O 1
ATOM 3196 N N . LEU A 1 424 ? -20.490 -1.856 13.042 1.00 94.62 424 LEU A N 1
ATOM 3197 C CA . LEU A 1 424 ? -21.797 -2.475 12.840 1.00 94.62 424 LEU A CA 1
ATOM 3198 C C . LEU A 1 424 ? -22.001 -2.850 11.368 1.00 94.62 424 LEU A C 1
ATOM 3200 O O . LEU A 1 424 ? -22.557 -3.906 11.059 1.00 94.62 424 LEU A O 1
ATOM 3204 N N . HIS A 1 425 ? -21.532 -1.998 10.458 1.00 95.00 425 HIS A N 1
ATOM 3205 C CA . HIS A 1 425 ? -21.628 -2.238 9.029 1.00 95.00 425 HIS A CA 1
ATOM 3206 C C . HIS A 1 425 ? -20.716 -3.368 8.553 1.00 95.00 425 HIS A C 1
ATOM 3208 O O . HIS A 1 425 ? -21.200 -4.246 7.842 1.00 95.00 425 HIS A O 1
ATOM 3214 N N . LEU A 1 426 ? -19.465 -3.433 9.014 1.00 95.19 426 LEU A N 1
ATOM 3215 C CA . LEU A 1 426 ? -18.572 -4.565 8.741 1.00 95.19 426 LEU A CA 1
ATOM 3216 C C . LEU A 1 426 ? -19.100 -5.886 9.314 1.00 95.19 426 LEU A C 1
ATOM 3218 O O . LEU A 1 426 ? -19.108 -6.897 8.613 1.00 95.19 426 LEU A O 1
ATOM 3222 N N . SER A 1 427 ? -19.623 -5.880 10.539 1.00 95.94 427 SER A N 1
ATOM 3223 C CA . SER A 1 427 ? -20.256 -7.053 11.149 1.00 95.94 427 SER A CA 1
ATOM 3224 C C . SER A 1 427 ? -21.452 -7.541 10.318 1.00 95.94 427 SER A C 1
ATOM 3226 O O . SER A 1 427 ? -21.540 -8.722 9.974 1.00 95.94 427 SER A O 1
ATOM 3228 N N . THR A 1 428 ? -22.317 -6.613 9.890 1.00 96.81 428 THR A N 1
ATOM 3229 C CA . THR A 1 428 ? -23.473 -6.911 9.024 1.00 96.81 428 THR A CA 1
ATOM 3230 C C . THR A 1 428 ? -23.031 -7.452 7.663 1.00 96.81 428 THR A C 1
ATOM 3232 O O . THR A 1 428 ? -23.621 -8.409 7.154 1.00 96.81 428 THR A O 1
ATOM 3235 N N . LEU A 1 429 ? -21.985 -6.864 7.074 1.00 96.88 429 LEU A N 1
ATOM 3236 C CA . LEU A 1 429 ? -21.389 -7.313 5.819 1.00 96.88 429 LEU A CA 1
ATOM 3237 C C . LEU A 1 429 ? -20.884 -8.751 5.943 1.00 96.88 429 LEU A C 1
ATOM 3239 O O . LEU A 1 429 ? -21.236 -9.596 5.123 1.00 96.88 429 LEU A O 1
ATOM 3243 N N . ARG A 1 430 ? -20.111 -9.049 6.988 1.00 96.31 430 ARG A N 1
ATOM 3244 C CA . ARG A 1 430 ? -19.578 -10.388 7.247 1.00 96.31 430 ARG A CA 1
ATOM 3245 C C . ARG A 1 430 ? -20.683 -11.423 7.433 1.00 96.31 430 ARG A C 1
ATOM 3247 O O . ARG A 1 430 ? -20.609 -12.504 6.851 1.00 96.31 430 ARG A O 1
ATOM 3254 N N . GLU A 1 431 ? -21.726 -11.087 8.188 1.00 96.69 431 GLU A N 1
ATOM 3255 C CA . GLU A 1 431 ? -22.898 -11.950 8.345 1.00 96.69 431 GLU A CA 1
ATOM 3256 C C . GLU A 1 431 ? -23.563 -12.237 6.988 1.00 96.69 431 GLU A C 1
ATOM 3258 O O . GLU A 1 431 ? -23.869 -13.387 6.673 1.00 96.69 431 GLU A O 1
ATOM 3263 N N . HIS A 1 432 ? -23.718 -11.217 6.140 1.00 96.75 432 HIS A N 1
ATOM 3264 C CA . HIS A 1 432 ? -24.294 -11.368 4.804 1.00 96.75 432 HIS A CA 1
ATOM 3265 C C . HIS A 1 432 ? -23.440 -12.227 3.879 1.00 96.75 432 HIS A C 1
ATOM 3267 O O . HIS A 1 432 ? -23.981 -13.085 3.180 1.00 96.75 432 HIS A O 1
ATOM 3273 N N . VAL A 1 433 ? -22.122 -12.029 3.877 1.00 95.44 433 VAL A N 1
ATOM 3274 C CA . VAL A 1 433 ? -21.195 -12.874 3.120 1.00 95.44 433 VAL A CA 1
ATOM 3275 C C . VAL A 1 433 ? -21.343 -14.329 3.573 1.00 95.44 433 VAL A C 1
ATOM 3277 O O . VAL A 1 433 ? -21.509 -15.225 2.740 1.00 95.44 433 VAL A O 1
ATOM 3280 N N . ALA A 1 434 ? -21.368 -14.568 4.887 1.00 94.38 434 ALA A N 1
ATOM 3281 C CA . ALA A 1 434 ? -21.476 -15.912 5.434 1.00 94.38 434 ALA A CA 1
ATOM 3282 C C . ALA A 1 434 ? -22.825 -16.585 5.128 1.00 94.38 434 ALA A C 1
ATOM 3284 O O . ALA A 1 434 ? -22.879 -17.781 4.849 1.00 94.38 434 ALA A O 1
ATOM 3285 N N . GLN A 1 435 ? -23.922 -15.827 5.151 1.00 95.50 435 GLN A N 1
ATOM 3286 C CA . GLN A 1 435 ? -25.265 -16.358 4.906 1.00 95.50 435 GLN A CA 1
ATOM 3287 C C . GLN A 1 435 ? -25.589 -16.524 3.420 1.00 95.50 435 GLN A C 1
ATOM 3289 O O . GLN A 1 435 ? -26.304 -17.458 3.058 1.00 95.50 435 GLN A O 1
ATOM 3294 N N . LYS A 1 436 ? -25.116 -15.614 2.559 1.00 94.56 436 LYS A N 1
ATOM 3295 C CA . LYS A 1 436 ? -25.542 -15.539 1.152 1.00 94.56 436 LYS A CA 1
ATOM 3296 C C . LYS A 1 436 ? -24.498 -16.035 0.163 1.00 94.56 436 LYS A C 1
ATOM 3298 O O . LYS A 1 436 ? -24.890 -16.607 -0.849 1.00 94.56 436 LYS A O 1
ATOM 3303 N N . LEU A 1 437 ? -23.206 -15.822 0.422 1.00 91.62 437 LEU A N 1
ATOM 3304 C CA . LEU A 1 437 ? -22.147 -16.119 -0.549 1.00 91.62 437 LEU A CA 1
ATOM 3305 C C . LEU A 1 437 ? -21.479 -17.473 -0.285 1.00 91.62 437 LEU A C 1
ATOM 3307 O O . LEU A 1 437 ? -21.296 -18.251 -1.218 1.00 91.62 437 LEU A O 1
ATOM 3311 N N . LEU A 1 438 ? -21.189 -17.809 0.978 1.00 89.62 438 LEU A N 1
ATOM 3312 C CA . LEU A 1 438 ? -20.575 -19.100 1.334 1.00 89.62 438 LEU A CA 1
ATOM 3313 C C . LEU A 1 438 ? -21.365 -20.328 0.834 1.00 89.62 438 LEU A C 1
ATOM 3315 O O . LEU A 1 438 ? -20.738 -21.234 0.279 1.00 89.62 438 LEU A O 1
ATOM 3319 N N . PRO A 1 439 ? -22.712 -20.389 0.944 1.00 92.25 439 PRO A N 1
ATOM 3320 C CA . PRO A 1 439 ? -23.471 -21.532 0.430 1.00 92.25 439 PRO A CA 1
ATOM 3321 C C . PRO A 1 439 ? -23.374 -21.709 -1.090 1.00 92.25 439 PRO A C 1
ATOM 3323 O O . PRO A 1 439 ? -23.576 -22.815 -1.586 1.00 92.25 439 PRO A O 1
ATOM 3326 N N . LEU A 1 440 ? -23.074 -20.634 -1.825 1.00 87.94 440 LEU A N 1
ATOM 3327 C CA . LEU A 1 440 ? -22.917 -20.649 -3.281 1.00 87.94 440 LEU A CA 1
ATOM 3328 C C . LEU A 1 440 ? -21.485 -21.009 -3.697 1.00 87.94 440 LEU A C 1
ATOM 3330 O O . LEU A 1 440 ? -21.285 -21.636 -4.734 1.00 87.94 440 LEU A O 1
ATOM 3334 N N . GLY A 1 441 ? -20.494 -20.666 -2.869 1.00 78.94 441 GLY A N 1
ATOM 3335 C CA . GLY A 1 441 ? -19.073 -20.888 -3.149 1.00 78.94 441 GLY A CA 1
ATOM 3336 C C . GLY A 1 441 ? -18.578 -22.327 -2.953 1.00 78.94 441 GLY A C 1
ATOM 3337 O O . GLY A 1 441 ? -17.512 -22.668 -3.456 1.00 78.94 441 GLY A O 1
ATOM 3338 N N . GLY A 1 442 ? -19.335 -23.198 -2.274 1.00 73.12 442 GLY A N 1
ATOM 3339 C CA . GLY A 1 442 ? -18.866 -24.525 -1.832 1.00 73.12 442 GLY A CA 1
ATOM 3340 C C . GLY A 1 442 ? -18.447 -25.521 -2.929 1.00 73.12 442 GLY A C 1
ATOM 3341 O O . GLY A 1 442 ? -17.818 -26.529 -2.616 1.00 73.12 442 GLY A O 1
ATOM 3342 N N . ALA A 1 443 ? -18.766 -25.255 -4.198 1.00 76.44 443 ALA A N 1
ATOM 3343 C CA . ALA A 1 443 ? -18.317 -26.050 -5.349 1.00 76.44 443 ALA A CA 1
ATOM 3344 C C . ALA A 1 443 ? -17.547 -25.224 -6.400 1.00 76.44 443 ALA A C 1
ATOM 3346 O O . ALA A 1 443 ? -17.243 -25.731 -7.480 1.00 76.44 443 ALA A O 1
ATOM 3347 N N . SER A 1 444 ? -17.254 -23.955 -6.106 1.00 82.94 444 SER A N 1
ATOM 3348 C CA . SER A 1 444 ? -16.591 -23.040 -7.034 1.00 82.94 444 SER A CA 1
ATOM 3349 C C . SER A 1 444 ? -15.086 -23.305 -7.103 1.00 82.94 444 SER A C 1
ATOM 3351 O O . SER A 1 444 ? -14.442 -23.616 -6.101 1.00 82.94 444 SER A O 1
ATOM 3353 N N . VAL A 1 445 ? -14.506 -23.103 -8.290 1.00 82.69 445 VAL A N 1
ATOM 3354 C CA . VAL A 1 445 ? -13.047 -23.090 -8.511 1.00 82.69 445 VAL A CA 1
ATOM 3355 C C . VAL A 1 445 ? -12.364 -22.005 -7.659 1.00 82.69 445 VAL A C 1
ATOM 3357 O O . VAL A 1 445 ? -11.194 -22.141 -7.314 1.00 82.69 445 VAL A O 1
ATOM 3360 N N . ASN A 1 446 ? -13.113 -20.980 -7.245 1.00 90.81 446 ASN A N 1
ATOM 3361 C CA . ASN A 1 446 ? -12.607 -19.825 -6.503 1.00 90.81 446 ASN A CA 1
ATOM 3362 C C . ASN A 1 446 ? -12.641 -20.007 -4.975 1.00 90.81 446 ASN A C 1
ATOM 3364 O O . ASN A 1 446 ? -12.369 -19.057 -4.246 1.00 90.81 446 ASN A O 1
ATOM 3368 N N . ALA A 1 447 ? -12.979 -21.196 -4.460 1.00 89.81 447 ALA A N 1
ATOM 3369 C CA . ALA A 1 447 ? -13.096 -21.425 -3.017 1.00 89.81 447 ALA A CA 1
ATOM 3370 C C . ALA A 1 447 ? -11.843 -21.019 -2.198 1.00 89.81 447 ALA A C 1
ATOM 3372 O O . ALA A 1 447 ? -12.026 -20.414 -1.141 1.00 89.81 447 ALA A O 1
ATOM 3373 N N . PRO A 1 448 ? -10.591 -21.269 -2.651 1.00 92.94 448 PRO A N 1
ATOM 3374 C CA . PRO A 1 448 ? -9.399 -20.829 -1.918 1.00 92.94 448 PRO A CA 1
ATOM 3375 C C . PRO A 1 448 ? -9.263 -19.304 -1.842 1.00 92.94 448 PRO A C 1
ATOM 3377 O O . PRO A 1 448 ? -8.930 -18.765 -0.791 1.00 92.94 448 PRO A O 1
ATOM 3380 N N . GLU A 1 449 ? -9.558 -18.604 -2.940 1.00 93.00 449 GLU A N 1
ATOM 3381 C CA . GLU A 1 449 ? -9.512 -17.139 -2.986 1.00 93.00 449 GLU A CA 1
ATOM 3382 C C . GLU A 1 449 ? -10.607 -16.534 -2.099 1.00 93.00 449 GLU A C 1
ATOM 3384 O O . GLU A 1 449 ? -10.341 -15.626 -1.317 1.00 93.00 449 GLU A O 1
ATOM 3389 N N . MET A 1 450 ? -11.823 -17.093 -2.137 1.00 93.50 450 MET A N 1
ATOM 3390 C CA . MET A 1 450 ? -12.910 -16.667 -1.253 1.00 93.50 450 MET A CA 1
ATOM 3391 C C . MET A 1 450 ? -12.563 -16.851 0.228 1.00 93.50 450 MET A C 1
ATOM 3393 O O . MET A 1 450 ? -12.876 -15.974 1.029 1.00 93.50 450 MET A O 1
ATOM 3397 N N . ALA A 1 451 ? -11.923 -17.966 0.595 1.00 93.31 451 ALA A N 1
ATOM 3398 C CA . ALA A 1 451 ? -11.472 -18.204 1.966 1.00 93.31 451 ALA A CA 1
ATOM 3399 C C . ALA A 1 451 ? -10.428 -17.163 2.397 1.00 93.31 451 ALA A C 1
ATOM 3401 O O . ALA A 1 451 ? -10.595 -16.532 3.433 1.00 93.31 451 ALA A O 1
ATOM 3402 N N . SER A 1 452 ? -9.429 -16.893 1.553 1.00 94.31 452 SER A N 1
ATOM 3403 C CA . SER A 1 452 ? -8.415 -15.870 1.836 1.00 94.31 452 SER A CA 1
ATOM 3404 C C . SER A 1 452 ? -9.021 -14.472 2.024 1.00 94.31 452 SER A C 1
ATOM 3406 O O . SER A 1 452 ? -8.662 -13.765 2.962 1.00 94.31 452 SER A O 1
ATOM 3408 N N . LEU A 1 453 ? -9.982 -14.067 1.186 1.00 94.31 453 LEU A N 1
ATOM 3409 C CA . LEU A 1 453 ? -10.656 -12.769 1.334 1.00 94.31 453 LEU A CA 1
ATOM 3410 C C . LEU A 1 453 ? -11.535 -12.699 2.595 1.00 94.31 453 LEU A C 1
ATOM 3412 O O . LEU A 1 453 ? -11.657 -11.634 3.201 1.00 94.31 453 LEU A O 1
ATOM 3416 N N . LEU A 1 454 ? -12.146 -13.819 2.991 1.00 94.00 454 LEU A N 1
ATOM 3417 C CA . LEU A 1 454 ? -12.906 -13.935 4.236 1.00 94.00 454 LEU A CA 1
ATOM 3418 C C . LEU A 1 454 ? -12.019 -13.794 5.472 1.00 94.00 454 LEU A C 1
ATOM 3420 O O . LEU A 1 454 ? -12.421 -13.113 6.415 1.00 94.00 454 LEU A O 1
ATOM 3424 N N . ASP A 1 455 ? -10.830 -14.391 5.446 1.00 95.12 455 ASP A N 1
ATOM 3425 C CA . ASP A 1 455 ? -9.852 -14.275 6.527 1.00 95.12 455 ASP A CA 1
ATOM 3426 C C . ASP A 1 455 ? -9.410 -12.814 6.697 1.00 95.12 455 ASP A C 1
ATOM 3428 O O . ASP A 1 455 ? -9.424 -12.292 7.809 1.00 95.12 455 ASP A O 1
ATOM 3432 N N . VAL A 1 456 ? -9.157 -12.095 5.596 1.00 94.19 456 VAL A N 1
ATOM 3433 C CA . VAL A 1 456 ? -8.830 -10.657 5.655 1.00 94.19 456 VAL A CA 1
ATOM 3434 C C . VAL A 1 456 ? -10.000 -9.829 6.208 1.00 94.19 456 VAL A C 1
ATOM 3436 O O . VAL A 1 456 ? -9.797 -8.915 7.003 1.00 94.19 456 VAL A O 1
ATOM 3439 N N . LEU A 1 457 ? -11.248 -10.132 5.832 1.00 94.12 457 LEU A N 1
ATOM 3440 C CA . LEU A 1 457 ? -12.422 -9.452 6.402 1.00 94.12 457 LEU A CA 1
ATOM 3441 C C . LEU A 1 457 ? -12.584 -9.707 7.905 1.00 94.12 457 LEU A C 1
ATOM 3443 O O . LEU A 1 457 ? -13.040 -8.823 8.635 1.00 94.12 457 LEU A O 1
ATOM 3447 N N . GLN A 1 458 ? -12.265 -10.918 8.360 1.00 95.56 458 GLN A N 1
ATOM 3448 C CA . GLN A 1 458 ? -12.243 -11.259 9.778 1.00 95.56 458 GLN A CA 1
ATOM 3449 C C . GLN A 1 458 ? -11.176 -10.437 10.506 1.00 95.56 458 GLN A C 1
ATOM 3451 O O . GLN A 1 458 ? -11.508 -9.810 11.510 1.00 95.56 458 GLN A O 1
ATOM 3456 N N . GLU A 1 459 ? -9.958 -10.391 9.968 1.00 94.69 459 GLU A N 1
ATOM 3457 C CA . GLU A 1 459 ? -8.830 -9.644 10.531 1.00 94.69 459 GLU A CA 1
ATOM 3458 C C . GLU A 1 459 ? -9.154 -8.150 10.676 1.00 94.69 459 GLU A C 1
ATOM 3460 O O . GLU A 1 459 ? -9.009 -7.598 11.761 1.00 94.69 459 GLU A O 1
ATOM 3465 N N . ILE A 1 460 ? -9.716 -7.509 9.642 1.00 93.19 460 ILE A N 1
ATOM 3466 C CA . ILE A 1 460 ? -10.109 -6.086 9.700 1.00 93.19 460 ILE A CA 1
ATOM 3467 C C . ILE A 1 460 ? -11.095 -5.813 10.846 1.00 93.19 460 ILE A C 1
ATOM 3469 O O . ILE A 1 460 ? -10.984 -4.805 11.546 1.00 93.19 460 ILE A O 1
ATOM 3473 N N . GLN A 1 461 ? -12.079 -6.696 11.038 1.00 92.38 461 GLN A N 1
ATOM 3474 C CA . GLN A 1 461 ? -13.041 -6.549 12.129 1.00 92.38 461 GLN A CA 1
ATOM 3475 C C . GLN A 1 461 ? -12.359 -6.705 13.493 1.00 92.38 461 GLN A C 1
ATOM 3477 O O . GLN A 1 461 ? -12.638 -5.914 14.389 1.00 92.38 461 GLN A O 1
ATOM 3482 N N . GLU A 1 462 ? -11.468 -7.688 13.643 1.00 93.69 462 GLU A N 1
ATOM 3483 C CA . GLU A 1 462 ? -10.706 -7.902 14.878 1.00 93.69 462 GLU A CA 1
ATOM 3484 C C . GLU A 1 462 ? -9.847 -6.682 15.220 1.00 93.69 462 GLU A C 1
ATOM 3486 O O . GLU A 1 462 ? -9.918 -6.195 16.346 1.00 93.69 462 GLU A O 1
ATOM 3491 N N . THR A 1 463 ? -9.135 -6.115 14.239 1.00 91.44 463 THR A N 1
ATOM 3492 C CA . THR A 1 463 ? -8.343 -4.889 14.418 1.00 91.44 463 THR A CA 1
ATOM 3493 C C . THR A 1 463 ? -9.205 -3.717 14.885 1.00 91.44 463 THR A C 1
ATOM 3495 O O . THR A 1 463 ? -8.813 -2.965 15.780 1.00 91.44 463 THR A O 1
ATOM 3498 N N . MET A 1 464 ? -10.403 -3.545 14.316 1.00 91.25 464 MET A N 1
ATOM 3499 C CA . MET A 1 464 ? -11.316 -2.494 14.766 1.00 91.25 464 MET A CA 1
ATOM 3500 C C . MET A 1 464 ? -11.817 -2.756 16.190 1.00 91.25 464 MET A C 1
ATOM 3502 O O . MET A 1 464 ? -11.778 -1.850 17.026 1.00 91.25 464 MET A O 1
ATOM 3506 N N . ASP A 1 465 ? -12.280 -3.968 16.489 1.00 91.25 465 ASP A N 1
ATOM 3507 C CA . ASP A 1 465 ? -12.789 -4.355 17.811 1.00 91.25 465 ASP A CA 1
ATOM 3508 C C . ASP A 1 465 ? -11.728 -4.143 18.902 1.00 91.25 465 ASP A C 1
ATOM 3510 O O . ASP A 1 465 ? -12.013 -3.522 19.931 1.00 91.25 465 ASP A O 1
ATOM 3514 N N . GLU A 1 466 ? -10.485 -4.538 18.634 1.00 90.69 466 GLU A N 1
ATOM 3515 C CA . GLU A 1 466 ? -9.347 -4.331 19.526 1.00 90.69 466 GLU A CA 1
ATOM 3516 C C . GLU A 1 466 ? -9.026 -2.847 19.748 1.00 90.69 466 GLU A C 1
ATOM 3518 O O . GLU A 1 466 ? -8.840 -2.421 20.893 1.00 90.69 466 GLU A O 1
ATOM 3523 N N . ALA A 1 467 ? -9.048 -2.029 18.691 1.00 86.81 467 ALA A N 1
ATOM 3524 C CA . ALA A 1 467 ? -8.827 -0.590 18.816 1.00 86.81 467 ALA A CA 1
ATOM 3525 C C . ALA A 1 467 ? -9.863 0.089 19.739 1.00 86.81 467 ALA A C 1
ATOM 3527 O O . ALA A 1 467 ? -9.510 0.996 20.492 1.00 86.81 467 ALA A O 1
ATOM 3528 N N . GLU A 1 468 ? -11.125 -0.369 19.752 1.00 87.56 468 GLU A N 1
ATOM 3529 C CA . GLU A 1 468 ? -12.134 0.131 20.714 1.00 87.56 468 GLU A CA 1
ATOM 3530 C C . GLU A 1 468 ? -11.840 -0.316 22.126 1.00 87.56 468 GLU A C 1
ATOM 3532 O O . GLU A 1 468 ? -11.992 0.465 23.057 1.00 87.56 468 GLU A O 1
ATOM 3537 N N . ALA A 1 469 ? -11.507 -1.597 22.293 1.00 88.94 469 ALA A N 1
ATOM 3538 C CA . ALA A 1 469 ? -11.290 -2.173 23.606 1.00 88.94 469 ALA A CA 1
ATOM 3539 C C . ALA A 1 469 ? -10.112 -1.472 24.292 1.00 88.94 469 ALA A C 1
ATOM 3541 O O . ALA A 1 469 ? -10.209 -1.104 25.465 1.00 88.94 469 ALA A O 1
ATOM 3542 N N . SER A 1 470 ? -9.047 -1.214 23.527 1.00 84.12 470 SER A N 1
ATOM 3543 C CA . SER A 1 470 ? -7.898 -0.422 23.956 1.00 84.12 470 SER A CA 1
ATOM 3544 C C . SER A 1 470 ? -8.312 1.002 24.337 1.00 84.12 470 SER A C 1
ATOM 3546 O O . SER A 1 470 ? -8.045 1.456 25.452 1.00 84.12 470 SER A O 1
ATOM 3548 N N . GLU A 1 471 ? -9.065 1.689 23.473 1.00 80.56 471 GLU A N 1
ATOM 3549 C CA . GLU A 1 471 ? -9.538 3.043 23.755 1.00 80.56 471 GLU A CA 1
ATOM 3550 C C . GLU A 1 471 ? -10.446 3.113 24.993 1.00 80.56 471 GLU A C 1
ATOM 3552 O O . GLU A 1 471 ? -10.266 3.981 25.850 1.00 80.56 471 GLU A O 1
ATOM 3557 N N . ALA A 1 472 ? -11.407 2.201 25.119 1.00 83.69 472 ALA A N 1
ATOM 3558 C CA . ALA A 1 472 ? -12.307 2.124 26.260 1.00 83.69 472 ALA A CA 1
ATOM 3559 C C . ALA A 1 472 ? -11.527 1.894 27.563 1.00 83.69 472 ALA A C 1
ATOM 3561 O O . ALA A 1 472 ? -11.833 2.519 28.582 1.00 83.69 472 ALA A O 1
ATOM 3562 N N . GLY A 1 473 ? -10.481 1.061 27.521 1.00 83.00 473 GLY A N 1
ATOM 3563 C CA . GLY A 1 473 ? -9.549 0.870 28.630 1.00 83.00 473 GLY A CA 1
ATOM 3564 C C . GLY A 1 473 ? -8.839 2.168 29.024 1.00 83.00 473 GLY A C 1
ATOM 3565 O O . GLY A 1 473 ? -8.857 2.552 30.196 1.00 83.00 473 GLY A O 1
ATOM 3566 N N . VAL A 1 474 ? -8.284 2.900 28.051 1.00 77.62 474 VAL A N 1
ATOM 3567 C CA . VAL A 1 474 ? -7.621 4.196 28.288 1.00 77.62 474 VAL A CA 1
ATOM 3568 C C . VAL A 1 474 ? -8.598 5.227 28.860 1.00 77.62 474 VAL A C 1
ATOM 3570 O O . VAL A 1 474 ? -8.285 5.898 29.847 1.00 77.62 474 VAL A O 1
ATOM 3573 N N . GLN A 1 475 ? -9.809 5.326 28.307 1.00 78.38 475 GLN A N 1
ATOM 3574 C CA . GLN A 1 475 ? -10.848 6.227 28.807 1.00 78.38 475 GLN A CA 1
ATOM 3575 C C . GLN A 1 475 ? -11.261 5.877 30.244 1.00 78.38 475 GLN A C 1
ATOM 3577 O O . GLN A 1 475 ? -11.429 6.777 31.069 1.00 78.38 475 GLN A O 1
ATOM 3582 N N . GLN A 1 476 ? -11.382 4.589 30.579 1.00 81.62 476 GLN A N 1
ATOM 3583 C CA . GLN A 1 476 ? -11.697 4.141 31.935 1.00 81.62 476 GLN A CA 1
ATOM 3584 C C . GLN A 1 476 ? -10.593 4.530 32.929 1.00 81.62 476 GLN A C 1
ATOM 3586 O O . GLN A 1 476 ? -10.891 5.031 34.017 1.00 81.62 476 GLN A O 1
ATOM 3591 N N . VAL A 1 477 ? -9.321 4.362 32.553 1.00 77.31 477 VAL A N 1
ATOM 3592 C CA . VAL A 1 477 ? -8.177 4.789 33.374 1.00 77.31 477 VAL A CA 1
ATOM 3593 C C . VAL A 1 477 ? -8.165 6.309 33.543 1.00 77.31 477 VAL A C 1
ATOM 3595 O O . VAL A 1 477 ? -7.981 6.796 34.660 1.00 77.31 477 VAL A O 1
ATOM 3598 N N . ALA A 1 478 ? -8.423 7.074 32.481 1.00 75.88 478 ALA A N 1
ATOM 3599 C CA . ALA A 1 478 ? -8.505 8.532 32.545 1.00 75.88 478 ALA A CA 1
ATOM 3600 C C . ALA A 1 478 ? -9.642 9.007 33.468 1.00 75.88 478 ALA A C 1
ATOM 3602 O O . ALA A 1 478 ? -9.435 9.881 34.312 1.00 75.88 478 ALA A O 1
ATOM 3603 N N . GLN A 1 479 ? -10.825 8.388 33.381 1.00 80.44 479 GLN A N 1
ATOM 3604 C CA . GLN A 1 479 ? -11.945 8.655 34.289 1.00 80.44 479 GLN A CA 1
ATOM 3605 C C . GLN A 1 479 ? -11.594 8.308 35.739 1.00 80.44 479 GLN A C 1
ATOM 3607 O O . GLN A 1 479 ? -11.928 9.069 36.647 1.00 80.44 479 GLN A O 1
ATOM 3612 N N . MET A 1 480 ? -10.882 7.200 35.969 1.00 82.44 480 MET A N 1
ATOM 3613 C CA . MET A 1 480 ? -10.406 6.823 37.300 1.00 82.44 480 MET A CA 1
ATOM 3614 C C . MET A 1 480 ? -9.414 7.856 37.849 1.00 82.44 480 MET A C 1
ATOM 3616 O O . MET A 1 480 ? -9.581 8.308 38.983 1.00 82.44 480 MET A O 1
ATOM 3620 N N . LYS A 1 481 ? -8.434 8.294 37.044 1.00 77.44 481 LYS A N 1
ATOM 3621 C CA . LYS A 1 481 ? -7.484 9.360 37.409 1.00 77.44 481 LYS A CA 1
ATOM 3622 C C . LYS A 1 481 ? -8.213 10.667 37.741 1.00 77.44 481 LYS A C 1
ATOM 3624 O O . LYS A 1 481 ? -7.947 11.264 38.783 1.00 77.44 481 LYS A O 1
ATOM 3629 N N . ALA A 1 482 ? -9.184 11.075 36.923 1.00 80.19 482 ALA A N 1
ATOM 3630 C CA . ALA A 1 482 ? -9.987 12.275 37.161 1.00 80.19 482 ALA A CA 1
ATOM 3631 C C . ALA A 1 482 ? -10.838 12.171 38.439 1.00 80.19 482 ALA A C 1
ATOM 3633 O O . ALA A 1 482 ? -10.905 13.122 39.220 1.00 80.19 482 ALA A O 1
ATOM 3634 N N . ALA A 1 483 ? -11.451 11.012 38.694 1.00 83.88 483 ALA A N 1
ATOM 3635 C CA . ALA A 1 483 ? -12.226 10.763 39.907 1.00 83.88 483 ALA A CA 1
ATOM 3636 C C . ALA A 1 483 ? -11.344 10.791 41.165 1.00 83.88 483 ALA A C 1
ATOM 3638 O O . ALA A 1 483 ? -11.729 11.389 42.171 1.00 83.88 483 ALA A O 1
ATOM 3639 N N . ILE A 1 484 ? -10.145 10.203 41.100 1.00 80.12 484 ILE A N 1
ATOM 3640 C CA . ILE A 1 484 ? -9.143 10.256 42.172 1.00 80.12 484 ILE A CA 1
ATOM 3641 C C . ILE A 1 484 ? -8.707 11.702 42.424 1.00 80.12 484 ILE A C 1
ATOM 3643 O O . ILE A 1 484 ? -8.705 12.143 43.572 1.00 80.12 484 ILE A O 1
ATOM 3647 N N . ALA A 1 485 ? -8.393 12.463 41.372 1.00 76.62 485 ALA A N 1
ATOM 3648 C CA . ALA A 1 485 ? -8.005 13.867 41.488 1.00 76.62 485 ALA A CA 1
ATOM 3649 C C . ALA A 1 485 ? -9.126 14.723 42.105 1.00 76.62 485 ALA A C 1
ATOM 3651 O O . ALA A 1 485 ? -8.876 15.525 43.007 1.00 76.62 485 ALA A O 1
ATOM 3652 N N . ALA A 1 486 ? -10.378 14.511 41.686 1.00 84.12 486 ALA A N 1
ATOM 3653 C CA . ALA A 1 486 ? -11.542 15.190 42.251 1.00 84.12 486 ALA A CA 1
ATOM 3654 C C . ALA A 1 486 ? -11.768 14.824 43.729 1.00 84.12 486 ALA A C 1
ATOM 3656 O O . ALA A 1 486 ? -12.040 15.703 44.550 1.00 84.12 486 ALA A O 1
ATOM 3657 N N . ALA A 1 487 ? -11.614 13.547 44.092 1.00 85.06 487 ALA A N 1
ATOM 3658 C CA . ALA A 1 487 ? -11.710 13.089 45.476 1.00 85.06 487 ALA A CA 1
ATOM 3659 C C . ALA A 1 487 ? -10.589 13.677 46.353 1.00 85.06 487 ALA A C 1
ATOM 3661 O O . ALA A 1 487 ? -10.854 14.148 47.462 1.00 85.06 487 ALA A O 1
ATOM 3662 N N . ALA A 1 488 ? -9.355 13.720 45.842 1.00 80.94 488 ALA A N 1
ATOM 3663 C CA . ALA A 1 488 ? -8.220 14.345 46.512 1.00 80.94 488 ALA A CA 1
ATOM 3664 C C . ALA A 1 488 ? -8.470 15.842 46.755 1.00 80.94 488 ALA A C 1
ATOM 3666 O O . ALA A 1 488 ? -8.297 16.313 47.881 1.00 80.94 488 ALA A O 1
ATOM 3667 N N . ALA A 1 489 ? -8.973 16.566 45.749 1.00 83.81 489 ALA A N 1
ATOM 3668 C CA . ALA A 1 489 ? -9.336 17.977 45.869 1.00 83.81 489 ALA A CA 1
ATOM 3669 C C . ALA A 1 489 ? -10.461 18.218 46.893 1.00 83.81 489 ALA A C 1
ATOM 3671 O O . ALA A 1 489 ? -10.396 19.169 47.671 1.00 83.81 489 ALA A O 1
ATOM 3672 N N . ALA A 1 490 ? -11.470 17.342 46.938 1.00 89.38 490 ALA A N 1
ATOM 3673 C CA . ALA A 1 490 ? -12.580 17.449 47.885 1.00 89.38 490 ALA A CA 1
ATOM 3674 C C . ALA A 1 490 ? -12.170 17.152 49.338 1.00 89.38 490 ALA A C 1
ATOM 3676 O O . ALA A 1 490 ? -12.736 17.727 50.267 1.00 89.38 490 ALA A O 1
ATOM 3677 N N . SER A 1 491 ? -11.192 16.266 49.547 1.00 87.69 491 SER A N 1
ATOM 3678 C CA . SER A 1 491 ? -10.754 15.848 50.885 1.00 87.69 491 SER A CA 1
ATOM 3679 C C . SER A 1 491 ? -9.958 16.913 51.653 1.00 87.69 491 SER A C 1
ATOM 3681 O O . SER A 1 491 ? -9.811 16.799 52.866 1.00 87.69 491 SER A O 1
ATOM 3683 N N . GLY A 1 492 ? -9.427 17.937 50.973 1.00 83.81 492 GLY A N 1
ATOM 3684 C CA . GLY A 1 492 ? -8.534 18.938 51.574 1.00 83.81 492 GLY A CA 1
ATOM 3685 C C . GLY A 1 492 ? -7.160 18.397 51.999 1.00 83.81 492 GLY A C 1
ATOM 3686 O O . GLY A 1 492 ? -6.306 19.180 52.403 1.00 83.81 492 GLY A O 1
ATOM 3687 N N . ASP A 1 493 ? -6.934 17.087 51.859 1.00 77.31 493 ASP A N 1
ATOM 3688 C CA . ASP A 1 493 ? -5.737 16.352 52.280 1.00 77.31 493 ASP A CA 1
ATOM 3689 C C . ASP A 1 493 ? -5.019 15.743 51.057 1.00 77.31 493 ASP A C 1
ATOM 3691 O O . ASP A 1 493 ? -4.509 14.620 51.072 1.00 77.31 493 ASP A O 1
ATOM 3695 N N . GLY A 1 494 ? -5.008 16.493 49.946 1.00 66.06 494 GLY A N 1
ATOM 3696 C CA . GLY A 1 494 ? -4.557 16.019 48.631 1.00 66.06 494 GLY A CA 1
ATOM 3697 C C . GLY A 1 494 ? -3.128 15.459 48.607 1.00 66.06 494 GLY A C 1
ATOM 3698 O O . GLY A 1 494 ? -2.833 14.574 47.809 1.00 66.06 494 GLY A O 1
ATOM 3699 N N . ALA A 1 495 ? -2.263 15.894 49.529 1.00 69.06 495 ALA A N 1
ATOM 3700 C CA . ALA A 1 495 ? -0.898 15.385 49.657 1.00 69.06 495 ALA A CA 1
ATOM 3701 C C . ALA A 1 495 ? -0.824 13.966 50.260 1.00 69.06 495 ALA A C 1
ATOM 3703 O O . ALA A 1 495 ? 0.071 13.198 49.911 1.00 69.06 495 ALA A O 1
ATOM 3704 N N . ALA A 1 496 ? -1.751 13.592 51.148 1.00 69.94 496 ALA A N 1
ATOM 3705 C CA . ALA A 1 496 ? -1.738 12.280 51.797 1.00 69.94 496 ALA A CA 1
ATOM 3706 C C . ALA A 1 496 ? -2.250 11.173 50.861 1.00 69.94 496 ALA A C 1
ATOM 3708 O O . ALA A 1 496 ? -1.695 10.075 50.836 1.00 69.94 496 ALA A O 1
ATOM 3709 N N . ILE A 1 497 ? -3.271 11.473 50.052 1.00 68.44 497 ILE A N 1
ATOM 3710 C CA . ILE A 1 497 ? -3.874 10.509 49.120 1.00 68.44 497 ILE A CA 1
ATOM 3711 C C . ILE A 1 497 ? -2.972 10.282 47.899 1.00 68.44 497 ILE A C 1
ATOM 3713 O O . ILE A 1 497 ? -2.782 9.137 47.498 1.00 68.44 497 ILE A O 1
ATOM 3717 N N . ALA A 1 498 ? -2.343 11.334 47.358 1.00 66.19 498 ALA A N 1
ATOM 3718 C CA . ALA A 1 498 ? -1.385 11.192 46.257 1.00 66.19 498 ALA A CA 1
ATOM 3719 C C . ALA A 1 498 ? -0.181 10.311 46.651 1.00 66.19 498 ALA A C 1
ATOM 3721 O O . ALA A 1 498 ? 0.197 9.411 45.902 1.00 66.19 498 ALA A O 1
ATOM 3722 N N . ASN A 1 499 ? 0.353 10.489 47.866 1.00 66.06 499 ASN A N 1
ATOM 3723 C CA . ASN A 1 499 ? 1.432 9.647 48.393 1.00 66.06 499 ASN A CA 1
ATOM 3724 C C . ASN A 1 499 ? 0.994 8.202 48.683 1.00 66.06 499 ASN A C 1
ATOM 3726 O O . ASN A 1 499 ? 1.811 7.294 48.567 1.00 66.06 499 ASN A O 1
ATOM 3730 N N . ALA A 1 500 ? -0.269 7.959 49.046 1.00 68.31 500 ALA A N 1
ATOM 3731 C CA . ALA A 1 500 ? -0.773 6.601 49.268 1.00 68.31 500 ALA A CA 1
ATOM 3732 C C . ALA A 1 500 ? -0.961 5.817 47.958 1.00 68.31 500 ALA A C 1
ATOM 3734 O O . ALA A 1 500 ? -0.787 4.601 47.947 1.00 68.31 500 ALA A O 1
ATOM 3735 N N . ILE A 1 501 ? -1.293 6.508 46.864 1.00 66.31 501 ILE A N 1
ATOM 3736 C CA . ILE A 1 501 ? -1.500 5.894 45.546 1.00 66.31 501 ILE A CA 1
ATOM 3737 C C . ILE A 1 501 ? -0.161 5.668 44.832 1.00 66.31 501 ILE A C 1
ATOM 3739 O O . ILE A 1 501 ? 0.039 4.601 44.264 1.00 66.31 501 ILE A O 1
ATOM 3743 N N . MET A 1 502 ? 0.781 6.616 44.916 1.00 63.91 502 MET A N 1
ATOM 3744 C CA . MET A 1 502 ? 2.106 6.475 44.287 1.00 63.91 502 MET A CA 1
ATOM 3745 C C . MET A 1 502 ? 3.132 5.721 45.153 1.00 63.91 502 MET A C 1
ATOM 3747 O O . MET A 1 502 ? 4.109 5.189 44.639 1.00 63.91 502 MET A O 1
ATOM 3751 N N . GLY A 1 503 ? 2.928 5.640 46.472 1.00 54.38 503 GLY A N 1
ATOM 3752 C CA . GLY A 1 503 ? 3.866 5.007 47.409 1.00 54.38 503 GLY A CA 1
ATOM 3753 C C . GLY A 1 503 ? 3.663 3.506 47.642 1.00 54.38 503 GLY A C 1
ATOM 3754 O O . GLY A 1 503 ? 4.447 2.902 48.379 1.00 54.38 503 GLY A O 1
ATOM 3755 N N . ALA A 1 504 ? 2.633 2.892 47.053 1.00 52.62 504 ALA A N 1
ATOM 3756 C CA . ALA A 1 504 ? 2.323 1.480 47.282 1.00 52.62 504 ALA A CA 1
ATOM 3757 C C . ALA A 1 504 ? 3.267 0.509 46.547 1.00 52.62 504 ALA A C 1
ATOM 3759 O O . ALA A 1 504 ? 3.379 -0.637 46.977 1.00 52.62 504 ALA A O 1
ATOM 3760 N N . ASP A 1 505 ? 3.992 0.960 45.517 1.00 51.28 505 ASP A N 1
ATOM 3761 C CA . ASP A 1 505 ? 4.848 0.077 44.706 1.00 51.28 505 ASP A CA 1
ATOM 3762 C C . ASP A 1 505 ? 6.333 0.080 45.134 1.00 51.28 505 ASP A C 1
ATOM 3764 O O . ASP A 1 505 ? 7.091 -0.844 44.859 1.00 51.28 505 ASP A O 1
ATOM 3768 N N . ALA A 1 506 ? 6.777 1.082 45.904 1.00 49.41 506 ALA A N 1
ATOM 3769 C CA . ALA A 1 506 ? 8.207 1.277 46.179 1.00 49.41 506 ALA A CA 1
ATOM 3770 C C . ALA A 1 506 ? 8.731 0.672 47.502 1.00 49.41 506 ALA A C 1
ATOM 3772 O O . ALA A 1 506 ? 9.920 0.802 47.792 1.00 49.41 506 ALA A O 1
ATOM 3773 N N . SER A 1 507 ? 7.903 0.034 48.345 1.00 47.72 507 SER A N 1
ATOM 3774 C CA . SER A 1 507 ? 8.353 -0.383 49.697 1.00 47.72 507 SER A CA 1
ATOM 3775 C C . SER A 1 507 ? 8.021 -1.809 50.158 1.00 47.72 507 SER A C 1
ATOM 3777 O O . SER A 1 507 ? 8.405 -2.182 51.267 1.00 47.72 507 SER A O 1
ATOM 3779 N N . ALA A 1 508 ? 7.421 -2.657 49.318 1.00 45.59 508 ALA A N 1
ATOM 3780 C CA . ALA A 1 508 ? 7.069 -4.035 49.685 1.00 45.59 508 ALA A CA 1
ATOM 3781 C C . ALA A 1 508 ? 7.964 -5.118 49.045 1.00 45.59 508 ALA A C 1
ATOM 3783 O O . ALA A 1 508 ? 7.509 -6.228 48.794 1.00 45.59 508 ALA A O 1
ATOM 3784 N N . SER A 1 509 ? 9.258 -4.847 48.837 1.00 44.47 509 SER A N 1
ATOM 3785 C CA . SER A 1 509 ? 10.259 -5.893 48.561 1.00 44.47 509 SER A CA 1
ATOM 3786 C C . SER A 1 509 ? 11.184 -6.081 49.762 1.00 44.47 509 SER A C 1
ATOM 3788 O O . SER A 1 509 ? 12.364 -5.733 49.740 1.00 44.47 509 SER A O 1
ATOM 3790 N N . ASN A 1 510 ? 10.639 -6.654 50.834 1.00 45.22 510 ASN A N 1
ATOM 3791 C CA . ASN A 1 510 ? 11.447 -7.417 51.776 1.00 45.22 510 ASN A CA 1
ATOM 3792 C C . ASN A 1 510 ? 10.613 -8.542 52.407 1.00 45.22 510 ASN A C 1
ATOM 3794 O O . ASN A 1 510 ? 9.980 -8.375 53.441 1.00 45.22 510 ASN A O 1
ATOM 3798 N N . ASN A 1 511 ? 10.693 -9.706 51.759 1.00 49.66 511 ASN A N 1
ATOM 3799 C CA . ASN A 1 511 ? 10.824 -11.015 52.394 1.00 49.66 511 ASN A CA 1
ATOM 3800 C C . ASN A 1 511 ? 9.677 -11.487 53.317 1.00 49.66 511 ASN A C 1
ATOM 3802 O O . ASN A 1 511 ? 9.657 -11.191 54.508 1.00 49.66 511 ASN A O 1
ATOM 3806 N N . THR A 1 512 ? 8.804 -12.360 52.808 1.00 38.59 512 THR A N 1
ATOM 3807 C CA . THR A 1 512 ? 8.526 -13.669 53.436 1.00 38.59 512 THR A CA 1
ATOM 3808 C C . THR A 1 512 ? 7.719 -14.561 52.492 1.00 38.59 512 THR A C 1
ATOM 3810 O O . THR A 1 512 ? 6.617 -14.224 52.077 1.00 38.59 512 THR A O 1
ATOM 3813 N N . ASN A 1 513 ? 8.298 -15.720 52.173 1.00 52.53 513 ASN A N 1
ATOM 3814 C CA . ASN A 1 513 ? 7.600 -16.894 51.658 1.00 52.53 513 ASN A CA 1
ATOM 3815 C C . ASN A 1 513 ? 6.410 -17.224 52.568 1.00 52.53 513 ASN A C 1
ATOM 3817 O O . ASN A 1 513 ? 6.633 -17.689 53.686 1.00 52.53 513 ASN A O 1
ATOM 3821 N N . ASP A 1 514 ? 5.182 -17.089 52.075 1.00 37.56 514 ASP A N 1
ATOM 3822 C CA . ASP A 1 514 ? 4.120 -17.988 52.505 1.00 37.56 514 ASP A CA 1
ATOM 3823 C C . ASP A 1 514 ? 3.156 -18.296 51.360 1.00 37.56 514 ASP A C 1
ATOM 3825 O O . ASP A 1 514 ? 2.666 -17.429 50.639 1.00 37.56 514 ASP A O 1
ATOM 3829 N N . ASN A 1 515 ? 2.969 -19.592 51.168 1.00 48.62 515 ASN A N 1
ATOM 3830 C CA . ASN A 1 515 ? 2.383 -20.230 50.009 1.00 48.62 515 ASN A CA 1
ATOM 3831 C C . ASN A 1 515 ? 0.968 -20.671 50.385 1.00 48.62 515 ASN A C 1
ATOM 3833 O O . ASN A 1 515 ? 0.787 -21.770 50.901 1.00 48.62 515 ASN A O 1
ATOM 3837 N N . SER A 1 516 ? -0.030 -19.806 50.187 1.00 46.28 516 SER A N 1
ATOM 3838 C CA . SER A 1 516 ? -1.437 -20.207 50.017 1.00 46.28 516 SER A CA 1
ATOM 3839 C C . SER A 1 516 ? -2.332 -19.001 49.720 1.00 46.28 516 SER A C 1
ATOM 3841 O O . SER A 1 516 ? -2.766 -18.295 50.626 1.00 46.28 516 SER A O 1
ATOM 3843 N N . ASN A 1 517 ? -2.678 -18.793 48.447 1.00 35.88 517 ASN A N 1
ATOM 3844 C CA . ASN A 1 517 ? -3.823 -17.957 48.085 1.00 35.88 517 ASN A CA 1
ATOM 3845 C C . ASN A 1 517 ? -4.714 -18.705 47.068 1.00 35.88 517 ASN A C 1
ATOM 3847 O O . ASN A 1 517 ? -4.209 -19.097 46.017 1.00 35.88 517 ASN A O 1
ATOM 3851 N N . PRO A 1 518 ? -6.009 -18.950 47.364 1.00 37.88 518 PRO A N 1
ATOM 3852 C CA . PRO A 1 518 ? -6.907 -19.760 46.536 1.00 37.88 518 PRO A CA 1
ATOM 3853 C C . PRO A 1 518 ? -7.817 -18.927 45.610 1.00 37.88 518 PRO A C 1
ATOM 3855 O O . PRO A 1 518 ? -8.935 -19.343 45.318 1.00 37.88 518 PRO A O 1
ATOM 3858 N N . PHE A 1 519 ? -7.378 -17.755 45.148 1.00 33.31 519 PHE A N 1
ATOM 3859 C CA . PHE A 1 519 ? -8.159 -16.900 44.245 1.00 33.31 519 PHE A CA 1
ATOM 3860 C C . PHE A 1 519 ? -7.358 -16.602 42.973 1.00 33.31 519 PHE A C 1
ATOM 3862 O O . PHE A 1 519 ? -6.613 -15.630 42.896 1.00 33.31 519 PHE A O 1
ATOM 3869 N N . GLY A 1 520 ? -7.486 -17.496 41.990 1.00 33.12 520 GLY A N 1
ATOM 3870 C CA . GLY A 1 520 ? -6.974 -17.299 40.637 1.00 33.12 520 GLY A CA 1
ATOM 3871 C C . GLY A 1 520 ? -7.885 -16.347 39.872 1.00 33.12 520 GLY A C 1
ATOM 3872 O O . GLY A 1 520 ? -8.922 -16.762 39.362 1.00 33.12 520 GLY A O 1
ATOM 3873 N N . GLY A 1 521 ? -7.515 -15.069 39.838 1.00 31.61 521 GLY A N 1
ATOM 3874 C CA . GLY A 1 521 ? -7.973 -14.143 38.811 1.00 31.61 521 GLY A CA 1
ATOM 3875 C C . GLY A 1 521 ? -7.024 -14.261 37.629 1.00 31.61 521 GLY A C 1
ATOM 3876 O O . GLY A 1 521 ? -5.894 -13.790 37.706 1.00 31.61 521 GLY A O 1
ATOM 3877 N N . GLU A 1 522 ? -7.460 -14.947 36.579 1.00 29.47 522 GLU A N 1
ATOM 3878 C CA . GLU A 1 522 ? -6.761 -14.995 35.299 1.00 29.47 522 GLU A CA 1
ATOM 3879 C C . GLU A 1 522 ? -6.761 -13.584 34.695 1.00 29.47 522 GLU A C 1
ATOM 3881 O O . GLU A 1 522 ? -7.788 -13.080 34.246 1.00 29.47 522 GLU A O 1
ATOM 3886 N N . THR A 1 523 ? -5.609 -12.917 34.715 1.00 26.91 523 THR A N 1
ATOM 3887 C CA . THR A 1 523 ? -5.314 -11.825 33.787 1.00 26.91 523 THR A CA 1
ATOM 3888 C C . THR A 1 523 ? -5.149 -12.440 32.407 1.00 26.91 523 THR A C 1
ATOM 3890 O O . THR A 1 523 ? -4.151 -13.108 32.137 1.00 26.91 523 THR A O 1
ATOM 3893 N N . THR A 1 524 ? -6.154 -12.248 31.559 1.00 26.53 524 THR A N 1
ATOM 3894 C CA . THR A 1 524 ? -6.175 -12.664 30.158 1.00 26.53 524 THR A CA 1
ATOM 3895 C C . THR A 1 524 ? -5.011 -12.017 29.411 1.00 26.53 524 THR A C 1
ATOM 3897 O O . THR A 1 524 ? -5.077 -10.862 29.006 1.00 26.53 524 THR A O 1
ATOM 3900 N N . THR A 1 525 ? -3.921 -12.760 29.248 1.00 26.89 525 THR A N 1
ATOM 3901 C CA . THR A 1 525 ? -2.862 -12.456 28.284 1.00 26.89 525 THR A CA 1
ATOM 3902 C C . THR A 1 525 ? -3.398 -12.910 26.928 1.00 26.89 525 THR A C 1
ATOM 3904 O O . THR A 1 525 ? -3.389 -14.100 26.617 1.00 26.89 525 THR A O 1
ATOM 3907 N N . ALA A 1 526 ? -4.005 -11.987 26.181 1.00 26.34 526 ALA A N 1
ATOM 3908 C CA . ALA A 1 526 ? -4.507 -12.257 24.841 1.00 26.34 526 ALA A CA 1
ATOM 3909 C C . ALA A 1 526 ? -3.310 -12.437 23.895 1.00 26.34 526 ALA A C 1
ATOM 3911 O O . ALA A 1 526 ? -2.479 -11.545 23.755 1.00 26.34 526 ALA A O 1
ATOM 3912 N N . ALA A 1 527 ? -3.191 -13.625 23.304 1.00 24.52 527 ALA A N 1
ATOM 3913 C CA . ALA A 1 527 ? -2.227 -13.912 22.252 1.00 24.52 527 ALA A CA 1
ATOM 3914 C C . ALA A 1 527 ? -2.788 -13.389 20.920 1.00 24.52 527 ALA A C 1
ATOM 3916 O O . ALA A 1 527 ? -3.894 -13.761 20.529 1.00 24.52 527 ALA A O 1
ATOM 3917 N N . PHE A 1 528 ? -2.023 -12.501 20.287 1.00 30.09 528 PHE A N 1
ATOM 3918 C CA . PHE A 1 528 ? -2.401 -11.672 19.144 1.00 30.09 528 PHE A CA 1
ATOM 3919 C C . PHE A 1 528 ? -2.449 -12.434 17.806 1.00 30.09 528 PHE A C 1
ATOM 3921 O O . PHE A 1 528 ? -1.642 -13.333 17.555 1.00 30.09 528 PHE A O 1
ATOM 3928 N N . GLY A 1 529 ? -3.394 -12.029 16.947 1.00 26.58 529 GLY A N 1
ATOM 3929 C CA . GLY A 1 529 ? -3.480 -12.381 15.527 1.00 26.58 529 GLY A CA 1
ATOM 3930 C C . GLY A 1 529 ? -2.442 -11.642 14.668 1.00 26.58 529 GLY A C 1
ATOM 3931 O O . GLY A 1 529 ? -1.862 -10.664 15.121 1.00 26.58 529 GLY A O 1
ATOM 3932 N N . SER A 1 530 ? -2.196 -12.198 13.474 1.00 38.56 530 SER A N 1
ATOM 3933 C CA . SER A 1 530 ? -1.199 -11.859 12.432 1.00 38.56 530 SER A CA 1
ATOM 3934 C C . SER A 1 530 ? 0.132 -11.230 12.907 1.00 38.56 530 SER A C 1
ATOM 3936 O O . SER A 1 530 ? 0.222 -10.100 13.386 1.00 38.56 530 SER A O 1
ATOM 3938 N N . GLN A 1 531 ? 1.226 -11.984 12.730 1.00 35.19 531 GLN A N 1
ATOM 3939 C CA . GLN A 1 531 ? 2.561 -11.666 13.268 1.00 35.19 531 GLN A CA 1
ATOM 3940 C C . GLN A 1 531 ? 3.086 -10.262 12.900 1.00 35.19 531 GLN A C 1
ATOM 3942 O O . GLN A 1 531 ? 3.868 -9.704 13.662 1.00 35.19 531 GLN A O 1
ATOM 3947 N N . ALA A 1 532 ? 2.615 -9.656 11.805 1.00 34.84 532 ALA A N 1
ATOM 3948 C CA . ALA A 1 532 ? 3.034 -8.322 11.372 1.00 34.84 532 ALA A CA 1
ATOM 3949 C C . ALA A 1 532 ? 2.352 -7.159 12.131 1.00 34.84 532 ALA A C 1
ATOM 3951 O O . ALA A 1 532 ? 2.985 -6.129 12.356 1.00 34.84 532 ALA A O 1
ATOM 3952 N N . ALA A 1 533 ? 1.090 -7.297 12.562 1.00 32.81 533 ALA A N 1
ATOM 3953 C CA . ALA A 1 533 ? 0.381 -6.253 13.321 1.00 32.81 533 ALA A CA 1
ATOM 3954 C C . ALA A 1 533 ? 0.630 -6.368 14.840 1.00 32.81 533 ALA A C 1
ATOM 3956 O O . ALA A 1 533 ? 0.743 -5.360 15.549 1.00 32.81 533 ALA A O 1
ATOM 3957 N N . ALA A 1 534 ? 0.802 -7.599 15.331 1.00 31.78 534 ALA A N 1
ATOM 3958 C CA . ALA A 1 534 ? 1.162 -7.885 16.717 1.00 31.78 534 ALA A CA 1
ATOM 3959 C C . ALA A 1 534 ? 2.567 -7.373 17.095 1.00 31.78 534 ALA A C 1
ATOM 3961 O O . ALA A 1 534 ? 2.751 -6.836 18.187 1.00 31.78 534 ALA A O 1
ATOM 3962 N N . ALA A 1 535 ? 3.546 -7.491 16.188 1.00 37.53 535 ALA A N 1
ATOM 3963 C CA . ALA A 1 535 ? 4.931 -7.067 16.419 1.00 37.53 535 ALA A CA 1
ATOM 3964 C C . ALA A 1 535 ? 5.069 -5.547 16.641 1.00 37.53 535 ALA A C 1
ATOM 3966 O O . ALA A 1 535 ? 5.809 -5.102 17.521 1.00 37.53 535 ALA A O 1
ATOM 3967 N N . MET A 1 536 ? 4.302 -4.735 15.905 1.00 38.59 536 MET A N 1
ATOM 3968 C CA . MET A 1 536 ? 4.316 -3.277 16.079 1.00 38.59 536 MET A CA 1
ATOM 3969 C C . MET A 1 536 ? 3.616 -2.828 17.369 1.00 38.59 536 MET A C 1
ATOM 3971 O O . MET A 1 536 ? 4.094 -1.918 18.042 1.00 38.59 536 MET A O 1
ATOM 3975 N N . THR A 1 537 ? 2.529 -3.496 17.767 1.00 32.69 537 THR A N 1
ATOM 3976 C CA . THR A 1 537 ? 1.784 -3.148 18.993 1.00 32.69 537 THR A CA 1
ATOM 3977 C C . THR A 1 537 ? 2.536 -3.557 20.266 1.00 32.69 537 THR A C 1
ATOM 3979 O O . THR A 1 537 ? 2.503 -2.832 21.257 1.00 32.69 537 THR A O 1
ATOM 3982 N N . ALA A 1 538 ? 3.287 -4.664 20.228 1.00 31.34 538 ALA A N 1
ATOM 3983 C CA . ALA A 1 538 ? 4.118 -5.127 21.344 1.00 31.34 538 ALA A CA 1
ATOM 3984 C C . ALA A 1 538 ? 5.367 -4.261 21.605 1.00 31.34 538 ALA A C 1
ATOM 3986 O O . ALA A 1 538 ? 5.981 -4.395 22.656 1.00 31.34 538 ALA A O 1
ATOM 3987 N N . THR A 1 539 ? 5.741 -3.377 20.673 1.00 32.84 539 THR A N 1
ATOM 3988 C CA . THR A 1 539 ? 6.852 -2.421 20.851 1.00 32.84 539 THR A CA 1
ATOM 3989 C C . THR A 1 539 ? 6.368 -1.083 21.447 1.00 32.84 539 THR A C 1
ATOM 3991 O O . THR A 1 539 ? 7.174 -0.280 21.911 1.00 32.84 539 THR A O 1
ATOM 3994 N N . ALA A 1 540 ? 5.049 -0.845 21.467 1.00 30.09 540 ALA A N 1
ATOM 3995 C CA . ALA A 1 540 ? 4.412 0.350 22.031 1.00 30.09 540 ALA A CA 1
ATOM 3996 C C . ALA A 1 540 ? 3.794 0.134 23.434 1.00 30.09 540 ALA A C 1
ATOM 3998 O O . ALA A 1 540 ? 3.303 1.094 24.035 1.00 30.09 540 ALA A O 1
ATOM 3999 N N . GLN A 1 541 ? 3.814 -1.102 23.948 1.00 27.59 541 GLN A N 1
ATOM 4000 C CA . GLN A 1 541 ? 3.530 -1.466 25.345 1.00 27.59 541 GLN A CA 1
ATOM 4001 C C . GLN A 1 541 ? 4.839 -1.761 26.071 1.00 27.59 541 GLN A C 1
ATOM 4003 O O . GLN A 1 541 ? 4.922 -1.414 27.272 1.00 27.59 541 GLN A O 1
#